Protein AF-A0A536ATC4-F1 (afdb_monomer)

pLDDT: mean 87.15, std 17.54, range [24.66, 98.88]

Nearest PDB structures (foldseek):
  3ndy-assembly1_F  TM=6.586E-01  e=7.686E-05  Clostridium cellulovorans
  6qfs-assembly7_G  TM=6.494E-01  e=2.178E-04  Cellulomonas fimi
  7som-assembly1_K  TM=5.884E-01  e=3.199E-03  Chlamydomonas reinhardtii
  8jmw-assembly1_A  TM=3.562E-01  e=3.027E-04  Bacillus amyloliquefaciens
  6c10-assembly1_A  TM=5.274E-01  e=1.954E-02  Mus musculus

Solvent-accessible surface area (backbone atoms only — not comparable to full-atom values): 28655 Å² total; per-residue (Å²): 89,86,79,57,96,54,58,74,49,28,76,32,62,43,82,22,20,63,29,36,32,38,39,26,19,38,63,50,40,84,81,32,70,94,43,61,71,35,30,33,37,22,76,64,58,69,78,38,47,44,82,34,30,67,75,50,71,91,50,29,26,35,21,56,42,73,38,65,63,41,86,31,31,35,39,36,16,15,54,69,20,44,31,34,16,75,58,65,30,66,44,61,40,76,48,78,90,80,65,65,77,30,31,19,63,39,62,48,73,42,55,47,78,32,32,41,37,34,41,36,64,96,70,52,76,48,76,46,74,61,83,69,80,70,42,35,13,62,36,39,47,61,43,66,76,83,53,36,25,34,66,54,32,71,48,49,33,43,40,40,38,37,21,51,8,56,14,59,36,41,60,24,31,43,35,38,44,65,33,72,69,45,44,89,71,49,46,46,88,77,32,42,80,54,98,62,31,34,38,32,68,67,42,69,26,46,43,21,44,92,88,74,72,46,12,63,45,74,48,40,44,33,31,31,33,38,70,81,59,58,89,86,61,58,55,42,53,40,50,70,31,37,38,38,35,76,87,45,90,48,53,45,36,40,68,35,76,47,61,49,33,51,63,73,40,54,44,42,36,60,59,61,50,59,28,23,14,34,43,60,36,65,28,78,45,75,36,37,41,32,29,50,3,38,43,68,37,33,29,40,52,49,74,45,86,34,85,43,57,71,50,44,18,37,71,82,64,73,50,79,46,60,48,55,68,80,28,46,39,52,32,72,49,54,32,20,39,36,39,33,26,50,67,81,53,54,62,70,43,70,26,52,28,42,38,33,42,27,32,67,89,43,76,90,38,60,26,58,24,40,42,34,40,27,20,31,74,45,50,29,36,37,36,38,52,34,73,47,94,90,51,84,70,58,60,67,59,56,53,51,29,37,53,72,62,70,47,64,62,48,78,46,49,33,73,85,44,79,71,82,40,52,48,33,55,64,36,25,52,33,38,43,37,37,31,46,75,34,71,74,22,67,54,69,90,42,42,71,45,52,49,54,34,37,76,70,66,34,40,52,35,41,36,24,24,41,58,41,34,79,72,39,24,71,36,68,50,35,40,73,69,69,66,40,85,65,83,84,46,68,73,75,43,59,40,38,62,90,70,69,76,60,68,86,63,81,81,74,88,77,71,66,84,67,76,89,68,74,89,78,80,61,69,62,34,39,64,51,65,61,70,81,72,80,78,78,80,76,88,128

Sequence (540 aa):
MRLPQRPVSSIAVDRSNWRNAYVAYNGFDAATPNRPGHIFKTTDGGQSFQNMTSNLPDTPVNWLVLDPAYADTIYAGTDIGPFVSFNGGGHWYALGRNLPIVSVEQLNLDTFHRVLAGGTHGRGAWSLTDTSAPAPALVLSTVDAGVPVGPGSFIDYTLSLQNIGNGPATSVRITDPIPAHTSFVSADNGGRLEDGLVTWSGLNVPTGNPLVGGGHAAVHLRVRIDPSLSSSVKSIVNDGVQVRSAQHDSPSGSPTTTPIAPPFAVSISPSAQTGGALTGTTQSYTETVKNLGFTTDHYNLTSSGGTFATSFFDSTCTTSITATANLAAGATQDVCVKVAAPATAADGTSSTSTVTATSAGSPTVSASASITTIAVAVDTLLVDEDGSPANPDTSSFYDAALTGAGMAHDTWDLAAHPALPLKYMEAFKNIVWFTGISYPGPLLAYERSLAAYLDNGGHLMVSGQDILDQGAGTTDFVKNYLHVNWDGSETQNDIATANFHSVAGSLTDGIGTVARTPVLGTPFMDEITLNNAAPTRSPS

Structure (mmCIF, N/CA/C/O backbone):
data_AF-A0A536ATC4-F1
#
_entry.id   AF-A0A536ATC4-F1
#
loop_
_atom_site.group_PDB
_atom_site.id
_atom_site.type_symbol
_atom_site.label_atom_id
_atom_site.label_alt_id
_atom_site.label_comp_id
_atom_site.label_asym_id
_atom_site.label_entity_id
_atom_site.label_seq_id
_atom_site.pdbx_PDB_ins_code
_atom_site.Cartn_x
_atom_site.Cartn_y
_atom_site.Cartn_z
_atom_site.occupancy
_atom_site.B_iso_or_equiv
_atom_site.auth_seq_id
_atom_site.auth_comp_id
_atom_site.auth_asym_id
_atom_site.auth_atom_id
_atom_site.pdbx_PDB_model_num
ATOM 1 N N . MET A 1 1 ? 30.801 -2.109 -10.978 1.00 65.50 1 MET A N 1
ATOM 2 C CA . MET A 1 1 ? 31.593 -0.855 -10.997 1.00 65.50 1 MET A CA 1
ATOM 3 C C . MET A 1 1 ? 30.927 0.152 -10.065 1.00 65.50 1 MET A C 1
ATOM 5 O O . MET A 1 1 ? 29.708 0.124 -9.980 1.00 65.50 1 MET A O 1
ATOM 9 N N . ARG A 1 2 ? 31.678 1.004 -9.352 1.00 78.69 2 ARG A N 1
ATOM 10 C CA . ARG A 1 2 ? 31.081 2.116 -8.585 1.00 78.69 2 ARG A CA 1
ATOM 11 C C . ARG A 1 2 ? 30.793 3.284 -9.532 1.00 78.69 2 ARG A C 1
ATOM 13 O O . ARG A 1 2 ? 31.663 3.623 -10.329 1.00 78.69 2 ARG A O 1
ATOM 20 N N . LEU A 1 3 ? 29.616 3.887 -9.415 1.00 93.00 3 LEU A N 1
ATOM 21 C CA . LEU A 1 3 ? 29.175 5.034 -10.212 1.00 93.00 3 LEU A CA 1
ATOM 22 C C . LEU A 1 3 ? 30.025 6.305 -9.954 1.00 93.00 3 LEU A C 1
ATOM 24 O O . LEU A 1 3 ? 30.742 6.371 -8.937 1.00 93.00 3 LEU A O 1
ATOM 28 N N . PRO A 1 4 ? 30.001 7.302 -10.862 1.00 94.44 4 PRO A N 1
ATOM 29 C CA . PRO A 1 4 ? 30.632 8.598 -10.624 1.00 94.44 4 PRO A CA 1
ATOM 30 C C . PRO A 1 4 ? 29.946 9.348 -9.474 1.00 94.44 4 PRO A C 1
ATOM 32 O O . PRO A 1 4 ? 28.738 9.257 -9.278 1.00 94.44 4 PRO A O 1
ATOM 35 N N . GLN A 1 5 ? 30.725 10.114 -8.706 1.00 94.44 5 GLN A N 1
ATOM 36 C CA . GLN A 1 5 ? 30.202 11.022 -7.677 1.00 94.44 5 GLN A CA 1
ATOM 37 C C . GLN A 1 5 ? 29.777 12.349 -8.317 1.00 94.44 5 GLN A C 1
ATOM 39 O O . GLN A 1 5 ? 30.367 13.395 -8.061 1.00 94.44 5 GLN A O 1
ATOM 44 N N . ARG A 1 6 ? 28.780 12.279 -9.201 1.00 94.62 6 ARG A N 1
ATOM 45 C CA . ARG A 1 6 ? 28.160 13.427 -9.876 1.00 94.62 6 ARG A CA 1
ATOM 46 C C . ARG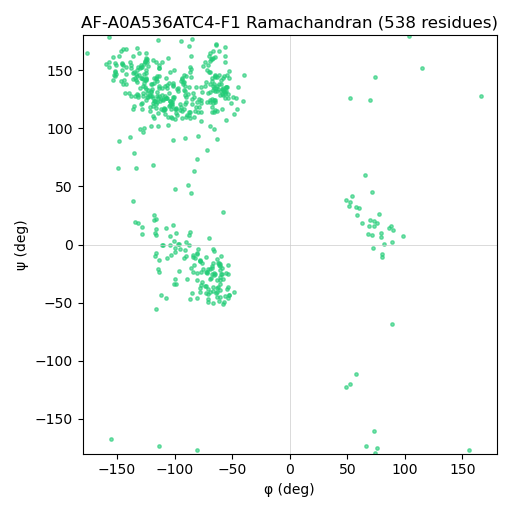 A 1 6 ? 26.647 13.417 -9.649 1.00 94.62 6 ARG A C 1
ATOM 48 O O . ARG A 1 6 ? 26.110 12.360 -9.310 1.00 94.62 6 ARG A O 1
ATOM 55 N N . PRO A 1 7 ? 25.958 14.558 -9.824 1.00 96.19 7 PRO A N 1
ATOM 56 C CA . PRO A 1 7 ? 24.503 14.595 -9.757 1.00 96.19 7 PRO A CA 1
ATOM 57 C C . PRO A 1 7 ? 23.880 13.611 -10.752 1.00 96.19 7 PRO A C 1
ATOM 59 O O . PRO A 1 7 ? 24.192 13.646 -11.944 1.00 96.19 7 PRO A O 1
ATOM 62 N N . VAL A 1 8 ? 23.011 12.737 -10.243 1.00 97.56 8 VAL A N 1
ATOM 63 C CA . VAL A 1 8 ? 22.143 11.890 -11.065 1.00 97.56 8 VAL A CA 1
ATOM 64 C C . VAL A 1 8 ? 21.006 12.763 -11.572 1.00 97.56 8 VAL A C 1
ATOM 66 O O . VAL A 1 8 ? 20.312 13.390 -10.775 1.00 97.56 8 VAL A O 1
ATOM 69 N N . SER A 1 9 ? 20.832 12.814 -12.884 1.00 97.31 9 SER A N 1
ATOM 70 C CA . SER A 1 9 ? 19.812 13.635 -13.545 1.00 97.31 9 SER A CA 1
ATOM 71 C C . SER A 1 9 ? 18.568 12.834 -13.919 1.00 97.31 9 SER A C 1
ATOM 73 O O . SER A 1 9 ? 17.459 13.352 -13.863 1.00 97.31 9 SER A O 1
ATOM 75 N N . SER A 1 10 ? 18.733 11.557 -14.272 1.00 97.94 10 SER A N 1
ATOM 76 C CA . SER A 1 10 ? 17.628 10.699 -14.694 1.00 97.94 10 SER A CA 1
ATOM 77 C C . SER A 1 10 ? 17.915 9.230 -14.410 1.00 97.94 10 SER A C 1
ATOM 79 O O . SER A 1 10 ? 19.056 8.773 -14.506 1.00 97.94 10 SER A O 1
ATOM 81 N N . ILE A 1 11 ? 16.864 8.483 -14.077 1.00 97.56 11 ILE A N 1
ATOM 82 C CA . ILE A 1 11 ? 16.881 7.025 -13.971 1.00 97.56 11 ILE A CA 1
ATOM 83 C C . ILE A 1 11 ? 15.724 6.507 -14.820 1.00 97.56 11 ILE A C 1
ATOM 85 O O . ILE A 1 11 ? 14.565 6.796 -14.528 1.00 97.56 11 ILE A O 1
ATOM 89 N N . ALA A 1 12 ? 16.036 5.743 -15.862 1.00 97.19 12 ALA A N 1
ATOM 90 C CA . ALA A 1 12 ? 15.044 5.113 -16.722 1.00 97.19 12 ALA A CA 1
ATOM 91 C C . ALA A 1 12 ? 15.046 3.602 -16.475 1.00 97.19 12 ALA A C 1
ATOM 93 O O . ALA A 1 12 ? 16.060 2.935 -16.684 1.00 97.19 12 ALA A O 1
ATOM 94 N N . VAL A 1 13 ? 13.918 3.078 -16.001 1.00 95.94 13 VAL A N 1
ATOM 95 C CA . VAL A 1 13 ? 13.748 1.674 -15.604 1.00 95.94 13 VAL A CA 1
ATOM 96 C C . VAL A 1 13 ? 12.867 0.966 -16.630 1.00 95.94 13 VAL A C 1
ATOM 98 O O . VAL A 1 13 ? 11.859 1.522 -17.072 1.00 95.94 13 VAL A O 1
ATOM 101 N N . ASP A 1 14 ? 13.245 -0.249 -17.023 1.00 93.50 14 ASP A N 1
ATOM 102 C CA . ASP A 1 14 ? 12.402 -1.120 -17.843 1.00 93.50 14 ASP A CA 1
ATOM 103 C C . ASP A 1 14 ? 11.094 -1.423 -17.091 1.00 93.50 14 ASP A C 1
ATOM 105 O O . ASP A 1 14 ? 11.096 -1.827 -15.928 1.00 93.50 14 ASP A O 1
ATOM 109 N N . ARG A 1 15 ? 9.960 -1.203 -17.767 1.00 91.06 15 ARG A N 1
ATOM 110 C CA . ARG A 1 15 ? 8.619 -1.313 -17.170 1.00 91.06 15 ARG A CA 1
ATOM 111 C C . ARG A 1 15 ? 8.232 -2.742 -16.789 1.00 91.06 15 ARG A C 1
ATOM 113 O O . ARG A 1 15 ? 7.321 -2.911 -15.987 1.00 91.06 15 ARG A O 1
ATOM 120 N N . SER A 1 16 ? 8.886 -3.740 -17.375 1.00 92.19 16 SER A N 1
ATOM 121 C CA . SER A 1 16 ? 8.648 -5.155 -17.097 1.00 92.19 16 SER A CA 1
ATOM 122 C C . SER A 1 16 ? 9.692 -5.735 -16.150 1.00 92.19 16 SER A C 1
ATOM 124 O O . SER A 1 16 ? 9.352 -6.577 -15.321 1.00 92.19 16 SER A O 1
ATOM 126 N N . ASN A 1 17 ? 10.947 -5.274 -16.225 1.00 94.38 17 ASN A N 1
ATOM 127 C CA . ASN A 1 17 ? 12.044 -5.779 -15.397 1.00 94.38 17 ASN A CA 1
ATOM 128 C C . ASN A 1 17 ? 12.841 -4.667 -14.713 1.00 94.38 17 ASN A C 1
ATOM 130 O O . ASN A 1 17 ? 13.792 -4.133 -15.282 1.00 94.38 17 ASN A O 1
ATOM 134 N N . TRP A 1 18 ? 12.555 -4.414 -13.434 1.00 94.88 18 TRP A N 1
ATOM 135 C CA . TRP A 1 18 ? 13.253 -3.385 -12.660 1.00 94.88 18 TRP A CA 1
ATOM 136 C C . TRP A 1 18 ? 14.766 -3.612 -12.523 1.00 94.88 18 TRP A C 1
ATOM 138 O O . TRP A 1 18 ? 15.494 -2.675 -12.191 1.00 94.88 18 TRP A O 1
ATOM 148 N N . ARG A 1 19 ? 15.277 -4.826 -12.791 1.00 95.38 19 ARG A N 1
ATOM 149 C CA . ARG A 1 19 ? 16.725 -5.082 -12.803 1.00 95.38 19 ARG A CA 1
ATOM 150 C C . ARG A 1 19 ? 17.434 -4.377 -13.953 1.00 95.38 19 ARG A C 1
ATOM 152 O O . ARG A 1 19 ? 18.627 -4.101 -13.827 1.00 95.38 19 ARG A O 1
ATOM 159 N N . ASN A 1 20 ? 16.718 -4.091 -15.041 1.00 94.38 20 ASN A N 1
ATOM 160 C CA . ASN A 1 20 ? 17.224 -3.370 -16.199 1.00 94.38 20 ASN A CA 1
ATOM 161 C C . ASN A 1 20 ? 16.918 -1.881 -16.041 1.00 94.38 20 ASN A C 1
ATOM 163 O O . ASN A 1 20 ? 15.774 -1.442 -16.162 1.00 94.38 20 ASN A O 1
ATOM 167 N N . ALA A 1 21 ? 17.953 -1.090 -15.788 1.00 96.38 21 ALA A N 1
ATOM 168 C CA . ALA A 1 21 ? 17.812 0.353 -15.677 1.00 96.38 21 ALA A CA 1
ATOM 169 C C . ALA A 1 21 ? 19.038 1.074 -16.226 1.00 96.38 21 ALA A C 1
ATOM 171 O O . ALA A 1 21 ? 20.151 0.541 -16.236 1.00 96.38 21 ALA A O 1
ATOM 172 N N . TYR A 1 22 ? 18.823 2.311 -16.653 1.00 97.81 22 TYR A N 1
ATOM 173 C CA . TYR A 1 22 ? 19.859 3.239 -17.070 1.00 97.81 22 TYR A CA 1
ATOM 174 C C . TYR A 1 22 ? 19.852 4.455 -16.149 1.00 97.81 22 TYR A C 1
ATOM 176 O O . TYR A 1 22 ? 18.795 4.966 -15.790 1.00 97.81 22 TYR A O 1
ATOM 184 N N . VAL A 1 23 ? 21.038 4.922 -15.781 1.00 98.06 23 VAL A N 1
ATOM 185 C CA . VAL A 1 23 ? 21.256 6.097 -14.936 1.00 98.06 23 VAL A CA 1
ATOM 186 C C . VAL A 1 23 ? 22.047 7.118 -15.739 1.00 98.06 23 VAL A C 1
ATOM 188 O O . VAL A 1 23 ? 23.113 6.789 -16.266 1.00 98.06 23 VAL A O 1
ATOM 191 N N . ALA A 1 24 ? 21.527 8.338 -15.824 1.00 98.00 24 ALA A N 1
ATOM 192 C CA . ALA A 1 24 ? 22.189 9.481 -16.434 1.00 98.00 24 ALA A CA 1
ATOM 193 C C . ALA A 1 24 ? 22.807 10.407 -15.385 1.00 98.00 24 ALA A C 1
ATOM 195 O O . ALA A 1 24 ? 22.305 10.539 -14.264 1.00 98.00 24 ALA A O 1
ATOM 196 N N . TYR A 1 25 ? 23.885 11.072 -15.785 1.00 97.88 25 TYR A N 1
ATOM 197 C CA . TYR A 1 25 ? 24.633 12.011 -14.967 1.00 97.88 25 TYR A CA 1
ATOM 198 C C . TYR A 1 25 ? 24.749 13.374 -15.639 1.00 97.88 25 TYR A C 1
ATOM 200 O O . TYR A 1 25 ? 24.978 13.481 -16.845 1.00 97.88 25 TYR A O 1
ATOM 208 N N . ASN A 1 26 ? 24.657 14.413 -14.812 1.00 93.81 26 ASN A N 1
ATOM 209 C CA . ASN A 1 26 ? 25.010 15.774 -15.195 1.00 93.81 26 ASN A CA 1
ATOM 210 C C . ASN A 1 26 ? 26.537 16.010 -15.024 1.00 93.81 26 ASN A C 1
ATOM 212 O O . ASN A 1 26 ? 27.285 15.150 -14.537 1.00 93.81 26 ASN A O 1
ATOM 216 N N . GLY A 1 27 ? 27.014 17.195 -15.398 1.00 92.94 27 GLY A N 1
ATOM 217 C CA . GLY A 1 27 ? 28.411 17.616 -15.319 1.00 92.94 27 GLY A CA 1
ATOM 218 C C . GLY A 1 27 ? 29.301 17.001 -16.400 1.00 92.94 27 GLY A C 1
ATOM 219 O O . GLY A 1 27 ? 28.832 16.286 -17.277 1.00 92.94 27 GLY A O 1
ATOM 220 N N . PHE A 1 28 ? 30.602 17.270 -16.304 1.00 96.25 28 PHE A N 1
ATOM 221 C CA . PHE A 1 28 ? 31.619 16.839 -17.270 1.00 96.25 28 PHE A CA 1
ATOM 222 C C . PHE A 1 28 ? 32.553 15.790 -16.666 1.00 96.25 28 PHE A C 1
ATOM 224 O O . PHE A 1 28 ? 32.755 15.753 -15.445 1.00 96.25 28 PHE A O 1
ATOM 231 N N . ASP A 1 29 ? 33.192 14.989 -17.514 1.00 96.44 29 ASP A N 1
ATOM 232 C CA . ASP A 1 29 ? 34.129 13.943 -17.092 1.00 96.44 29 ASP A CA 1
ATOM 233 C C . ASP A 1 29 ? 35.301 14.484 -16.262 1.00 96.44 29 ASP A C 1
ATOM 235 O O . ASP A 1 29 ? 35.782 13.811 -15.347 1.00 96.44 29 ASP A O 1
ATOM 239 N N . ALA A 1 30 ? 35.700 15.738 -16.497 1.00 96.56 30 ALA A N 1
ATOM 240 C CA . ALA A 1 30 ? 36.728 16.431 -15.721 1.00 96.56 30 ALA A CA 1
ATOM 241 C C . ALA A 1 30 ? 36.410 16.540 -14.214 1.00 96.56 30 ALA A C 1
ATOM 243 O O . ALA A 1 30 ? 37.335 16.637 -13.408 1.00 96.56 30 ALA A O 1
ATOM 244 N N . ALA A 1 31 ? 35.132 16.499 -13.812 1.00 96.00 31 ALA A N 1
ATOM 245 C CA . ALA A 1 31 ? 34.734 16.509 -12.401 1.00 96.00 31 ALA A CA 1
ATOM 246 C C . ALA A 1 31 ? 34.924 15.139 -11.721 1.00 96.00 31 ALA A C 1
ATOM 248 O O . ALA A 1 31 ? 35.092 15.064 -10.504 1.00 96.00 31 ALA A O 1
ATOM 249 N N . THR A 1 32 ? 34.937 14.049 -12.495 1.00 94.94 32 THR A N 1
ATOM 250 C CA . THR A 1 32 ? 35.207 12.687 -12.013 1.00 94.94 32 THR A CA 1
ATOM 251 C C . THR A 1 32 ? 36.205 11.970 -12.926 1.00 94.94 32 THR A C 1
ATOM 253 O O . THR A 1 32 ? 35.862 10.950 -13.522 1.00 94.94 32 THR A O 1
ATOM 256 N N . PRO A 1 33 ? 37.472 12.424 -13.002 1.00 93.31 33 PRO A N 1
ATOM 257 C CA . PRO A 1 33 ? 38.435 11.944 -14.001 1.00 93.31 33 PRO A CA 1
ATOM 258 C C . PRO A 1 33 ? 38.788 10.458 -13.840 1.00 93.31 33 PRO A C 1
ATOM 260 O O . PRO A 1 33 ? 39.120 9.778 -14.803 1.00 93.31 33 PRO A O 1
ATOM 263 N N . ASN A 1 34 ? 38.662 9.921 -12.623 1.00 93.81 34 ASN A N 1
ATOM 264 C CA . ASN A 1 34 ? 38.874 8.498 -12.343 1.00 93.81 34 ASN A CA 1
ATOM 265 C C . ASN A 1 34 ? 37.656 7.621 -12.697 1.00 93.81 34 ASN A C 1
ATOM 267 O O . ASN A 1 34 ? 37.723 6.398 -12.563 1.00 93.81 34 ASN A O 1
ATOM 271 N N . ARG A 1 35 ? 36.520 8.235 -13.056 1.00 91.94 35 ARG A N 1
ATOM 272 C CA . ARG A 1 35 ? 35.240 7.591 -13.393 1.00 91.94 35 ARG A CA 1
ATOM 273 C C . ARG A 1 35 ? 34.469 8.436 -14.428 1.00 91.94 35 ARG A C 1
ATOM 275 O O . ARG A 1 35 ? 33.427 8.993 -14.081 1.00 91.94 35 ARG A O 1
ATOM 282 N N . PRO A 1 36 ? 34.985 8.567 -15.662 1.00 94.50 36 PRO A N 1
ATOM 283 C CA . PRO A 1 36 ? 34.303 9.297 -16.728 1.00 94.50 36 PRO A CA 1
ATOM 284 C C . PRO A 1 36 ? 33.041 8.557 -17.204 1.00 94.50 36 PRO A C 1
ATOM 286 O O . PRO A 1 36 ? 32.874 7.357 -16.947 1.00 94.50 36 PRO A O 1
ATOM 289 N N . GLY A 1 37 ? 32.177 9.261 -17.930 1.00 95.69 37 GLY A N 1
ATOM 290 C CA . GLY A 1 37 ? 30.946 8.759 -18.532 1.00 95.69 37 GLY A CA 1
ATOM 291 C C . GLY A 1 37 ? 29.673 9.373 -17.950 1.00 95.69 37 GLY A C 1
ATOM 292 O O . GLY A 1 37 ? 29.613 9.728 -16.772 1.00 95.69 37 GLY A O 1
ATOM 293 N N . HIS A 1 38 ? 28.636 9.427 -18.781 1.00 97.50 38 HIS A N 1
ATOM 294 C CA . HIS A 1 38 ? 27.363 10.095 -18.514 1.00 97.50 38 HIS A CA 1
ATOM 295 C C . HIS A 1 38 ? 26.177 9.142 -18.398 1.00 97.50 38 HIS A C 1
ATOM 297 O O . HIS A 1 38 ? 25.202 9.489 -17.744 1.00 97.50 38 HIS A O 1
ATOM 303 N N . ILE A 1 39 ? 26.242 7.946 -18.992 1.00 97.94 39 ILE A N 1
ATOM 304 C CA . ILE A 1 39 ? 25.149 6.963 -18.958 1.00 97.94 39 ILE A CA 1
ATOM 305 C C . ILE A 1 39 ? 25.687 5.617 -18.481 1.00 97.94 39 ILE A C 1
ATOM 307 O O . ILE A 1 39 ? 26.683 5.116 -19.004 1.00 97.94 39 ILE A O 1
ATOM 311 N N . PHE A 1 40 ? 25.010 5.007 -17.509 1.00 97.75 40 PHE A N 1
ATOM 312 C CA . PHE A 1 40 ? 25.376 3.709 -16.944 1.00 97.75 40 PHE A CA 1
ATOM 313 C C . PHE A 1 40 ? 24.172 2.769 -16.909 1.00 97.75 40 PHE A C 1
ATOM 315 O O . PHE A 1 40 ? 23.098 3.171 -16.479 1.00 97.75 40 PHE A O 1
ATOM 322 N N . LYS A 1 41 ? 24.355 1.513 -17.322 1.00 97.06 41 LYS A N 1
ATOM 323 C CA . LYS A 1 41 ? 23.322 0.467 -17.318 1.00 97.06 41 LYS A CA 1
ATOM 324 C C . LYS A 1 41 ? 23.543 -0.518 -16.182 1.00 97.06 41 LYS A C 1
ATOM 326 O O . LYS A 1 41 ? 24.673 -0.954 -15.976 1.00 97.06 41 LYS A O 1
ATOM 331 N N . THR A 1 42 ? 22.472 -0.932 -15.520 1.00 97.00 42 THR A N 1
ATOM 332 C CA . THR A 1 42 ? 22.423 -2.131 -14.676 1.00 97.00 42 THR A CA 1
ATOM 333 C C . THR A 1 42 ? 21.487 -3.174 -15.291 1.00 97.00 42 THR A C 1
ATOM 335 O O . THR A 1 42 ? 20.569 -2.830 -16.035 1.00 97.00 42 THR A O 1
ATOM 338 N N . THR A 1 43 ? 21.766 -4.446 -15.008 1.00 95.25 43 THR A N 1
ATOM 339 C CA . THR A 1 43 ? 20.912 -5.608 -15.335 1.00 95.25 43 THR A CA 1
ATOM 340 C C . THR A 1 43 ? 20.656 -6.486 -14.102 1.00 95.25 43 THR A C 1
ATOM 342 O O . THR A 1 43 ? 20.110 -7.582 -14.200 1.00 95.25 43 THR A O 1
ATOM 345 N N . ASP A 1 44 ? 21.063 -6.007 -12.921 1.00 94.88 44 ASP A N 1
ATOM 346 C CA . ASP A 1 44 ? 21.017 -6.716 -11.640 1.00 94.88 44 ASP A CA 1
ATOM 347 C C . ASP A 1 44 ? 20.399 -5.864 -10.519 1.00 94.88 44 ASP A C 1
ATOM 349 O O . ASP A 1 44 ? 20.573 -6.159 -9.331 1.00 94.88 44 ASP A O 1
ATOM 353 N N . GLY A 1 45 ? 19.663 -4.809 -10.889 1.00 94.38 45 GLY A N 1
ATOM 354 C CA . GLY A 1 45 ? 18.972 -3.958 -9.923 1.00 94.38 45 GLY A CA 1
ATOM 355 C C . GLY A 1 45 ? 19.873 -2.967 -9.195 1.00 94.38 45 GLY A C 1
ATOM 356 O O . GLY A 1 45 ? 19.583 -2.580 -8.068 1.00 94.38 45 GLY A O 1
ATOM 357 N N . GLY A 1 46 ? 20.983 -2.579 -9.819 1.00 95.31 46 GLY A N 1
ATOM 358 C CA . GLY A 1 46 ? 21.922 -1.591 -9.296 1.00 95.31 46 GLY A CA 1
ATOM 359 C C . GLY A 1 46 ? 23.042 -2.164 -8.427 1.00 95.31 46 GLY A C 1
ATOM 360 O O . GLY A 1 46 ? 23.764 -1.397 -7.790 1.00 95.31 46 GLY A O 1
ATOM 361 N N . GLN A 1 47 ? 23.236 -3.486 -8.408 1.00 94.94 47 GLN A N 1
ATOM 362 C CA . GLN A 1 47 ? 24.394 -4.098 -7.744 1.00 94.94 47 GLN A CA 1
ATOM 363 C C . GLN A 1 47 ? 25.677 -3.845 -8.544 1.00 94.94 47 GLN A C 1
ATOM 365 O O . GLN A 1 47 ? 26.750 -3.598 -7.981 1.00 94.94 47 GLN A O 1
ATOM 370 N N . SER A 1 48 ? 25.571 -3.849 -9.871 1.00 95.94 48 SER A N 1
ATOM 371 C CA . SER A 1 48 ? 26.646 -3.496 -10.781 1.00 95.94 48 SER A CA 1
ATOM 372 C C . SER A 1 48 ? 26.152 -2.642 -11.948 1.00 95.94 48 SER A C 1
ATOM 374 O O . SER A 1 48 ? 24.974 -2.615 -12.300 1.00 95.94 48 SER A O 1
ATOM 376 N N . PHE A 1 49 ? 27.096 -1.895 -12.524 1.00 96.81 49 PHE A N 1
ATOM 377 C CA . PHE A 1 49 ? 26.851 -0.955 -13.608 1.00 96.81 49 PHE A CA 1
ATOM 378 C C . PHE A 1 49 ? 27.925 -1.077 -14.686 1.00 96.81 49 PHE A C 1
ATOM 380 O O . PHE A 1 49 ? 29.111 -1.237 -14.367 1.00 96.81 49 PHE A O 1
ATOM 387 N N . GLN A 1 50 ? 27.501 -0.940 -15.939 1.00 96.00 50 GLN A N 1
ATOM 388 C CA . GLN A 1 50 ? 28.328 -0.837 -17.136 1.00 96.00 50 GLN A CA 1
ATOM 389 C C . GLN A 1 50 ? 28.216 0.579 -17.708 1.00 96.00 50 GLN A C 1
ATOM 391 O O . GLN A 1 50 ? 27.118 1.119 -17.806 1.00 96.00 50 GLN A O 1
ATOM 396 N N . ASN A 1 51 ? 29.340 1.187 -18.090 1.00 96.69 51 ASN A N 1
ATOM 397 C CA . ASN A 1 51 ? 29.335 2.486 -18.766 1.00 96.69 51 ASN A CA 1
ATOM 398 C C . ASN A 1 51 ? 28.819 2.327 -20.211 1.00 96.69 51 ASN A C 1
ATOM 400 O O . ASN A 1 51 ? 29.397 1.563 -20.984 1.00 96.69 51 ASN A O 1
ATOM 404 N N . MET A 1 52 ? 27.760 3.064 -20.555 1.00 97.06 52 MET A N 1
ATOM 405 C CA . MET A 1 52 ? 27.078 3.081 -21.858 1.00 97.06 52 MET A CA 1
ATOM 406 C C . MET A 1 52 ? 27.175 4.453 -22.552 1.00 97.06 52 MET A C 1
ATOM 408 O O . MET A 1 52 ? 26.354 4.800 -23.397 1.00 97.06 52 MET A O 1
ATOM 412 N N . THR A 1 53 ? 28.173 5.260 -22.183 1.00 96.75 53 THR A N 1
ATOM 413 C CA . THR A 1 53 ? 28.411 6.583 -22.788 1.00 96.75 53 THR A CA 1
ATOM 414 C C . THR A 1 53 ? 28.896 6.448 -24.230 1.00 96.75 53 THR A C 1
ATOM 416 O O . THR A 1 53 ? 28.427 7.164 -25.106 1.00 96.75 53 THR A O 1
ATOM 419 N N . SER A 1 54 ? 29.778 5.480 -24.505 1.00 96.81 54 SER A N 1
ATOM 420 C CA . SER A 1 54 ? 30.301 5.196 -25.849 1.00 96.81 54 SER A CA 1
ATOM 421 C C . SER A 1 54 ? 30.797 6.464 -26.577 1.00 96.81 54 SER A C 1
ATOM 423 O O . SER A 1 54 ? 31.673 7.152 -26.061 1.00 96.81 54 SER A O 1
ATOM 425 N N . ASN A 1 55 ? 30.261 6.775 -27.760 1.00 97.12 55 ASN A N 1
ATOM 426 C CA . ASN A 1 55 ? 30.590 7.940 -28.582 1.00 97.12 55 ASN A CA 1
ATOM 427 C C . ASN A 1 55 ? 29.762 9.197 -28.250 1.00 97.12 55 ASN A C 1
ATOM 429 O O . ASN A 1 55 ? 29.819 10.166 -29.012 1.00 97.12 55 ASN A O 1
ATOM 433 N N . LEU A 1 56 ? 28.963 9.184 -27.178 1.00 96.38 56 LEU A N 1
ATOM 434 C CA . LEU A 1 56 ? 28.252 10.377 -26.734 1.00 96.38 56 LEU A CA 1
ATOM 435 C C . LEU A 1 56 ? 29.283 11.452 -26.333 1.00 96.38 56 LEU A C 1
ATOM 437 O O . LEU A 1 56 ? 30.247 11.118 -25.637 1.00 96.38 56 LEU A O 1
ATOM 441 N N . PRO A 1 57 ? 29.128 12.716 -26.771 1.00 95.38 57 PRO A N 1
ATOM 442 C CA . PRO A 1 57 ? 30.041 13.789 -26.381 1.00 95.38 57 PRO A CA 1
ATOM 443 C C . PRO A 1 57 ? 30.136 13.953 -24.859 1.00 95.38 57 PRO A C 1
ATOM 445 O O . PRO A 1 57 ? 29.209 13.592 -24.136 1.00 95.38 57 PRO A O 1
ATOM 448 N N . ASP A 1 58 ? 31.236 14.539 -24.374 1.00 97.12 58 ASP A N 1
ATOM 449 C CA . ASP A 1 58 ? 31.373 14.901 -22.957 1.00 97.12 58 ASP A CA 1
ATOM 450 C C . ASP A 1 58 ? 30.475 16.106 -22.638 1.00 97.12 58 ASP A C 1
ATOM 452 O O . ASP A 1 58 ? 30.900 17.259 -22.681 1.00 97.12 58 ASP A O 1
ATOM 456 N N . THR A 1 59 ? 29.195 15.826 -22.415 1.00 95.38 59 THR A N 1
ATOM 457 C CA . THR A 1 59 ? 28.133 16.796 -22.168 1.00 95.38 59 THR A CA 1
ATOM 458 C C . THR A 1 59 ? 27.174 16.229 -21.123 1.00 95.38 59 THR A C 1
ATOM 460 O O . THR A 1 59 ? 26.925 15.020 -21.134 1.00 95.38 59 THR A O 1
ATOM 463 N N . PRO A 1 60 ? 26.575 17.071 -20.263 1.00 97.31 60 PRO A N 1
ATOM 464 C CA . PRO A 1 60 ? 25.533 16.623 -19.353 1.00 97.31 60 PRO A CA 1
ATOM 465 C C . PRO A 1 60 ? 24.388 15.921 -20.089 1.00 97.31 60 PRO A C 1
ATOM 467 O O . PRO A 1 60 ? 23.910 16.396 -21.126 1.00 97.31 60 PRO A O 1
ATOM 470 N N . VAL A 1 61 ? 23.945 14.793 -19.533 1.00 98.38 61 VAL A N 1
ATOM 471 C CA . VAL A 1 61 ? 22.713 14.107 -19.938 1.00 98.38 61 VAL A CA 1
ATOM 472 C C . VAL A 1 61 ? 21.661 14.441 -18.894 1.00 98.38 61 VAL A C 1
ATOM 474 O O . VAL A 1 61 ? 21.867 14.164 -17.718 1.00 98.38 61 VAL A O 1
ATOM 477 N N . ASN A 1 62 ? 20.541 15.025 -19.305 1.00 97.56 62 ASN A N 1
ATOM 478 C CA . ASN A 1 62 ? 19.502 15.527 -18.401 1.00 97.56 62 ASN A CA 1
ATOM 479 C C . ASN A 1 62 ? 18.333 14.550 -18.265 1.00 97.56 62 ASN A C 1
ATOM 481 O O . ASN A 1 62 ? 17.715 14.471 -17.208 1.00 97.56 62 ASN A O 1
ATOM 485 N N . TRP A 1 63 ? 18.054 13.761 -19.307 1.00 97.94 63 TRP A N 1
ATOM 486 C CA . TRP A 1 63 ? 16.905 12.858 -19.314 1.00 97.94 63 TRP A CA 1
ATOM 487 C C . TRP A 1 63 ? 17.123 11.610 -20.167 1.00 97.94 63 TRP A C 1
ATOM 489 O O . TRP A 1 63 ? 17.773 11.684 -21.209 1.00 97.94 63 TRP A O 1
ATOM 499 N N . LEU A 1 64 ? 16.539 10.479 -19.761 1.00 98.25 64 LEU A N 1
ATOM 500 C CA . LEU A 1 64 ? 16.529 9.225 -20.519 1.00 98.25 64 LEU A CA 1
ATOM 501 C C . LEU A 1 64 ? 15.101 8.703 -20.710 1.00 98.25 64 LEU A C 1
ATOM 503 O O . LEU A 1 64 ? 14.284 8.746 -19.792 1.00 98.25 64 LEU A O 1
ATOM 507 N N . VAL A 1 65 ? 14.819 8.149 -21.889 1.00 97.50 65 VAL A N 1
ATOM 508 C CA . VAL A 1 65 ? 13.575 7.424 -22.193 1.00 97.50 65 VAL A CA 1
ATOM 509 C C . VAL A 1 65 ? 13.924 6.098 -22.861 1.00 97.50 65 VAL A C 1
ATOM 511 O O . VAL A 1 65 ? 14.636 6.086 -23.863 1.00 97.50 65 VAL A O 1
ATOM 514 N N . LEU A 1 66 ? 13.405 4.993 -22.322 1.00 95.62 66 LEU A N 1
ATOM 515 C CA . LEU A 1 66 ? 13.468 3.667 -22.946 1.00 95.62 66 LEU A CA 1
ATOM 516 C C . LEU A 1 66 ? 12.231 3.462 -23.822 1.00 95.62 66 LEU A C 1
ATOM 518 O O . LEU A 1 66 ? 11.122 3.789 -23.392 1.00 95.62 66 LEU A O 1
ATOM 522 N N . ASP A 1 67 ? 12.405 2.915 -25.023 1.00 92.94 67 ASP A N 1
ATOM 523 C CA . ASP A 1 67 ? 11.293 2.587 -25.916 1.00 92.94 67 ASP A CA 1
ATOM 524 C C . ASP A 1 67 ? 10.800 1.146 -25.670 1.00 92.94 67 ASP A C 1
ATOM 526 O O . ASP A 1 67 ? 11.492 0.191 -26.019 1.00 92.94 67 ASP A O 1
ATOM 530 N N . PRO A 1 68 ? 9.602 0.932 -25.101 1.00 88.50 68 PRO A N 1
ATOM 531 C CA . PRO A 1 68 ? 9.110 -0.417 -24.822 1.00 88.50 68 PRO A CA 1
ATOM 532 C C . PRO A 1 68 ? 8.673 -1.193 -26.077 1.00 88.50 68 PRO A C 1
ATOM 534 O O . PRO A 1 68 ? 8.430 -2.394 -25.975 1.00 88.50 68 PRO A O 1
ATOM 537 N N . ALA A 1 69 ? 8.556 -0.547 -27.246 1.00 87.94 69 ALA A N 1
ATOM 538 C CA . ALA A 1 69 ? 8.340 -1.254 -28.514 1.00 87.94 69 ALA A CA 1
ATOM 539 C C . ALA A 1 69 ? 9.651 -1.822 -29.089 1.00 87.94 69 ALA A C 1
ATOM 541 O O . ALA A 1 69 ? 9.632 -2.789 -29.847 1.00 87.94 69 ALA A O 1
ATOM 542 N N . TYR A 1 70 ? 10.792 -1.233 -28.714 1.00 88.12 70 TYR A N 1
ATOM 543 C CA . TYR A 1 70 ? 12.114 -1.562 -29.240 1.00 88.12 70 TYR A CA 1
ATOM 544 C C . TYR A 1 70 ? 13.135 -1.572 -28.097 1.00 88.12 70 TYR A C 1
ATOM 546 O O . TYR A 1 70 ? 13.717 -0.539 -27.781 1.00 88.12 70 TYR A O 1
ATOM 554 N N . ALA A 1 71 ? 13.370 -2.742 -27.494 1.00 82.75 71 ALA A N 1
ATOM 555 C CA . ALA A 1 71 ? 14.106 -2.894 -26.229 1.00 82.75 71 ALA A CA 1
ATOM 556 C C . ALA A 1 71 ? 15.526 -2.280 -26.196 1.00 82.75 71 ALA A C 1
ATOM 558 O O . ALA A 1 71 ? 16.019 -1.929 -25.125 1.00 82.75 71 ALA A O 1
ATOM 559 N N . ASP A 1 72 ? 16.171 -2.125 -27.354 1.00 89.50 72 ASP A N 1
ATOM 560 C CA . ASP A 1 72 ? 17.502 -1.521 -27.484 1.00 89.50 72 ASP A CA 1
ATOM 561 C C . ASP A 1 72 ? 17.478 -0.028 -27.863 1.00 89.50 72 ASP A C 1
ATOM 563 O O . ASP A 1 72 ? 18.537 0.593 -28.007 1.00 89.50 72 ASP A O 1
ATOM 567 N N . THR A 1 73 ? 16.294 0.567 -28.018 1.00 93.81 73 THR A N 1
ATOM 568 C CA . THR A 1 73 ? 16.136 1.980 -28.361 1.00 93.81 73 THR A CA 1
ATOM 569 C C . THR A 1 73 ? 16.058 2.845 -27.107 1.00 93.81 73 THR A C 1
ATOM 571 O O . THR A 1 73 ? 15.186 2.675 -26.252 1.00 93.81 73 THR A O 1
ATOM 574 N N . ILE A 1 74 ? 16.969 3.815 -27.015 1.00 97.25 74 ILE A N 1
ATOM 575 C CA . ILE A 1 74 ? 17.077 4.748 -25.888 1.00 97.25 74 ILE A CA 1
ATOM 576 C C . ILE A 1 74 ? 17.201 6.162 -26.431 1.00 97.25 74 ILE A C 1
ATOM 578 O O . ILE A 1 74 ? 18.075 6.430 -27.255 1.00 97.25 74 ILE A O 1
ATOM 582 N N . TYR A 1 75 ? 16.379 7.076 -25.927 1.00 97.62 75 TYR A N 1
ATOM 583 C CA . TYR A 1 75 ? 16.485 8.505 -26.206 1.00 97.62 75 TYR A CA 1
ATOM 584 C C . TYR A 1 75 ? 17.141 9.213 -25.022 1.00 97.62 75 TYR A C 1
ATOM 586 O O . TYR A 1 75 ? 16.788 8.955 -23.871 1.00 97.62 75 TYR A O 1
ATOM 594 N N . ALA A 1 76 ? 18.072 10.119 -25.305 1.00 97.88 76 ALA A N 1
ATOM 595 C CA . ALA A 1 76 ? 18.773 10.917 -24.309 1.00 97.88 76 ALA A CA 1
ATOM 596 C C . ALA A 1 76 ? 18.594 12.411 -24.599 1.00 97.88 76 ALA A C 1
ATOM 598 O O . ALA A 1 76 ? 18.867 12.863 -25.709 1.00 97.88 76 ALA A O 1
ATOM 599 N N . GLY A 1 77 ? 18.148 13.179 -23.607 1.00 97.38 77 GLY A N 1
ATOM 600 C CA . GLY A 1 77 ? 18.193 14.640 -23.627 1.00 97.38 77 GLY A CA 1
ATOM 601 C C . GLY A 1 77 ? 19.529 15.117 -23.068 1.00 97.38 77 GLY A C 1
ATOM 602 O O . GLY A 1 77 ? 19.936 14.654 -22.003 1.00 97.38 77 GLY A O 1
ATOM 603 N N . THR A 1 78 ? 20.224 16.002 -23.782 1.00 97.75 78 THR A N 1
ATOM 604 C CA . THR A 1 78 ? 21.537 16.532 -23.375 1.00 97.75 78 THR A CA 1
ATOM 605 C C . THR A 1 78 ? 21.583 18.049 -23.522 1.00 97.75 78 THR A C 1
ATOM 607 O O . THR A 1 78 ? 20.713 18.630 -24.176 1.00 97.75 78 THR A O 1
ATOM 610 N N . ASP A 1 79 ? 22.627 18.685 -22.987 1.00 96.75 79 ASP A N 1
ATOM 611 C CA . ASP A 1 79 ? 22.859 20.136 -23.111 1.00 96.75 79 ASP A CA 1
ATOM 612 C C . ASP A 1 79 ? 23.069 20.623 -24.560 1.00 96.75 79 ASP A C 1
ATOM 614 O O . ASP A 1 79 ? 22.957 21.817 -24.847 1.00 96.75 79 ASP A O 1
ATOM 618 N N . ILE A 1 80 ? 23.346 19.708 -25.492 1.00 95.12 80 ILE A N 1
ATOM 619 C CA . ILE A 1 80 ? 23.612 20.004 -26.909 1.00 95.12 80 ILE A CA 1
ATOM 620 C C . ILE A 1 80 ? 22.576 19.367 -27.846 1.00 95.12 80 ILE A C 1
ATOM 622 O O . ILE A 1 80 ? 22.851 19.127 -29.022 1.00 95.12 80 ILE A O 1
ATOM 626 N N . GLY A 1 81 ? 21.372 19.110 -27.337 1.00 94.81 81 GLY A N 1
ATOM 627 C CA . GLY A 1 81 ? 20.270 18.515 -28.087 1.00 94.81 81 GLY A CA 1
ATOM 628 C C . GLY A 1 81 ? 20.043 17.034 -27.763 1.00 94.81 81 GLY A C 1
ATOM 629 O O . GLY A 1 81 ? 20.728 16.450 -26.921 1.00 94.81 81 GLY A O 1
ATOM 630 N N . PRO A 1 82 ? 19.044 16.402 -28.394 1.00 95.81 82 PRO A N 1
ATOM 631 C CA . PRO A 1 82 ? 18.705 15.017 -28.109 1.00 95.81 82 PRO A CA 1
ATOM 632 C C . PRO A 1 82 ? 19.526 14.025 -28.945 1.00 95.81 82 PRO A C 1
ATOM 634 O O . PRO A 1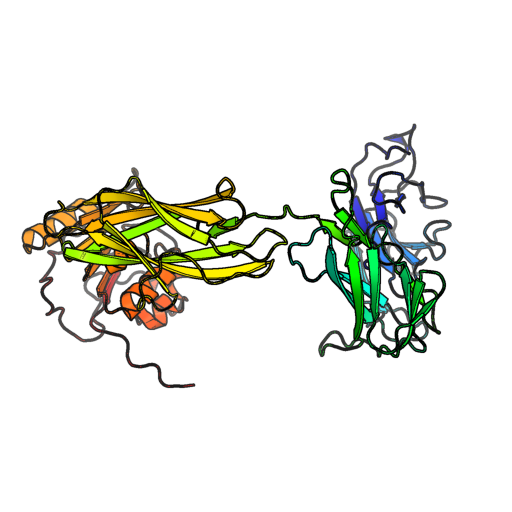 82 ? 19.863 14.277 -30.103 1.00 95.81 82 PRO A O 1
ATOM 637 N N . PHE A 1 83 ? 19.784 12.855 -28.368 1.00 96.94 83 PHE A N 1
ATOM 638 C CA . PHE A 1 83 ? 20.440 11.716 -29.005 1.00 96.94 83 PHE A CA 1
ATOM 639 C C . PHE A 1 83 ? 19.561 10.468 -28.923 1.00 96.94 83 PHE A C 1
ATOM 641 O O . PHE A 1 83 ? 18.675 10.363 -28.075 1.00 96.94 83 PHE A O 1
ATOM 648 N N . VAL A 1 84 ? 19.826 9.504 -29.800 1.00 96.94 84 VAL A N 1
ATOM 649 C CA . VAL A 1 84 ? 19.198 8.182 -29.797 1.00 96.94 84 VAL A CA 1
ATOM 650 C C . VAL A 1 84 ? 20.242 7.087 -29.978 1.00 96.94 84 VAL A C 1
ATOM 652 O O . VAL A 1 84 ? 21.188 7.231 -30.755 1.00 96.94 84 VAL A O 1
ATOM 655 N N . SER A 1 85 ? 20.066 5.982 -29.267 1.00 97.75 85 SER A N 1
ATOM 656 C CA . SER A 1 85 ? 20.766 4.722 -29.498 1.00 97.75 85 SER A CA 1
ATOM 657 C C . SER A 1 85 ? 19.760 3.661 -29.929 1.00 97.75 85 SER A C 1
ATOM 659 O O . SER A 1 85 ? 18.638 3.684 -29.442 1.00 97.75 85 SER A O 1
ATOM 661 N N . PHE A 1 86 ? 20.166 2.747 -30.815 1.00 95.31 86 PHE A N 1
ATOM 662 C CA . PHE A 1 86 ? 19.365 1.596 -31.276 1.00 95.31 86 PHE A CA 1
ATOM 663 C C . PHE A 1 86 ? 19.992 0.246 -30.885 1.00 95.31 86 PHE A C 1
ATOM 665 O O . PHE A 1 86 ? 19.598 -0.800 -31.390 1.00 95.31 86 PHE A O 1
ATOM 672 N N . ASN A 1 87 ? 21.041 0.272 -30.062 1.00 94.88 87 ASN A N 1
ATOM 673 C CA . ASN A 1 87 ? 21.787 -0.904 -29.606 1.00 94.88 87 ASN A CA 1
ATOM 674 C C . ASN A 1 87 ? 22.089 -0.812 -28.100 1.00 94.88 87 ASN A C 1
ATOM 676 O O . ASN A 1 87 ? 23.186 -1.139 -27.640 1.00 94.88 87 ASN A O 1
ATOM 680 N N . GLY A 1 88 ? 21.133 -0.274 -27.342 1.00 93.75 88 GLY A N 1
ATOM 681 C CA . GLY A 1 88 ? 21.152 -0.241 -25.887 1.00 93.75 88 GLY A CA 1
ATOM 682 C C . GLY A 1 88 ? 22.199 0.694 -25.279 1.00 93.75 88 GLY A C 1
ATOM 683 O O . GLY A 1 88 ? 22.559 0.492 -24.120 1.00 93.75 88 GLY A O 1
ATOM 684 N N . GLY A 1 89 ? 22.700 1.685 -26.025 1.00 95.75 89 GLY A N 1
ATOM 685 C CA . GLY A 1 89 ? 23.764 2.609 -25.607 1.00 95.75 89 GLY A CA 1
ATOM 686 C C . GLY A 1 89 ? 25.163 2.238 -26.117 1.00 95.75 89 GLY A C 1
ATOM 687 O O . GLY A 1 89 ? 26.148 2.862 -25.727 1.00 95.75 89 GLY A O 1
ATOM 688 N N . GLY A 1 90 ? 25.282 1.231 -26.990 1.00 95.69 90 GLY A N 1
ATOM 689 C CA . GLY A 1 90 ? 26.553 0.875 -27.629 1.00 95.69 90 GLY A CA 1
ATOM 690 C C . GLY A 1 90 ? 27.048 1.928 -28.629 1.00 95.69 90 GLY A C 1
ATOM 691 O O . GLY A 1 90 ? 28.253 2.073 -28.822 1.00 95.69 90 GLY A O 1
ATOM 692 N N . HIS A 1 91 ? 26.137 2.676 -29.255 1.00 97.56 91 HIS A N 1
ATOM 693 C CA . HIS A 1 91 ? 26.421 3.802 -30.146 1.00 97.56 91 HIS A CA 1
ATOM 694 C C . HIS A 1 91 ? 25.247 4.796 -30.160 1.00 97.56 91 HIS A C 1
ATOM 696 O O . HIS A 1 91 ? 24.084 4.386 -30.176 1.00 97.56 91 HIS A O 1
ATOM 702 N N . TRP A 1 92 ? 25.557 6.090 -30.207 1.00 97.88 92 TRP A N 1
ATOM 703 C CA . TRP A 1 92 ? 24.622 7.213 -30.157 1.00 97.88 92 TRP A CA 1
ATOM 704 C C . TRP A 1 92 ? 24.643 8.027 -31.453 1.00 97.88 92 TRP A C 1
ATOM 706 O O . TRP A 1 92 ? 25.695 8.250 -32.055 1.00 97.88 92 TRP A O 1
ATOM 716 N N . TYR A 1 93 ? 23.469 8.493 -31.865 1.00 96.19 93 TYR A N 1
ATOM 717 C CA . TYR A 1 93 ? 23.248 9.354 -33.023 1.00 96.19 93 TYR A CA 1
ATOM 718 C C . TYR A 1 93 ? 22.512 10.613 -32.575 1.00 96.19 93 TYR A C 1
ATOM 720 O O . TYR A 1 93 ? 21.622 10.527 -31.731 1.00 96.19 93 TYR A O 1
ATOM 728 N N . ALA A 1 94 ? 22.842 11.772 -33.147 1.00 94.19 94 ALA A N 1
ATOM 729 C CA . ALA A 1 94 ? 22.018 12.964 -32.961 1.00 94.19 94 ALA A CA 1
ATOM 730 C C . ALA A 1 94 ? 20.595 12.685 -33.477 1.00 94.19 94 ALA A C 1
ATOM 732 O O . ALA A 1 94 ? 20.421 12.129 -34.567 1.00 94.19 94 ALA A O 1
ATOM 733 N N . LEU A 1 95 ? 19.580 13.030 -32.685 1.00 92.31 95 LEU A N 1
ATOM 734 C CA . LEU A 1 95 ? 18.188 12.754 -33.017 1.00 92.31 95 LEU A CA 1
ATOM 735 C C . LEU A 1 95 ? 17.624 13.870 -33.910 1.00 92.31 95 LEU A C 1
ATOM 737 O O . LEU A 1 95 ? 17.629 15.043 -33.549 1.00 92.31 95 LEU A O 1
ATOM 741 N N . GLY A 1 96 ? 17.083 13.497 -35.072 1.00 81.69 96 GLY A N 1
ATOM 742 C CA . GLY A 1 96 ? 16.469 14.437 -36.014 1.00 81.69 96 GLY A CA 1
ATOM 743 C C . GLY A 1 96 ? 17.473 15.305 -36.792 1.00 81.69 96 GLY A C 1
ATOM 744 O O . GLY A 1 96 ? 18.684 15.156 -36.677 1.00 81.69 96 GLY A O 1
ATOM 745 N N . ARG A 1 97 ? 16.957 16.195 -37.655 1.00 79.25 97 ARG A N 1
ATOM 746 C CA . ARG A 1 97 ? 17.778 17.079 -38.520 1.00 79.25 97 ARG A CA 1
ATOM 747 C C . ARG A 1 97 ? 17.652 18.575 -38.214 1.00 79.25 97 ARG A C 1
ATOM 749 O O . ARG A 1 97 ? 18.547 19.325 -38.569 1.00 79.25 97 ARG A O 1
ATOM 756 N N . ASN A 1 98 ? 16.565 18.993 -37.562 1.00 81.38 98 ASN A N 1
ATOM 757 C CA . ASN A 1 98 ? 16.232 20.404 -37.311 1.00 81.38 98 ASN A CA 1
ATOM 758 C C . ASN A 1 98 ? 15.916 20.686 -35.832 1.00 81.38 98 ASN A C 1
ATOM 760 O O . ASN A 1 98 ? 15.318 21.715 -35.520 1.00 81.38 98 ASN A O 1
ATOM 764 N N . LEU A 1 99 ? 16.267 19.767 -34.927 1.00 83.25 99 LEU A N 1
ATOM 765 C CA . LEU A 1 99 ? 16.119 20.016 -33.498 1.00 83.25 99 LEU A CA 1
ATOM 766 C C . LEU A 1 99 ? 17.192 21.015 -33.049 1.00 83.25 99 LEU A C 1
ATOM 768 O O . LEU A 1 99 ? 18.324 20.963 -33.538 1.00 83.25 99 LEU A O 1
ATOM 772 N N . PRO A 1 100 ? 16.848 21.964 -32.166 1.00 83.69 100 PRO A N 1
ATOM 773 C CA . PRO A 1 100 ? 17.799 22.972 -31.746 1.00 83.69 100 PRO A CA 1
ATOM 774 C C . PRO A 1 100 ? 18.929 22.358 -30.914 1.00 83.69 100 PRO A C 1
ATOM 776 O O . PRO A 1 100 ? 18.694 21.510 -30.057 1.00 83.69 100 PRO A O 1
ATOM 779 N N . ILE A 1 101 ? 20.150 22.849 -31.131 1.00 90.50 101 ILE A N 1
ATOM 780 C CA . ILE A 1 101 ? 21.338 22.505 -30.336 1.00 90.50 101 ILE A CA 1
ATOM 781 C C . ILE A 1 101 ? 21.306 23.344 -29.050 1.00 90.50 101 ILE A C 1
ATOM 783 O O . ILE A 1 101 ? 21.984 24.364 -28.932 1.00 90.50 101 ILE A O 1
ATOM 787 N N . VAL A 1 102 ? 20.414 22.973 -28.137 1.00 94.38 102 VAL A N 1
ATOM 788 C CA . VAL A 1 102 ? 20.252 23.558 -26.797 1.00 94.38 102 VAL A CA 1
ATOM 789 C C . VAL A 1 102 ? 19.928 22.445 -25.806 1.00 94.38 102 VAL A C 1
ATOM 791 O O . VAL A 1 102 ? 19.575 21.340 -26.225 1.00 94.38 102 VAL A O 1
ATOM 794 N N . SER A 1 103 ? 19.982 22.757 -24.510 1.00 96.50 103 SER A N 1
ATOM 795 C CA . SER A 1 103 ? 19.613 21.796 -23.477 1.00 96.50 103 SER A CA 1
ATOM 796 C C . SER A 1 103 ? 18.202 21.251 -23.668 1.00 96.50 103 SER A C 1
ATOM 798 O O . SER A 1 103 ? 17.247 22.003 -23.891 1.00 96.50 103 SER A O 1
ATOM 800 N N . VAL A 1 104 ? 18.096 19.927 -23.591 1.00 96.56 104 VAL A N 1
ATOM 801 C CA . VAL A 1 104 ? 16.842 19.180 -23.544 1.00 96.56 104 VAL A CA 1
ATOM 802 C C . VAL A 1 104 ? 16.659 18.683 -22.118 1.00 96.56 104 VAL A C 1
ATOM 804 O O . VAL A 1 104 ? 17.290 17.708 -21.720 1.00 96.56 104 VAL A O 1
ATOM 807 N N . GLU A 1 105 ? 15.791 19.353 -21.365 1.00 94.44 105 GLU A N 1
ATOM 808 C CA . GLU A 1 105 ? 15.594 19.087 -19.932 1.00 94.44 105 GLU A CA 1
ATOM 809 C C . GLU A 1 105 ? 14.768 17.822 -19.685 1.00 94.44 105 GLU A C 1
ATOM 811 O O . GLU A 1 105 ? 14.971 17.113 -18.704 1.00 94.44 105 GLU A O 1
ATOM 816 N N . GLN A 1 106 ? 13.832 17.519 -20.587 1.00 95.19 106 GLN A N 1
ATOM 817 C CA . GLN A 1 106 ? 12.955 16.363 -20.454 1.00 95.19 106 GLN A CA 1
ATOM 818 C C . GLN A 1 106 ? 12.503 15.849 -21.819 1.00 95.19 106 GLN A C 1
ATOM 820 O O . GLN A 1 106 ? 12.246 16.632 -22.736 1.00 95.19 106 GLN A O 1
ATOM 825 N N . LEU A 1 107 ? 12.358 14.526 -21.923 1.00 95.94 107 LEU A N 1
ATOM 826 C CA . LEU A 1 107 ? 11.733 13.826 -23.045 1.00 95.94 107 LEU A CA 1
ATOM 827 C C . LEU A 1 107 ? 10.606 12.919 -22.528 1.00 95.94 107 LEU A C 1
ATOM 829 O O . LEU A 1 107 ? 10.706 12.352 -21.441 1.00 95.94 107 LEU A O 1
ATOM 833 N N . ASN A 1 108 ? 9.550 12.729 -23.311 1.00 96.00 108 ASN A N 1
ATOM 834 C CA . ASN A 1 108 ? 8.505 11.750 -23.013 1.00 96.00 108 ASN A CA 1
ATOM 835 C C . ASN A 1 108 ? 8.014 11.087 -24.302 1.00 96.00 108 ASN A C 1
ATOM 837 O O . ASN A 1 108 ? 7.851 11.766 -25.315 1.00 96.00 108 ASN A O 1
ATOM 841 N N . LEU A 1 109 ? 7.809 9.770 -24.264 1.00 93.88 109 LEU A N 1
ATOM 842 C CA . LEU A 1 109 ? 7.344 8.977 -25.396 1.00 93.88 109 LEU A CA 1
ATOM 843 C C . LEU A 1 109 ? 5.910 8.512 -25.148 1.00 93.88 109 LEU A C 1
ATOM 845 O O . LEU A 1 109 ? 5.662 7.680 -24.272 1.00 93.88 109 LEU A O 1
ATOM 849 N N . ASP A 1 110 ? 4.995 8.985 -25.987 1.00 93.19 110 ASP A N 1
ATOM 850 C CA . ASP A 1 110 ? 3.702 8.343 -26.180 1.00 93.19 110 ASP A CA 1
ATOM 851 C C . ASP A 1 110 ? 3.897 7.114 -27.074 1.00 93.19 110 ASP A C 1
ATOM 853 O O . ASP A 1 110 ? 4.136 7.223 -28.279 1.00 93.19 110 ASP A O 1
ATOM 857 N N . THR A 1 111 ? 3.831 5.931 -26.470 1.00 89.88 111 THR A N 1
ATOM 858 C CA . THR A 1 111 ? 4.104 4.655 -27.140 1.00 89.88 111 THR A CA 1
ATOM 859 C C . THR A 1 111 ? 3.009 4.250 -28.118 1.00 89.88 111 THR A C 1
ATOM 861 O O . THR A 1 111 ? 3.296 3.523 -29.070 1.00 89.88 111 THR A O 1
ATOM 864 N N . PHE A 1 112 ? 1.781 4.738 -27.920 1.00 89.38 112 PHE A N 1
ATOM 865 C CA . PHE A 1 112 ? 0.643 4.430 -28.779 1.00 89.38 112 PHE A CA 1
ATOM 866 C C . PHE A 1 112 ? 0.576 5.381 -29.977 1.00 89.38 112 PHE A C 1
ATOM 868 O O . PHE A 1 112 ? 0.452 4.948 -31.118 1.00 89.38 112 PHE A O 1
ATOM 875 N N . HIS A 1 113 ? 0.722 6.687 -29.766 1.00 90.69 113 HIS A N 1
ATOM 876 C CA . HIS A 1 113 ? 0.766 7.628 -30.891 1.00 90.69 113 HIS A CA 1
ATOM 877 C C . HIS A 1 113 ? 2.145 7.687 -31.563 1.00 90.69 113 HIS A C 1
ATOM 879 O O . HIS A 1 113 ? 2.280 8.318 -32.610 1.00 90.69 113 HIS A O 1
ATOM 885 N N . ARG A 1 114 ? 3.160 7.030 -30.978 1.00 92.44 114 ARG A N 1
ATOM 886 C CA . ARG A 1 114 ? 4.567 7.072 -31.408 1.00 92.44 114 ARG A CA 1
ATOM 887 C C . ARG A 1 114 ? 5.084 8.510 -31.506 1.00 92.44 114 ARG A C 1
ATOM 889 O O . ARG A 1 114 ? 5.787 8.875 -32.444 1.00 92.44 114 ARG A O 1
ATOM 896 N N . VAL A 1 115 ? 4.730 9.342 -30.525 1.00 94.69 115 VAL A N 1
ATOM 897 C CA . VAL A 1 115 ? 5.162 10.744 -30.449 1.00 94.69 115 VAL A CA 1
ATOM 898 C C . VAL A 1 115 ? 6.151 10.906 -29.303 1.00 94.69 115 VAL A C 1
ATOM 900 O O . VAL A 1 115 ? 5.800 10.722 -28.140 1.00 94.69 115 VAL A O 1
ATOM 903 N N . LEU A 1 116 ? 7.384 11.285 -29.631 1.00 95.25 116 LEU A N 1
ATOM 904 C CA . LEU A 1 116 ? 8.374 11.731 -28.659 1.00 95.25 116 LEU A CA 1
ATOM 905 C C . LEU A 1 116 ? 8.275 13.252 -28.526 1.00 95.25 116 LEU A C 1
ATOM 907 O O . LEU A 1 116 ? 8.536 13.972 -29.489 1.00 95.25 116 LEU A O 1
ATOM 911 N N . ALA A 1 117 ? 7.919 13.745 -27.347 1.00 95.62 117 ALA A N 1
ATOM 912 C CA . ALA A 1 117 ? 7.900 15.168 -27.027 1.00 95.62 117 ALA A CA 1
ATOM 913 C C . ALA A 1 117 ? 9.104 15.542 -26.155 1.00 95.62 117 ALA A C 1
ATOM 915 O O . ALA A 1 117 ? 9.568 14.735 -25.351 1.00 95.62 117 ALA A O 1
ATOM 916 N N . GLY A 1 118 ? 9.599 16.769 -26.300 1.00 94.69 118 GLY A N 1
ATOM 917 C CA . GLY A 1 118 ? 10.733 17.275 -25.536 1.00 94.69 118 GLY A CA 1
ATOM 918 C C . GLY A 1 118 ? 10.624 18.755 -25.201 1.00 94.69 118 GLY A C 1
ATOM 919 O O . GLY A 1 118 ? 10.242 19.567 -26.047 1.00 94.69 118 GLY A O 1
ATOM 920 N N . GLY A 1 119 ? 10.984 19.106 -23.968 1.00 95.56 119 GLY A N 1
ATOM 921 C CA . GLY A 1 119 ? 11.143 20.490 -23.525 1.00 95.56 119 GLY A CA 1
ATOM 922 C C . GLY A 1 119 ? 12.579 20.955 -23.741 1.00 95.56 119 GLY A C 1
ATOM 923 O O . GLY A 1 119 ? 13.518 20.277 -23.327 1.00 95.56 119 GLY A O 1
ATOM 924 N N . THR A 1 120 ? 12.754 22.106 -24.391 1.00 94.75 120 THR A N 1
ATOM 925 C CA . THR A 1 120 ? 14.080 22.671 -24.678 1.00 94.75 120 THR A CA 1
ATOM 926 C C . THR A 1 120 ? 14.310 23.973 -23.922 1.00 94.75 120 THR A C 1
ATOM 928 O O . THR A 1 120 ? 13.393 24.786 -23.763 1.00 94.75 120 THR A O 1
ATOM 931 N N . HIS A 1 121 ? 15.549 24.221 -23.501 1.00 94.62 121 HIS A N 1
ATOM 932 C CA . HIS A 1 121 ? 15.918 25.468 -22.847 1.00 94.62 121 HIS A CA 1
ATOM 933 C C . HIS A 1 121 ? 15.829 26.647 -23.831 1.00 94.62 121 HIS A C 1
ATOM 935 O O . HIS A 1 121 ? 16.573 26.736 -24.813 1.00 94.62 121 HIS A O 1
ATOM 941 N N . GLY A 1 122 ? 14.899 27.570 -23.569 1.00 93.62 122 GLY A N 1
ATOM 942 C CA . GLY A 1 122 ? 14.735 28.818 -24.324 1.00 93.62 122 GLY A CA 1
ATOM 943 C C . GLY A 1 122 ? 14.167 28.676 -25.744 1.00 93.62 122 GLY A C 1
ATOM 944 O O . GLY A 1 122 ? 14.161 29.662 -26.479 1.00 93.62 122 GLY A O 1
ATOM 945 N N . ARG A 1 123 ? 13.702 27.485 -26.159 1.00 92.81 123 ARG A N 1
ATOM 946 C CA . ARG A 1 123 ? 13.170 27.235 -27.520 1.00 92.81 123 ARG A CA 1
ATOM 947 C C . ARG A 1 123 ? 11.855 26.446 -27.559 1.00 92.81 123 ARG A C 1
ATOM 949 O O . ARG A 1 123 ? 11.486 25.917 -28.607 1.00 92.81 123 ARG A O 1
ATOM 956 N N . GLY A 1 124 ? 11.132 26.422 -26.440 1.00 92.88 124 GLY A N 1
ATOM 957 C CA . GLY A 1 124 ? 9.790 25.852 -26.339 1.00 92.88 124 GLY A CA 1
ATOM 958 C C . GLY A 1 124 ? 9.758 24.323 -26.372 1.00 92.88 124 GLY A C 1
ATOM 959 O O . GLY A 1 124 ? 10.758 23.649 -26.104 1.00 92.88 124 GLY A O 1
ATOM 960 N N . ALA A 1 125 ? 8.579 23.785 -26.682 1.00 93.38 125 ALA A N 1
ATOM 961 C CA . ALA A 1 125 ? 8.338 22.353 -26.795 1.00 93.38 125 ALA A CA 1
ATOM 962 C C . ALA A 1 125 ? 8.480 21.882 -28.247 1.00 93.38 125 ALA A C 1
ATOM 964 O O . ALA A 1 125 ? 8.032 22.549 -29.180 1.00 93.38 125 ALA A O 1
ATOM 965 N N . TRP A 1 126 ? 9.077 20.708 -28.417 1.00 93.06 126 TRP A N 1
ATOM 966 C CA . TRP A 1 126 ? 9.269 20.043 -29.700 1.00 93.06 126 TRP A CA 1
ATOM 967 C C . TRP A 1 126 ? 8.640 18.658 -29.662 1.00 93.06 126 TRP A C 1
ATOM 969 O O . TRP A 1 126 ? 8.537 18.045 -28.600 1.00 93.06 126 TRP A O 1
ATOM 979 N N . SER A 1 127 ? 8.237 18.151 -30.823 1.00 93.50 127 SER A N 1
ATOM 980 C CA . SER A 1 127 ? 7.806 16.764 -30.958 1.00 93.50 127 SER A CA 1
ATOM 981 C C . SER A 1 127 ? 8.352 16.133 -32.232 1.00 93.50 127 SER A C 1
ATOM 983 O O . SER A 1 127 ? 8.627 16.813 -33.223 1.00 93.50 127 SER A O 1
ATOM 985 N N . LEU A 1 128 ? 8.530 14.820 -32.174 1.00 92.19 128 LEU A N 1
ATOM 986 C CA . LEU A 1 128 ? 8.891 13.962 -33.285 1.00 92.19 128 LEU A CA 1
ATOM 987 C C . LEU A 1 128 ? 7.892 12.808 -33.321 1.00 92.19 128 LEU A C 1
ATOM 989 O O . LEU A 1 128 ? 7.769 12.065 -32.349 1.00 92.19 128 LEU A O 1
ATOM 993 N N . THR A 1 129 ? 7.200 12.652 -34.443 1.00 92.56 129 THR A N 1
ATOM 994 C CA . THR A 1 129 ? 6.360 11.480 -34.694 1.00 92.56 129 THR A CA 1
ATOM 995 C C . THR A 1 129 ? 7.190 10.418 -35.397 1.00 92.56 129 THR A C 1
ATOM 997 O O . THR A 1 129 ? 7.722 10.654 -36.485 1.00 92.56 129 THR A O 1
ATOM 1000 N N . ASP A 1 130 ? 7.298 9.249 -34.781 1.00 89.56 130 ASP A N 1
ATOM 1001 C CA . ASP A 1 130 ? 7.842 8.064 -35.421 1.00 89.56 130 ASP A CA 1
ATOM 1002 C C . ASP A 1 130 ? 6.775 7.441 -36.338 1.00 89.56 130 ASP A C 1
ATOM 1004 O O . ASP A 1 130 ? 5.645 7.173 -35.937 1.00 89.56 130 ASP A O 1
ATOM 1008 N N . THR A 1 131 ? 7.148 7.265 -37.605 1.00 88.75 131 THR A N 1
ATOM 1009 C CA . THR A 1 131 ? 6.288 6.766 -38.693 1.00 88.75 131 THR A CA 1
ATOM 1010 C C . THR A 1 131 ? 6.644 5.337 -39.103 1.00 88.75 131 THR A C 1
ATOM 1012 O O . THR A 1 131 ? 6.224 4.866 -40.162 1.00 88.75 131 THR A O 1
ATOM 1015 N N . SER A 1 132 ? 7.440 4.650 -38.279 1.00 87.81 132 SER A N 1
ATOM 1016 C CA . SER A 1 132 ? 7.727 3.227 -38.416 1.00 87.81 132 SER A CA 1
ATOM 1017 C C . SER A 1 132 ? 6.449 2.377 -38.421 1.00 87.81 132 SER A C 1
ATOM 1019 O O . SER A 1 132 ? 5.355 2.820 -38.056 1.00 87.81 132 SER A O 1
ATOM 1021 N N . ALA A 1 133 ? 6.578 1.139 -38.904 1.00 89.12 133 ALA A N 1
ATOM 1022 C CA . ALA A 1 133 ? 5.454 0.213 -38.958 1.00 89.12 133 ALA A CA 1
ATOM 1023 C C . ALA A 1 133 ? 4.882 -0.033 -37.547 1.00 89.12 133 ALA A C 1
ATOM 1025 O O . ALA A 1 133 ? 5.668 -0.155 -36.606 1.00 89.12 133 ALA A O 1
ATOM 1026 N N . PRO A 1 134 ? 3.547 -0.154 -37.390 1.00 89.06 134 PRO A N 1
ATOM 1027 C CA . PRO A 1 134 ? 2.943 -0.391 -36.087 1.00 89.06 134 PRO A CA 1
ATOM 1028 C C . PRO A 1 134 ? 3.539 -1.611 -35.381 1.00 89.06 134 PRO A C 1
ATOM 1030 O O . PRO A 1 134 ? 3.602 -2.698 -35.959 1.00 89.06 134 PRO A O 1
ATOM 1033 N N . ALA A 1 135 ? 3.935 -1.432 -34.124 1.00 89.06 135 ALA A N 1
ATOM 1034 C CA . ALA A 1 135 ? 4.614 -2.443 -33.325 1.00 89.06 135 ALA A CA 1
ATOM 1035 C C . ALA A 1 135 ? 3.974 -2.567 -31.932 1.00 89.06 135 ALA A C 1
ATOM 1037 O O . ALA A 1 135 ? 3.499 -1.571 -31.370 1.00 89.06 135 ALA A O 1
ATOM 1038 N N . PRO A 1 136 ? 3.926 -3.782 -31.358 1.00 90.56 136 PRO A N 1
ATOM 1039 C CA . PRO A 1 136 ? 3.512 -3.950 -29.976 1.00 90.56 136 PRO A CA 1
ATOM 1040 C C . PRO A 1 136 ? 4.576 -3.403 -29.021 1.00 90.56 136 PRO A C 1
ATOM 1042 O O . PRO A 1 136 ? 5.771 -3.494 -29.286 1.00 90.56 136 PRO A O 1
ATOM 1045 N N . ALA A 1 137 ? 4.132 -2.899 -27.873 1.00 89.94 137 ALA A N 1
ATOM 1046 C CA . ALA A 1 137 ? 4.996 -2.532 -26.758 1.00 89.94 137 ALA A CA 1
ATOM 1047 C C . ALA A 1 137 ? 4.467 -3.237 -25.515 1.00 89.94 137 ALA A C 1
ATOM 1049 O O . ALA A 1 137 ? 3.447 -2.840 -24.954 1.00 89.94 137 ALA A O 1
ATOM 1050 N N . LEU A 1 138 ? 5.107 -4.340 -25.141 1.00 90.19 138 LEU A N 1
ATOM 1051 C CA . LEU A 1 138 ? 4.594 -5.235 -24.112 1.00 90.19 138 LEU A CA 1
ATOM 1052 C C . LEU A 1 138 ? 5.148 -4.859 -22.735 1.00 90.19 138 LEU A C 1
ATOM 1054 O O . LEU A 1 138 ? 6.349 -4.655 -22.575 1.00 90.19 138 LEU A O 1
ATOM 1058 N N . VAL A 1 139 ? 4.266 -4.797 -21.742 1.00 90.94 139 VAL A N 1
ATOM 1059 C CA . VAL A 1 139 ? 4.586 -4.577 -20.331 1.00 90.94 139 VAL A CA 1
ATOM 1060 C C . VAL A 1 139 ? 4.063 -5.762 -19.536 1.00 90.94 139 VAL A C 1
ATOM 1062 O O . VAL A 1 139 ? 2.862 -6.031 -19.541 1.00 90.94 139 VAL A O 1
ATOM 1065 N N . LEU A 1 140 ? 4.971 -6.482 -18.885 1.00 93.06 140 LEU A N 1
ATOM 1066 C CA . LEU A 1 140 ? 4.660 -7.638 -18.054 1.00 93.06 140 LEU A CA 1
ATOM 1067 C C . LEU A 1 140 ? 4.691 -7.247 -16.574 1.00 93.06 140 LEU A C 1
ATOM 1069 O O . LEU A 1 140 ? 5.634 -6.604 -16.117 1.00 93.06 140 LEU A O 1
ATOM 1073 N N . SER A 1 141 ? 3.712 -7.719 -15.811 1.00 94.44 141 SER A N 1
ATOM 1074 C CA . SER A 1 141 ? 3.753 -7.734 -14.353 1.00 94.44 141 SER A CA 1
ATOM 1075 C C . SER A 1 141 ? 3.411 -9.120 -13.817 1.00 94.44 141 SER A C 1
ATOM 1077 O O . SER A 1 141 ? 2.558 -9.821 -14.361 1.00 94.44 141 SER A O 1
ATOM 1079 N N . THR A 1 142 ? 4.077 -9.504 -12.732 1.00 96.31 142 THR A N 1
ATOM 1080 C CA . THR A 1 142 ? 3.803 -10.747 -12.009 1.00 96.31 142 THR A CA 1
ATOM 1081 C C . THR A 1 142 ? 3.522 -10.404 -10.558 1.00 96.31 142 THR A C 1
ATOM 1083 O O . THR A 1 142 ? 4.341 -9.771 -9.886 1.00 96.31 142 THR A O 1
ATOM 1086 N N . VAL A 1 143 ? 2.363 -10.826 -10.068 1.00 96.88 143 VAL A N 1
ATOM 1087 C CA . VAL A 1 143 ? 1.954 -10.655 -8.671 1.00 96.88 143 VAL A CA 1
ATOM 1088 C C . VAL A 1 143 ? 1.563 -12.006 -8.095 1.00 96.88 143 VAL A C 1
ATOM 1090 O O . VAL A 1 143 ? 1.048 -12.854 -8.821 1.00 96.88 143 VAL A O 1
ATOM 1093 N N . ASP A 1 144 ? 1.821 -12.219 -6.809 1.00 96.69 144 ASP A N 1
ATOM 1094 C CA . ASP A 1 144 ? 1.156 -13.289 -6.068 1.00 96.69 144 ASP A CA 1
ATOM 1095 C C . ASP A 1 144 ? -0.172 -12.785 -5.481 1.00 96.69 144 ASP A C 1
ATOM 1097 O O . ASP A 1 144 ? -0.480 -11.591 -5.517 1.00 96.69 144 ASP A O 1
ATOM 1101 N N . ALA A 1 145 ? -0.976 -13.700 -4.943 1.00 94.88 145 ALA A N 1
ATOM 1102 C CA . ALA A 1 145 ? -2.274 -13.384 -4.351 1.00 94.88 145 ALA A CA 1
ATOM 1103 C C . ALA A 1 145 ? -2.213 -12.521 -3.066 1.00 94.88 145 ALA A C 1
ATOM 1105 O O . ALA A 1 145 ? -3.262 -12.176 -2.523 1.00 94.88 145 ALA A O 1
ATOM 1106 N N . GLY A 1 146 ? -1.025 -12.193 -2.538 1.00 94.69 146 GLY A N 1
ATOM 1107 C CA . GLY A 1 146 ? -0.859 -11.362 -1.341 1.00 94.69 146 GLY A CA 1
ATOM 1108 C C . GLY A 1 146 ? -1.325 -12.016 -0.035 1.00 94.69 146 GLY A C 1
ATOM 1109 O O . GLY A 1 146 ? -1.527 -11.327 0.967 1.00 94.69 146 GLY A O 1
ATOM 1110 N N . VAL A 1 147 ? -1.522 -13.337 -0.032 1.00 96.19 147 VAL A N 1
ATOM 1111 C CA . VAL A 1 147 ? -1.920 -14.110 1.154 1.00 96.19 147 VAL A CA 1
ATOM 1112 C C . VAL A 1 147 ? -0.688 -14.646 1.896 1.00 96.19 147 VAL A C 1
ATOM 1114 O O . VAL A 1 147 ? 0.303 -14.990 1.251 1.00 96.19 147 VAL A O 1
ATOM 1117 N N . PRO A 1 148 ? -0.711 -14.753 3.239 1.00 98.19 148 PRO A N 1
ATOM 1118 C CA . PRO A 1 148 ? 0.358 -15.410 3.983 1.00 98.19 148 PRO A CA 1
ATOM 1119 C C . PRO A 1 148 ? 0.546 -16.861 3.528 1.00 98.19 148 PRO A C 1
ATOM 1121 O O . PRO A 1 148 ? -0.404 -17.643 3.506 1.00 98.19 148 PRO A O 1
ATOM 1124 N N . VAL A 1 149 ? 1.782 -17.239 3.208 1.00 98.44 149 VAL A N 1
ATOM 1125 C CA . VAL A 1 149 ? 2.129 -18.598 2.773 1.00 98.44 149 VAL A CA 1
ATOM 1126 C C . VAL A 1 149 ? 3.285 -19.162 3.586 1.00 98.44 149 VAL A C 1
ATOM 1128 O O . VAL A 1 149 ? 4.137 -18.432 4.088 1.00 98.44 149 VAL A O 1
ATOM 1131 N N . GLY A 1 150 ? 3.330 -20.484 3.701 1.00 98.38 150 GLY A N 1
ATOM 1132 C CA . GLY A 1 150 ? 4.425 -21.212 4.333 1.00 98.38 150 GLY A CA 1
ATOM 1133 C C . GLY A 1 150 ? 4.539 -22.647 3.822 1.00 98.38 150 GLY A C 1
ATOM 1134 O O . GLY A 1 150 ? 3.918 -2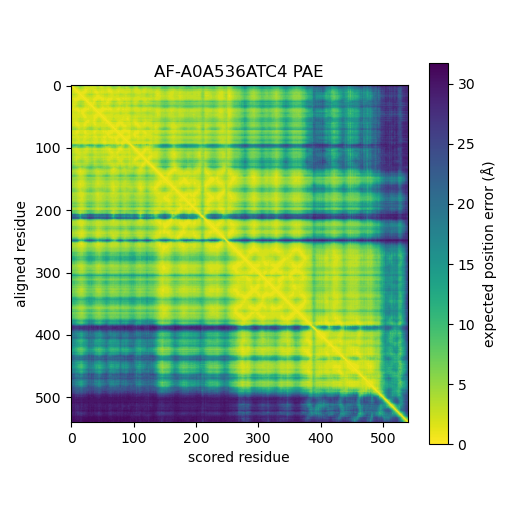2.985 2.811 1.00 98.38 150 GLY A O 1
ATOM 1135 N N . PRO A 1 151 ? 5.324 -23.508 4.491 1.00 98.44 151 PRO A N 1
ATOM 1136 C CA . PRO A 1 151 ? 5.523 -24.895 4.075 1.00 98.44 151 PRO A CA 1
ATOM 1137 C C . PRO A 1 151 ? 4.202 -25.604 3.734 1.00 98.44 151 PRO A C 1
ATOM 1139 O O . PRO A 1 151 ? 3.253 -25.599 4.518 1.00 98.44 151 PRO A O 1
ATOM 1142 N N . GLY A 1 152 ? 4.120 -26.187 2.535 1.00 97.88 152 GLY A N 1
ATOM 1143 C CA . GLY A 1 152 ? 2.941 -26.910 2.050 1.00 97.88 152 GLY A CA 1
ATOM 1144 C C . GLY A 1 152 ? 1.796 -26.052 1.496 1.00 97.88 152 GLY A C 1
ATOM 1145 O O . GLY A 1 152 ? 0.874 -26.634 0.913 1.00 97.88 152 GLY A O 1
ATOM 1146 N N . SER A 1 153 ? 1.858 -24.722 1.641 1.00 98.25 153 SER A N 1
ATOM 1147 C CA . SER A 1 153 ? 0.879 -23.771 1.091 1.00 98.25 153 SER A CA 1
ATOM 1148 C C . SER A 1 153 ? 0.970 -23.677 -0.434 1.00 98.25 153 SER A C 1
ATOM 1150 O O . SER A 1 153 ? 1.975 -24.061 -1.040 1.00 98.25 153 SER A O 1
ATOM 1152 N N . PHE A 1 154 ? -0.078 -23.139 -1.053 1.00 98.06 154 PHE A N 1
ATOM 1153 C CA . PHE A 1 154 ? -0.075 -22.789 -2.470 1.00 98.06 154 PHE A CA 1
ATOM 1154 C C . PHE A 1 154 ? 0.316 -21.324 -2.654 1.00 98.06 154 PHE A C 1
ATOM 1156 O O . PHE A 1 154 ? -0.082 -20.485 -1.850 1.00 98.06 154 PHE A O 1
ATOM 1163 N N . ILE A 1 155 ? 1.067 -21.034 -3.715 1.00 98.44 155 ILE A N 1
ATOM 1164 C CA . ILE A 1 155 ? 1.239 -19.677 -4.230 1.00 98.44 155 ILE A CA 1
ATOM 1165 C C . ILE A 1 155 ? 0.536 -19.620 -5.580 1.00 98.44 155 ILE A C 1
ATOM 1167 O O . ILE A 1 155 ? 0.805 -20.438 -6.464 1.00 98.44 155 ILE A O 1
ATOM 1171 N N . ASP A 1 156 ? -0.372 -18.664 -5.706 1.00 97.81 156 ASP A N 1
ATOM 1172 C CA . ASP A 1 156 ? -1.112 -18.369 -6.921 1.00 97.81 156 ASP A CA 1
ATOM 1173 C C . ASP A 1 156 ? -0.536 -17.074 -7.511 1.00 97.81 156 ASP A C 1
ATOM 1175 O O . ASP A 1 156 ? -0.670 -16.002 -6.917 1.00 97.81 156 ASP A O 1
ATOM 1179 N N . TYR A 1 157 ? 0.160 -17.195 -8.643 1.00 98.44 157 TYR A N 1
ATOM 1180 C CA . TYR A 1 157 ? 0.724 -16.081 -9.398 1.00 98.44 157 TYR A CA 1
ATOM 1181 C C . TYR A 1 157 ? -0.208 -15.683 -10.543 1.00 98.44 157 TYR A C 1
ATOM 1183 O O . TYR A 1 157 ? -0.654 -16.539 -11.311 1.00 98.44 157 TYR A O 1
ATOM 1191 N N . THR A 1 158 ? -0.424 -14.381 -10.707 1.00 98.06 158 THR A N 1
ATOM 1192 C CA . THR A 1 158 ? -1.060 -13.789 -11.886 1.00 98.06 158 THR A CA 1
ATOM 1193 C C . THR A 1 158 ? 0.002 -13.056 -12.699 1.00 98.06 158 THR A C 1
ATOM 1195 O O . THR A 1 158 ? 0.585 -12.073 -12.236 1.00 98.06 158 THR A O 1
ATOM 1198 N N . LEU A 1 159 ? 0.234 -13.524 -13.925 1.00 97.25 159 LEU A N 1
ATOM 1199 C CA . LEU A 1 159 ? 1.110 -12.889 -14.903 1.00 97.25 159 LEU A CA 1
ATOM 1200 C C . LEU A 1 159 ? 0.230 -12.077 -15.853 1.00 97.25 159 LEU A C 1
ATOM 1202 O O . LEU A 1 159 ? -0.539 -12.644 -16.630 1.00 97.25 159 LEU A O 1
ATOM 1206 N N . SER A 1 160 ? 0.331 -10.753 -15.781 1.00 94.62 160 SER A N 1
ATOM 1207 C CA . SER A 1 160 ? -0.450 -9.821 -16.594 1.00 94.62 160 SER A CA 1
ATOM 1208 C C . SER A 1 160 ? 0.427 -9.167 -17.648 1.00 94.62 160 SER A C 1
ATOM 1210 O O . SER A 1 160 ? 1.447 -8.557 -17.343 1.00 94.62 160 SER A O 1
ATOM 1212 N N . LEU A 1 161 ? 0.004 -9.269 -18.899 1.00 92.62 161 LEU A N 1
ATOM 1213 C CA . LEU A 1 161 ? 0.659 -8.676 -20.048 1.00 92.62 161 LEU A CA 1
ATOM 1214 C C . LEU A 1 161 ? -0.231 -7.579 -20.623 1.00 92.62 161 LEU A C 1
ATOM 1216 O O . LEU A 1 161 ? -1.376 -7.838 -20.992 1.00 92.62 161 LEU A O 1
ATOM 1220 N N . GLN A 1 162 ? 0.303 -6.369 -20.729 1.00 91.62 162 GLN A N 1
ATOM 1221 C CA . GLN A 1 162 ? -0.344 -5.230 -21.367 1.00 91.62 162 GLN A CA 1
ATOM 1222 C C . GLN A 1 162 ? 0.419 -4.838 -22.632 1.00 91.62 162 GLN A C 1
ATOM 1224 O O . GLN A 1 162 ? 1.638 -4.720 -22.613 1.00 91.62 162 GLN A O 1
ATOM 1229 N N . ASN A 1 163 ? -0.288 -4.585 -23.724 1.00 91.56 163 ASN A N 1
ATOM 1230 C CA . ASN A 1 163 ? 0.253 -3.992 -24.935 1.00 91.56 163 ASN A CA 1
ATOM 1231 C C . ASN A 1 163 ? -0.078 -2.499 -24.961 1.00 91.56 163 ASN A C 1
ATOM 1233 O O . ASN A 1 163 ? -1.221 -2.123 -25.187 1.00 91.56 163 ASN A O 1
ATOM 1237 N N . ILE A 1 164 ? 0.926 -1.654 -24.757 1.00 90.06 164 ILE A N 1
ATOM 1238 C CA . ILE A 1 164 ? 0.824 -0.186 -24.803 1.00 90.06 164 ILE A CA 1
ATOM 1239 C C . ILE A 1 164 ? 1.290 0.395 -26.149 1.00 90.06 164 ILE A C 1
ATOM 1241 O O . ILE A 1 164 ? 1.501 1.603 -26.270 1.00 90.06 164 ILE A O 1
ATOM 1245 N N . GLY A 1 165 ? 1.519 -0.469 -27.140 1.00 90.31 165 GLY A N 1
ATOM 1246 C CA . GLY A 1 165 ? 1.963 -0.101 -28.480 1.00 90.31 165 GLY A CA 1
ATOM 1247 C C . GLY A 1 165 ? 0.806 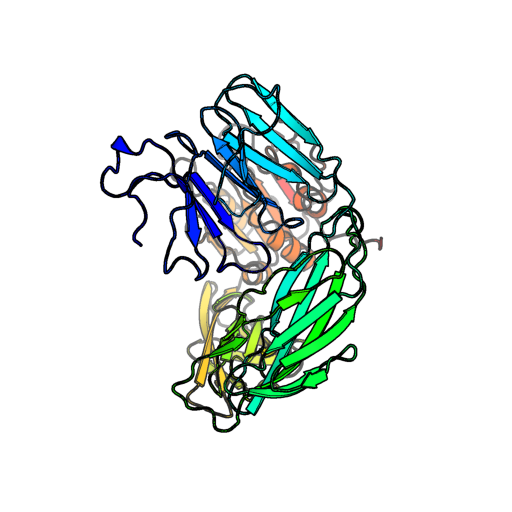0.063 -29.461 1.00 90.31 165 GLY A C 1
ATOM 1248 O O . GLY A 1 165 ? -0.355 -0.225 -29.164 1.00 90.31 165 GLY A O 1
ATOM 1249 N N . ASN A 1 166 ? 1.150 0.503 -30.667 1.00 89.50 166 ASN A N 1
ATOM 1250 C CA . ASN A 1 166 ? 0.204 0.795 -31.743 1.00 89.50 166 ASN A CA 1
ATOM 1251 C C . ASN A 1 166 ? 0.002 -0.365 -32.731 1.00 89.50 166 ASN A C 1
ATOM 1253 O O . ASN A 1 166 ? -0.839 -0.268 -33.623 1.00 89.50 166 ASN A O 1
ATOM 1257 N N . GLY A 1 167 ? 0.748 -1.462 -32.570 1.00 90.06 167 GLY A N 1
ATOM 1258 C CA . GLY A 1 167 ? 0.577 -2.716 -33.304 1.00 90.06 167 GLY A CA 1
ATOM 1259 C C . GLY A 1 167 ? 0.113 -3.872 -32.403 1.00 90.06 167 GLY A C 1
ATOM 1260 O O . GLY A 1 167 ? 0.387 -3.869 -31.200 1.00 90.06 167 GLY A O 1
ATOM 1261 N N . PRO A 1 168 ? -0.612 -4.868 -32.943 1.00 89.56 168 PRO A N 1
ATOM 1262 C CA . PRO A 1 168 ? -1.005 -6.049 -32.180 1.00 89.56 168 PRO A CA 1
ATOM 1263 C C . PRO A 1 168 ? 0.203 -6.961 -31.915 1.00 89.56 168 PRO A C 1
ATOM 1265 O O . PRO A 1 168 ? 1.112 -7.051 -32.742 1.00 89.56 168 PRO A O 1
ATOM 1268 N N . ALA A 1 169 ? 0.180 -7.692 -30.798 1.00 91.00 169 ALA A N 1
ATOM 1269 C CA . ALA A 1 169 ? 1.119 -8.779 -30.535 1.00 91.00 169 ALA A CA 1
ATOM 1270 C C . ALA A 1 169 ? 0.434 -10.125 -30.792 1.00 91.00 169 ALA A C 1
ATOM 1272 O O . ALA A 1 169 ? -0.550 -10.476 -30.137 1.00 91.00 169 ALA A O 1
ATOM 1273 N N . THR A 1 170 ? 0.967 -10.896 -31.737 1.00 91.06 170 THR A N 1
ATOM 1274 C CA . THR A 1 170 ? 0.406 -12.197 -32.132 1.00 91.06 170 THR A CA 1
ATOM 1275 C C . THR A 1 170 ? 1.366 -13.332 -31.822 1.00 91.06 170 THR A C 1
ATOM 1277 O O . THR A 1 170 ? 2.580 -13.125 -31.763 1.00 91.06 170 THR A O 1
ATOM 1280 N N . SER A 1 171 ? 0.827 -14.548 -31.689 1.00 90.56 171 SER A N 1
ATOM 1281 C CA . SER A 1 171 ? 1.603 -15.747 -31.341 1.00 90.56 171 SER A CA 1
ATOM 1282 C C . SER A 1 171 ? 2.437 -15.536 -30.078 1.00 90.56 171 SER A C 1
ATOM 1284 O O . SER A 1 171 ? 3.573 -16.001 -29.987 1.00 90.56 171 SER A O 1
ATOM 1286 N N . VAL A 1 172 ? 1.875 -14.797 -29.119 1.00 92.81 172 VAL A N 1
ATOM 1287 C CA . VAL A 1 172 ? 2.561 -14.468 -27.879 1.00 92.81 172 VAL A CA 1
ATOM 1288 C C . VAL A 1 172 ? 2.794 -15.753 -27.095 1.00 92.81 172 VAL A C 1
ATOM 1290 O O . VAL A 1 172 ? 1.893 -16.587 -26.937 1.00 92.81 172 VAL A O 1
ATOM 1293 N N . ARG A 1 173 ? 4.032 -15.905 -26.631 1.00 94.19 173 ARG A N 1
ATOM 1294 C CA . ARG A 1 173 ? 4.482 -16.981 -25.762 1.00 94.19 173 ARG A CA 1
ATOM 1295 C C . ARG A 1 173 ? 4.967 -16.385 -24.447 1.00 94.19 173 ARG A C 1
ATOM 1297 O O . ARG A 1 173 ? 5.872 -15.556 -24.462 1.00 94.19 173 ARG A O 1
ATOM 1304 N N . ILE A 1 174 ? 4.393 -16.832 -23.337 1.00 95.75 174 ILE A N 1
ATOM 1305 C CA . ILE A 1 174 ? 4.878 -16.530 -21.985 1.00 95.75 174 ILE A CA 1
ATOM 1306 C C . ILE A 1 174 ? 5.537 -17.797 -21.451 1.00 95.75 174 ILE A C 1
ATOM 1308 O O . ILE A 1 174 ? 4.984 -18.890 -21.609 1.00 95.75 174 ILE A O 1
ATOM 1312 N N . THR A 1 175 ? 6.713 -17.666 -20.846 1.00 96.38 175 THR A N 1
ATOM 1313 C CA . THR A 1 175 ? 7.378 -18.769 -20.150 1.00 96.38 175 THR A CA 1
ATOM 1314 C C . THR A 1 175 ? 7.757 -18.371 -18.737 1.00 96.38 175 THR A C 1
ATOM 1316 O O . THR A 1 175 ? 8.306 -17.287 -18.556 1.00 96.38 175 THR A O 1
ATOM 1319 N N . ASP A 1 176 ? 7.521 -19.257 -17.775 1.00 97.75 176 ASP A N 1
ATOM 1320 C CA . ASP A 1 176 ? 7.814 -19.028 -16.361 1.00 97.75 176 ASP A CA 1
ATOM 1321 C C . ASP A 1 176 ? 8.477 -20.270 -15.728 1.00 97.75 176 ASP A C 1
ATOM 1323 O O . ASP A 1 176 ? 7.875 -21.354 -15.753 1.00 97.75 176 ASP A O 1
ATOM 1327 N N . PRO A 1 177 ? 9.732 -20.184 -15.245 1.00 97.75 177 PRO A N 1
ATOM 1328 C CA . PRO A 1 177 ? 10.375 -21.276 -14.520 1.00 97.75 177 PRO A CA 1
ATOM 1329 C C . PRO A 1 177 ? 9.642 -21.589 -13.214 1.00 97.75 177 PRO A C 1
ATOM 1331 O O . PRO A 1 177 ? 9.191 -20.693 -12.512 1.00 97.75 177 PRO A O 1
ATOM 1334 N N . ILE A 1 178 ? 9.572 -22.863 -12.825 1.00 98.31 178 ILE A N 1
ATOM 1335 C CA . ILE A 1 178 ? 9.043 -23.206 -11.500 1.00 98.31 178 ILE A CA 1
ATOM 1336 C C . ILE A 1 178 ? 9.984 -22.648 -10.418 1.00 98.31 178 ILE A C 1
ATOM 1338 O O . ILE A 1 178 ? 11.164 -23.019 -10.405 1.00 98.31 178 ILE A O 1
ATOM 1342 N N . PRO A 1 179 ? 9.492 -21.801 -9.490 1.00 98.31 179 PRO A N 1
ATOM 1343 C CA . PRO A 1 179 ? 10.316 -21.239 -8.428 1.00 98.31 179 PRO A CA 1
ATOM 1344 C C . PRO A 1 179 ? 10.985 -22.322 -7.580 1.00 98.31 179 PRO A C 1
ATOM 1346 O O . PRO A 1 179 ? 10.393 -23.368 -7.286 1.00 98.31 179 PRO A O 1
ATOM 1349 N N . ALA A 1 180 ? 12.208 -22.053 -7.123 1.00 98.06 180 ALA A N 1
ATOM 1350 C CA . ALA A 1 180 ? 12.922 -22.957 -6.226 1.00 98.06 180 ALA A CA 1
ATOM 1351 C C . ALA A 1 180 ? 12.091 -23.276 -4.968 1.00 98.06 180 ALA A C 1
ATOM 1353 O O . ALA A 1 180 ? 11.368 -22.426 -4.452 1.00 98.06 180 ALA A O 1
ATOM 1354 N N . HIS A 1 181 ? 12.223 -24.506 -4.462 1.00 98.38 181 HIS A N 1
ATOM 1355 C CA . HIS A 1 181 ? 11.460 -25.031 -3.317 1.00 98.38 181 HIS A CA 1
ATOM 1356 C C . HIS A 1 181 ? 9.942 -25.117 -3.522 1.00 98.38 181 HIS A C 1
ATOM 1358 O O . HIS A 1 181 ? 9.185 -25.229 -2.553 1.00 98.38 181 HIS A O 1
ATOM 1364 N N . THR A 1 182 ? 9.488 -25.093 -4.773 1.00 98.69 182 THR A N 1
ATOM 1365 C CA . THR A 1 182 ? 8.085 -25.308 -5.113 1.00 98.69 182 THR A CA 1
ATOM 1366 C C . THR A 1 182 ? 7.922 -26.434 -6.127 1.00 98.69 182 THR A C 1
ATOM 1368 O O . THR A 1 182 ? 8.876 -26.885 -6.760 1.00 98.69 182 THR A O 1
ATOM 1371 N N . SER A 1 183 ? 6.691 -26.917 -6.257 1.00 98.44 183 SER A N 1
ATOM 1372 C CA . SER A 1 183 ? 6.274 -27.879 -7.273 1.00 98.44 183 SER A CA 1
ATOM 1373 C C . SER A 1 183 ? 5.097 -27.318 -8.058 1.00 98.44 183 SER A C 1
ATOM 1375 O O . SER A 1 183 ? 4.237 -26.636 -7.499 1.00 98.44 183 SER A O 1
ATOM 1377 N N . PHE A 1 184 ? 5.057 -27.594 -9.358 1.00 98.62 184 PHE A N 1
ATOM 1378 C CA . PHE A 1 184 ? 3.940 -27.201 -10.210 1.00 98.62 184 PHE A CA 1
ATOM 1379 C C . PHE A 1 184 ? 2.632 -27.851 -9.748 1.00 98.62 184 PHE A C 1
ATOM 1381 O O . PHE A 1 184 ? 2.605 -29.041 -9.429 1.00 98.62 184 PHE A O 1
ATOM 1388 N N . VAL A 1 185 ? 1.544 -27.079 -9.762 1.00 98.62 185 VAL A N 1
ATOM 1389 C CA . VAL A 1 185 ? 0.193 -27.570 -9.459 1.00 98.62 185 VAL A CA 1
ATOM 1390 C C . VAL A 1 185 ? -0.701 -27.434 -10.679 1.00 98.62 185 VAL A C 1
ATOM 1392 O O . VAL A 1 185 ? -1.286 -28.419 -11.126 1.00 98.62 185 VAL A O 1
ATOM 1395 N N . SER A 1 186 ? -0.811 -26.225 -11.225 1.00 98.50 186 SER A N 1
ATOM 1396 C CA . SER A 1 186 ? -1.646 -25.960 -12.394 1.00 98.50 186 SER A CA 1
ATOM 1397 C C . SER A 1 186 ? -1.230 -24.681 -13.106 1.00 98.50 186 SER A C 1
ATOM 1399 O O . SER A 1 186 ? -0.703 -23.760 -12.487 1.00 98.50 186 SER A O 1
ATOM 1401 N N . ALA A 1 187 ? -1.547 -24.608 -14.393 1.00 98.38 187 ALA A N 1
ATOM 1402 C CA . ALA A 1 187 ? -1.533 -23.384 -15.175 1.00 98.38 187 ALA A CA 1
ATOM 1403 C C . ALA A 1 187 ? -2.837 -23.299 -15.969 1.00 98.38 187 ALA A C 1
ATOM 1405 O O . ALA A 1 187 ? -3.333 -24.317 -16.462 1.00 98.38 187 ALA A O 1
ATOM 1406 N N . ASP A 1 188 ? -3.412 -22.106 -16.063 1.00 97.75 188 ASP A N 1
ATOM 1407 C CA . ASP A 1 188 ? -4.615 -21.877 -16.863 1.00 97.75 188 ASP A CA 1
ATOM 1408 C C . ASP A 1 188 ? -4.281 -21.718 -18.357 1.00 97.75 188 ASP A C 1
ATOM 1410 O O . ASP A 1 188 ? -3.136 -21.883 -18.778 1.00 97.75 188 ASP A O 1
ATOM 1414 N N . ASN A 1 189 ? -5.295 -21.432 -19.176 1.00 94.81 189 ASN A N 1
ATOM 1415 C CA . ASN A 1 189 ? -5.143 -21.008 -20.574 1.00 94.81 189 ASN A CA 1
ATOM 1416 C C . ASN A 1 189 ? -4.237 -21.915 -21.428 1.00 94.81 189 ASN A C 1
ATOM 1418 O O . ASN A 1 189 ? -3.543 -21.463 -22.337 1.00 94.81 189 ASN A O 1
ATOM 1422 N N . GLY A 1 190 ? -4.254 -23.220 -21.137 1.00 93.69 190 GLY A N 1
ATOM 1423 C CA . GLY A 1 190 ? -3.462 -24.216 -21.854 1.00 93.69 190 GLY A CA 1
ATOM 1424 C C . GLY A 1 190 ? -1.964 -24.184 -21.545 1.00 93.69 190 GLY A C 1
ATOM 1425 O O . GLY A 1 190 ? -1.203 -24.780 -22.308 1.00 93.69 190 GLY A O 1
ATOM 1426 N N . GLY A 1 191 ? -1.543 -23.525 -20.461 1.00 97.25 191 GLY A N 1
ATOM 1427 C CA . GLY A 1 191 ? -0.170 -23.539 -19.971 1.00 97.25 191 GLY A CA 1
ATOM 1428 C C . GLY A 1 191 ? 0.314 -24.959 -19.681 1.00 97.25 191 GLY A C 1
ATOM 1429 O O . GLY A 1 191 ? -0.390 -25.755 -19.055 1.00 97.25 191 GLY A O 1
ATOM 1430 N N . ARG A 1 192 ? 1.512 -25.301 -20.160 1.00 97.19 192 ARG A N 1
ATOM 1431 C CA . ARG A 1 192 ? 2.097 -26.644 -20.014 1.00 97.19 192 ARG A CA 1
ATOM 1432 C C . ARG A 1 192 ? 3.459 -26.573 -19.356 1.00 97.19 192 ARG A C 1
ATOM 1434 O O . ARG A 1 192 ? 4.283 -25.761 -19.762 1.00 97.19 192 ARG A O 1
ATOM 1441 N N . LEU A 1 193 ? 3.682 -27.445 -18.378 1.00 98.12 193 LEU A N 1
ATOM 1442 C CA . LEU A 1 193 ? 4.994 -27.670 -17.786 1.00 98.12 193 LEU A CA 1
ATOM 1443 C C . LEU A 1 193 ? 5.795 -28.652 -18.646 1.00 98.12 193 LEU A C 1
ATOM 1445 O O . LEU A 1 193 ? 5.338 -29.769 -18.888 1.00 98.12 193 LEU A O 1
ATOM 1449 N N . GLU A 1 194 ? 7.004 -28.261 -19.026 1.00 97.31 194 GLU A N 1
ATOM 1450 C CA . GLU A 1 194 ? 8.004 -29.122 -19.660 1.00 97.31 194 GLU A CA 1
ATOM 1451 C C . GLU A 1 194 ? 9.388 -28.716 -19.136 1.00 97.31 194 GLU A C 1
ATOM 1453 O O . GLU A 1 194 ? 9.690 -27.527 -19.059 1.00 97.31 194 GLU A O 1
ATOM 1458 N N . ASP A 1 195 ? 10.196 -29.681 -18.686 1.00 94.19 195 ASP A N 1
ATOM 1459 C CA . ASP A 1 195 ? 11.558 -29.456 -18.165 1.00 94.19 195 ASP A CA 1
ATOM 1460 C C . ASP A 1 195 ? 11.691 -28.329 -17.115 1.00 94.19 195 ASP A C 1
ATOM 1462 O O . ASP A 1 195 ? 12.663 -27.576 -17.091 1.00 94.19 195 ASP A O 1
ATOM 1466 N N . GLY A 1 196 ? 10.705 -28.205 -16.217 1.00 94.81 196 GLY A N 1
ATOM 1467 C CA . GLY A 1 196 ? 10.707 -27.187 -15.156 1.00 94.81 196 GLY A CA 1
ATOM 1468 C C . GLY A 1 196 ? 10.290 -25.782 -15.609 1.00 94.81 196 GLY A C 1
ATOM 1469 O O . GLY A 1 196 ? 10.357 -24.850 -14.811 1.00 94.81 196 GLY A O 1
ATOM 1470 N N . LEU A 1 197 ? 9.835 -25.629 -16.855 1.00 97.44 197 LEU A N 1
ATOM 1471 C CA . LEU A 1 197 ? 9.394 -24.372 -17.450 1.00 97.44 197 LEU A CA 1
ATOM 1472 C C . LEU A 1 197 ? 7.918 -24.467 -17.853 1.00 97.44 197 LEU A C 1
ATOM 1474 O O . LEU A 1 197 ? 7.532 -25.315 -18.660 1.00 97.44 197 LEU A O 1
ATOM 1478 N N . VAL A 1 198 ? 7.077 -23.583 -17.322 1.00 98.44 198 VAL A N 1
ATOM 1479 C CA . VAL A 1 198 ? 5.679 -23.468 -17.752 1.00 98.44 198 VAL A CA 1
ATOM 1480 C C . VAL A 1 198 ? 5.618 -22.577 -18.982 1.00 98.44 198 VAL A C 1
ATOM 1482 O O . VAL A 1 198 ? 6.204 -21.502 -18.996 1.00 98.44 198 VAL A O 1
ATOM 1485 N N . THR A 1 199 ? 4.931 -23.022 -20.032 1.00 97.94 199 THR A N 1
ATOM 1486 C CA . THR A 1 199 ? 4.773 -22.286 -21.290 1.00 97.94 199 THR A CA 1
ATOM 1487 C C . THR A 1 199 ? 3.298 -22.103 -21.638 1.00 97.94 199 THR A C 1
ATOM 1489 O O . THR A 1 199 ? 2.579 -23.090 -21.796 1.00 97.94 199 THR A O 1
ATOM 1492 N N . TRP A 1 200 ? 2.885 -20.858 -21.881 1.00 97.56 200 TRP A N 1
ATOM 1493 C CA . TRP A 1 200 ? 1.641 -20.504 -22.572 1.00 97.56 200 TRP A CA 1
ATOM 1494 C C . TRP A 1 200 ? 1.983 -20.031 -23.979 1.00 97.56 200 TRP A C 1
ATOM 1496 O O . TRP A 1 200 ? 2.857 -19.185 -24.138 1.00 97.56 200 TRP A O 1
ATOM 1506 N N . SER A 1 201 ? 1.305 -20.560 -24.994 1.00 95.12 201 SER A N 1
ATOM 1507 C CA . SER A 1 201 ? 1.605 -20.282 -26.404 1.00 95.12 201 SER A CA 1
ATOM 1508 C C . SER A 1 201 ? 0.351 -19.882 -27.168 1.00 95.12 201 SER A C 1
ATOM 1510 O O . SER A 1 201 ? -0.745 -20.338 -26.855 1.00 95.12 201 SER A O 1
ATOM 1512 N N . GLY A 1 202 ? 0.529 -19.086 -28.224 1.00 90.19 202 GLY A N 1
ATOM 1513 C CA . GLY A 1 202 ? -0.565 -18.712 -29.123 1.00 90.19 202 GLY A CA 1
ATOM 1514 C C . GLY A 1 202 ? -1.506 -17.657 -28.544 1.00 90.19 202 GLY A C 1
ATOM 1515 O O . GLY A 1 202 ? -2.621 -17.505 -29.037 1.00 90.19 202 GLY A O 1
ATOM 1516 N N . LEU A 1 203 ? -1.069 -16.924 -27.516 1.00 90.31 203 LEU A N 1
ATOM 1517 C CA . LEU A 1 203 ? -1.837 -15.815 -26.969 1.00 90.31 203 LEU A CA 1
ATOM 1518 C C . LEU A 1 203 ? -1.893 -14.677 -28.001 1.00 90.31 203 LEU A C 1
ATOM 1520 O O . LEU A 1 203 ? -0.934 -14.430 -28.741 1.00 90.31 203 LEU A O 1
ATOM 1524 N N . ASN A 1 204 ? -3.026 -13.987 -28.064 1.00 86.69 204 ASN A N 1
ATOM 1525 C CA . ASN A 1 204 ? -3.195 -12.798 -28.890 1.00 86.69 204 ASN A CA 1
ATOM 1526 C C . ASN A 1 204 ? -3.469 -11.611 -27.972 1.00 86.69 204 ASN A C 1
ATOM 1528 O O . ASN A 1 204 ? -4.412 -11.654 -27.182 1.00 86.69 204 ASN A O 1
ATOM 1532 N N . VAL A 1 205 ? -2.649 -10.570 -28.083 1.00 89.75 205 VAL A N 1
ATOM 1533 C CA . VAL A 1 205 ? -2.778 -9.355 -27.280 1.00 89.75 205 VAL A CA 1
ATOM 1534 C C . VAL A 1 205 ? -2.989 -8.190 -28.246 1.00 89.75 205 VAL A C 1
ATOM 1536 O O . VAL A 1 205 ? -2.033 -7.746 -28.892 1.00 89.75 205 VAL A O 1
ATOM 1539 N N . PRO A 1 206 ? -4.237 -7.711 -28.410 1.00 86.88 206 PRO A N 1
ATOM 1540 C CA . PRO A 1 206 ? -4.537 -6.648 -29.363 1.00 86.88 206 PRO A CA 1
ATOM 1541 C C . PRO A 1 206 ? -3.824 -5.342 -28.987 1.00 86.88 206 PRO A C 1
ATOM 1543 O O . PRO A 1 206 ? -3.193 -5.231 -27.939 1.00 86.88 206 PRO A O 1
ATOM 1546 N N . THR A 1 207 ? -3.899 -4.339 -29.854 1.00 84.00 207 THR A N 1
ATOM 1547 C CA . THR A 1 207 ? -3.405 -2.987 -29.554 1.00 84.00 207 THR A CA 1
ATOM 1548 C C . THR A 1 207 ? -4.111 -2.413 -28.329 1.00 84.00 207 THR A C 1
ATOM 1550 O O . THR A 1 207 ? -5.344 -2.471 -28.255 1.00 84.00 207 THR A O 1
ATOM 1553 N N . GLY A 1 208 ? -3.364 -1.826 -27.397 1.00 71.00 208 GLY A N 1
ATOM 1554 C CA . GLY A 1 208 ? -3.967 -1.124 -26.272 1.00 71.00 208 GLY A CA 1
ATOM 1555 C C . GLY A 1 208 ? -4.427 0.258 -26.676 1.00 71.00 208 GLY A C 1
ATOM 1556 O O . GLY A 1 208 ? -3.609 1.103 -27.007 1.00 71.00 208 GLY A O 1
ATOM 1557 N N . ASN A 1 209 ? -5.737 0.497 -26.652 1.00 70.06 209 ASN A N 1
ATOM 1558 C CA . ASN A 1 209 ? -6.265 1.851 -26.758 1.00 70.06 209 ASN A CA 1
ATOM 1559 C C . ASN A 1 209 ? -6.129 2.539 -25.383 1.00 70.06 209 ASN A C 1
ATOM 1561 O O . ASN A 1 209 ? -6.771 2.074 -24.434 1.00 70.06 209 ASN A O 1
ATOM 1565 N N . PRO A 1 210 ? -5.368 3.645 -25.262 1.00 61.31 210 PRO A N 1
ATOM 1566 C CA . PRO A 1 210 ? -5.159 4.340 -23.989 1.00 61.31 210 PRO A CA 1
ATOM 1567 C C . PRO A 1 210 ? -6.442 4.875 -23.333 1.00 61.31 210 PRO A C 1
ATOM 1569 O O . PRO A 1 210 ? -6.452 5.100 -22.128 1.00 61.31 210 PRO A O 1
ATOM 1572 N N . LEU A 1 211 ? -7.519 5.082 -24.104 1.00 58.00 211 LEU A N 1
ATOM 1573 C CA . LEU A 1 211 ? -8.771 5.694 -23.636 1.00 58.00 211 LEU A CA 1
ATOM 1574 C C . LEU A 1 211 ? -9.855 4.689 -23.232 1.00 58.00 211 LEU A C 1
ATOM 1576 O O . LEU A 1 211 ? -10.770 5.050 -22.499 1.00 58.00 211 LEU A O 1
ATOM 1580 N N . VAL A 1 212 ? -9.797 3.454 -23.736 1.00 57.75 212 VAL A N 1
ATOM 1581 C CA . VAL A 1 212 ? -10.898 2.477 -23.592 1.00 57.75 212 VAL A CA 1
ATOM 1582 C C . VAL A 1 212 ? -10.474 1.249 -22.784 1.00 57.75 212 VAL A C 1
ATOM 1584 O O . VAL A 1 212 ? -11.319 0.447 -22.400 1.00 57.75 212 VAL A O 1
ATOM 1587 N N . GLY A 1 213 ? -9.175 1.104 -22.497 1.00 58.00 213 GLY A N 1
ATOM 1588 C CA . GLY A 1 213 ? -8.623 -0.139 -21.972 1.00 58.00 213 GLY A CA 1
ATOM 1589 C C . GLY A 1 213 ? -8.650 -1.219 -23.057 1.00 58.00 213 GLY A C 1
ATOM 1590 O O . GLY A 1 213 ? -9.665 -1.504 -23.687 1.00 58.00 213 GLY A O 1
ATOM 1591 N N . GLY A 1 214 ? -7.502 -1.809 -23.349 1.00 60.75 214 GLY A N 1
ATOM 1592 C CA . GLY A 1 214 ? -7.380 -2.809 -24.402 1.00 60.75 214 GLY A CA 1
ATOM 1593 C C . GLY A 1 214 ? -5.971 -3.366 -24.443 1.00 60.75 214 GLY A C 1
ATOM 1594 O O . GLY A 1 214 ? -5.061 -2.789 -23.856 1.00 60.75 214 GLY A O 1
ATOM 1595 N N . GLY A 1 215 ? -5.795 -4.496 -25.126 1.00 80.50 215 GLY A N 1
ATOM 1596 C CA . GLY A 1 215 ? -4.485 -5.126 -25.264 1.00 80.50 215 GLY A CA 1
ATOM 1597 C C . GLY A 1 215 ? -3.974 -5.771 -23.984 1.00 80.50 215 GLY A C 1
ATOM 1598 O O . GLY A 1 215 ? -2.816 -5.592 -23.641 1.00 80.50 215 GLY A O 1
ATOM 1599 N N . HIS A 1 216 ? -4.816 -6.524 -23.279 1.00 88.62 216 HIS A N 1
ATOM 1600 C CA . HIS A 1 216 ? -4.404 -7.254 -22.084 1.00 88.62 216 HIS A CA 1
ATOM 1601 C C . HIS A 1 216 ? -4.562 -8.761 -22.272 1.00 88.62 216 HIS A C 1
ATOM 1603 O O . HIS A 1 216 ? -5.532 -9.222 -22.874 1.00 88.62 216 HIS A O 1
ATOM 1609 N N . ALA A 1 217 ? -3.628 -9.521 -21.714 1.00 91.25 217 ALA A N 1
ATOM 1610 C CA . ALA A 1 217 ? -3.779 -10.944 -21.458 1.00 91.25 217 ALA A CA 1
ATOM 1611 C C . ALA A 1 217 ? -3.278 -11.243 -20.048 1.00 91.25 217 ALA A C 1
ATOM 1613 O O . ALA A 1 217 ? -2.294 -10.658 -19.605 1.00 91.25 217 ALA A O 1
ATOM 1614 N N . ALA A 1 218 ? -3.944 -12.159 -19.358 1.00 93.94 218 ALA A N 1
ATOM 1615 C CA . ALA A 1 218 ? -3.484 -12.667 -18.079 1.00 93.94 218 ALA A CA 1
ATOM 1616 C C . ALA A 1 218 ? -3.462 -14.192 -18.121 1.00 93.94 218 ALA A C 1
ATOM 1618 O O . ALA A 1 218 ? -4.328 -14.815 -18.744 1.00 93.94 218 ALA A O 1
ATOM 1619 N N . VAL A 1 219 ? -2.456 -14.764 -17.474 1.00 97.44 219 VAL A N 1
ATOM 1620 C CA . VAL A 1 219 ? -2.337 -16.200 -17.231 1.00 97.44 219 VAL A CA 1
ATOM 1621 C C . VAL A 1 219 ? -1.994 -16.428 -15.765 1.00 97.44 219 VAL A C 1
ATOM 1623 O O . VAL A 1 219 ? -1.401 -15.566 -15.112 1.00 97.44 219 VAL A O 1
ATOM 1626 N N . HIS A 1 220 ? -2.380 -17.584 -15.248 1.00 98.06 220 HIS A N 1
ATOM 1627 C CA . HIS A 1 220 ? -2.248 -17.930 -13.842 1.00 98.06 220 HIS A CA 1
ATOM 1628 C C . HIS A 1 220 ? -1.382 -19.172 -13.683 1.00 98.06 220 HIS A C 1
ATOM 1630 O O . HIS A 1 220 ? -1.605 -20.195 -14.339 1.00 98.06 220 HIS A O 1
ATOM 1636 N N . LEU A 1 221 ? -0.415 -19.084 -12.773 1.00 98.62 221 LEU A N 1
ATOM 1637 C CA . LEU A 1 221 ? 0.448 -20.183 -12.364 1.00 98.62 221 LEU A CA 1
ATOM 1638 C C . LEU A 1 221 ? 0.216 -20.479 -10.891 1.00 98.62 221 LEU A C 1
ATOM 1640 O O . LEU A 1 221 ? 0.416 -19.621 -10.037 1.00 98.62 221 LEU A O 1
ATOM 1644 N N . ARG A 1 222 ? -0.132 -21.726 -10.591 1.00 98.62 222 ARG A N 1
ATOM 1645 C CA . ARG A 1 222 ? -0.209 -22.222 -9.225 1.00 98.62 222 ARG A CA 1
ATOM 1646 C C . ARG A 1 222 ? 0.933 -23.178 -8.941 1.00 98.62 222 ARG A C 1
ATOM 1648 O O . ARG A 1 222 ? 1.116 -24.173 -9.652 1.00 98.62 222 ARG A O 1
ATOM 1655 N N . VAL A 1 223 ? 1.649 -22.915 -7.855 1.00 98.75 223 VAL A N 1
ATOM 1656 C CA . VAL A 1 223 ? 2.702 -23.786 -7.327 1.00 98.75 223 VAL A CA 1
ATOM 1657 C C . VAL A 1 223 ? 2.435 -24.131 -5.867 1.00 98.75 223 VAL A C 1
ATOM 1659 O O . VAL A 1 223 ? 1.701 -23.434 -5.169 1.00 98.75 223 VAL A O 1
ATOM 1662 N N . ARG A 1 224 ? 3.023 -25.226 -5.391 1.00 98.62 224 ARG A N 1
ATOM 1663 C CA . ARG A 1 224 ? 2.965 -25.650 -3.992 1.00 98.62 224 ARG A CA 1
ATOM 1664 C C . ARG A 1 224 ? 4.351 -25.591 -3.376 1.00 98.62 224 ARG A C 1
ATOM 1666 O O . ARG A 1 224 ? 5.271 -26.212 -3.904 1.00 98.62 224 ARG A O 1
ATOM 1673 N N . ILE A 1 225 ? 4.474 -24.889 -2.256 1.00 98.75 225 ILE A N 1
ATOM 1674 C CA . ILE A 1 225 ? 5.701 -24.828 -1.458 1.00 98.75 225 ILE A CA 1
ATOM 1675 C C . ILE A 1 225 ? 5.980 -26.214 -0.871 1.00 98.75 225 ILE A C 1
ATOM 1677 O O . ILE A 1 225 ? 5.063 -26.874 -0.377 1.00 98.75 225 ILE A O 1
ATOM 1681 N N . ASP A 1 226 ? 7.241 -26.643 -0.893 1.00 98.50 226 ASP A N 1
ATOM 1682 C CA . ASP A 1 226 ? 7.679 -27.888 -0.260 1.00 98.50 226 ASP A CA 1
ATOM 1683 C C . ASP A 1 226 ? 7.205 -27.954 1.214 1.00 98.50 226 ASP A C 1
ATOM 1685 O O . ASP A 1 226 ? 7.535 -27.069 2.010 1.00 98.50 226 ASP A O 1
ATOM 1689 N N . PRO A 1 227 ? 6.425 -28.976 1.621 1.00 97.88 227 PRO A N 1
ATOM 1690 C CA . PRO A 1 227 ? 6.018 -29.158 3.016 1.00 97.88 227 PRO A CA 1
ATOM 1691 C C . PRO A 1 227 ? 7.186 -29.315 4.001 1.00 97.88 227 PRO A C 1
ATOM 1693 O O . PRO A 1 227 ? 7.005 -29.106 5.198 1.00 97.88 227 PRO A O 1
ATOM 1696 N N . SER A 1 228 ? 8.372 -29.682 3.511 1.00 97.44 228 SER A N 1
ATOM 1697 C CA . SER A 1 228 ? 9.609 -29.854 4.277 1.00 97.44 228 SER A CA 1
ATOM 1698 C C . SER A 1 228 ? 10.587 -28.675 4.152 1.00 97.44 228 SER A C 1
ATOM 1700 O O . SER A 1 228 ? 11.763 -28.808 4.492 1.00 97.44 228 SER A O 1
ATOM 1702 N N . LEU A 1 229 ? 10.111 -27.513 3.682 1.00 97.94 229 LEU A N 1
ATOM 1703 C CA . LEU A 1 229 ? 10.919 -26.306 3.501 1.00 97.94 229 LEU A CA 1
ATOM 1704 C C . LEU A 1 229 ? 11.745 -25.967 4.757 1.00 97.94 229 LEU A C 1
ATOM 1706 O O . LEU A 1 229 ? 11.212 -25.817 5.857 1.00 97.94 229 LEU A O 1
ATOM 1710 N N . SER A 1 230 ? 13.056 -25.791 4.572 1.00 97.12 230 SER A N 1
ATOM 1711 C CA . SER A 1 230 ? 13.968 -25.375 5.641 1.00 97.12 230 SER A CA 1
ATOM 1712 C C . SER A 1 230 ? 13.569 -24.018 6.226 1.00 97.12 230 SER A C 1
ATOM 1714 O O . SER A 1 230 ? 13.327 -23.062 5.491 1.00 97.12 230 SER A O 1
ATOM 1716 N N . SER A 1 231 ? 13.635 -23.884 7.552 1.00 94.19 231 SER A N 1
ATOM 1717 C CA . SER A 1 231 ? 13.382 -22.621 8.262 1.00 94.19 231 SER A CA 1
ATOM 1718 C C . SER A 1 231 ? 14.381 -21.501 7.927 1.00 94.19 231 SER A C 1
ATOM 1720 O O . SER A 1 231 ? 14.138 -20.336 8.265 1.00 94.19 231 SER A O 1
ATOM 1722 N N . SER A 1 232 ? 15.498 -21.826 7.263 1.00 96.88 232 SER A N 1
ATOM 1723 C CA . SER A 1 232 ? 16.455 -20.852 6.727 1.00 96.88 232 SER A CA 1
ATOM 1724 C C . SER A 1 232 ? 15.935 -20.114 5.489 1.00 96.88 232 SER A C 1
ATOM 1726 O O . SER A 1 232 ? 16.408 -19.015 5.211 1.00 96.88 232 SER A O 1
ATOM 1728 N N . VAL A 1 233 ? 14.977 -20.688 4.753 1.00 98.00 233 VAL A N 1
ATOM 1729 C CA . VAL A 1 233 ? 14.355 -20.042 3.591 1.00 98.00 233 VAL A CA 1
ATOM 1730 C C . VAL A 1 233 ? 13.295 -19.061 4.086 1.00 98.00 233 VAL A C 1
ATOM 1732 O O . VAL A 1 233 ? 12.390 -19.437 4.828 1.00 98.00 233 VAL A O 1
ATOM 1735 N N . LYS A 1 234 ? 13.428 -17.785 3.712 1.00 98.00 234 LYS A N 1
ATOM 1736 C CA . LYS A 1 234 ? 12.545 -16.697 4.176 1.00 98.00 234 LYS A CA 1
ATOM 1737 C C . LYS A 1 234 ? 11.570 -16.193 3.118 1.00 98.00 234 LYS A C 1
ATOM 1739 O O . LYS A 1 234 ? 10.646 -15.460 3.454 1.00 98.00 234 LYS A O 1
ATOM 1744 N N . SER A 1 235 ? 11.753 -16.592 1.868 1.00 98.19 235 SER A N 1
ATOM 1745 C CA . SER A 1 235 ? 10.874 -16.237 0.761 1.00 98.19 235 SER A CA 1
ATOM 1746 C C . SER A 1 235 ? 10.998 -17.247 -0.374 1.00 98.19 235 SER A C 1
ATOM 1748 O O . SER A 1 235 ? 12.019 -17.923 -0.510 1.00 98.19 235 SER A O 1
ATOM 1750 N N . ILE A 1 236 ? 9.954 -17.319 -1.194 1.00 98.56 236 ILE A N 1
ATOM 1751 C CA . ILE A 1 236 ? 9.996 -17.915 -2.527 1.00 98.56 236 ILE A CA 1
ATOM 1752 C C . ILE A 1 236 ? 10.160 -16.777 -3.526 1.00 98.56 236 ILE A C 1
ATOM 1754 O O . ILE A 1 236 ? 9.485 -15.754 -3.421 1.00 98.56 236 ILE A O 1
ATOM 1758 N N . VAL A 1 237 ? 11.071 -16.936 -4.480 1.00 98.19 237 VAL A N 1
ATOM 1759 C CA . VAL A 1 237 ? 11.305 -15.942 -5.529 1.00 98.19 237 VAL A CA 1
ATOM 1760 C C . VAL A 1 237 ? 10.906 -16.564 -6.857 1.00 98.19 237 VAL A C 1
ATOM 1762 O O . VAL A 1 237 ? 11.554 -17.512 -7.301 1.00 98.19 237 VAL A O 1
ATOM 1765 N N . ASN A 1 238 ? 9.845 -16.039 -7.467 1.00 98.19 238 ASN A N 1
ATOM 1766 C CA . ASN A 1 238 ? 9.525 -16.321 -8.857 1.00 98.19 238 ASN A CA 1
ATOM 1767 C C . ASN A 1 238 ? 10.322 -15.367 -9.750 1.00 98.19 238 ASN A C 1
ATOM 1769 O O . ASN A 1 238 ? 10.223 -14.154 -9.586 1.00 98.19 238 ASN A O 1
ATOM 1773 N N . ASP A 1 239 ? 11.157 -15.895 -10.637 1.00 96.75 239 ASP A N 1
ATOM 1774 C CA . ASP A 1 239 ? 12.094 -15.116 -11.445 1.00 96.75 239 ASP A CA 1
ATOM 1775 C C . ASP A 1 239 ? 12.365 -15.822 -12.774 1.00 96.75 239 ASP A C 1
ATOM 1777 O O . ASP A 1 239 ? 12.289 -17.045 -12.880 1.00 96.75 239 ASP A O 1
ATOM 1781 N N . GLY A 1 240 ? 12.739 -15.046 -13.788 1.00 94.81 240 GLY A N 1
ATOM 1782 C CA . GLY A 1 240 ? 13.036 -15.567 -15.118 1.00 94.81 240 GLY A CA 1
ATOM 1783 C C . GLY A 1 240 ? 11.825 -15.678 -16.041 1.00 94.81 240 GLY A C 1
ATOM 1784 O O . GLY A 1 240 ? 11.935 -16.327 -17.081 1.00 94.81 240 GLY A O 1
ATOM 1785 N N . VAL A 1 241 ? 10.706 -15.021 -15.715 1.00 96.00 241 VAL A N 1
ATOM 1786 C CA . VAL A 1 241 ? 9.568 -14.898 -16.634 1.00 96.00 241 VAL A CA 1
ATOM 1787 C C . VAL A 1 241 ? 10.032 -14.231 -17.933 1.00 96.00 241 VAL A C 1
ATOM 1789 O O . VAL A 1 241 ? 10.714 -13.203 -17.906 1.00 96.00 241 VAL A O 1
ATOM 1792 N N . GLN A 1 242 ? 9.659 -14.794 -19.079 1.00 93.94 242 GLN A N 1
ATOM 1793 C CA . GLN A 1 242 ? 9.965 -14.233 -20.396 1.00 93.94 242 GLN A CA 1
ATOM 1794 C C . GLN A 1 242 ? 8.719 -14.171 -21.264 1.00 93.94 242 GLN A C 1
ATOM 1796 O O . GLN A 1 242 ? 7.866 -15.060 -21.227 1.00 93.94 242 GLN A O 1
ATOM 1801 N N . VAL A 1 243 ? 8.658 -13.140 -22.101 1.00 92.94 243 VAL A N 1
ATOM 1802 C CA . VAL A 1 243 ? 7.645 -12.998 -23.142 1.00 92.94 243 VAL A CA 1
ATOM 1803 C C . VAL A 1 243 ? 8.331 -13.027 -24.504 1.00 92.94 243 VAL A C 1
ATOM 1805 O O . VAL A 1 243 ? 9.433 -12.503 -24.673 1.00 92.94 243 VAL A O 1
ATOM 1808 N N . ARG A 1 244 ? 7.682 -13.641 -25.492 1.00 90.94 244 ARG A N 1
ATOM 1809 C CA . ARG A 1 244 ? 8.043 -13.551 -26.912 1.00 90.94 244 ARG A CA 1
ATOM 1810 C C . ARG A 1 244 ? 6.799 -13.296 -27.754 1.00 90.94 244 ARG A C 1
ATOM 1812 O O . ARG A 1 244 ? 5.734 -13.814 -27.433 1.00 90.94 244 ARG A O 1
ATOM 1819 N N . SER A 1 245 ? 6.933 -12.550 -28.845 1.00 90.56 245 SER A N 1
ATOM 1820 C CA . SER A 1 245 ? 5.879 -12.312 -29.839 1.00 90.56 245 SER A CA 1
ATOM 1821 C C . SER A 1 245 ? 6.424 -12.553 -31.247 1.00 90.56 245 SER A C 1
ATOM 1823 O O . SER A 1 245 ? 7.637 -12.605 -31.437 1.00 90.56 245 SER A O 1
ATOM 1825 N N . ALA A 1 246 ? 5.550 -12.690 -32.247 1.00 87.00 246 ALA A N 1
ATOM 1826 C CA . ALA A 1 246 ? 5.991 -12.831 -33.638 1.00 87.00 246 ALA A CA 1
ATOM 1827 C C . ALA A 1 246 ? 6.686 -11.568 -34.186 1.00 87.00 246 ALA A C 1
ATOM 1829 O O . ALA A 1 246 ? 7.455 -11.656 -35.138 1.00 87.00 246 ALA A O 1
ATOM 1830 N N . GLN A 1 247 ? 6.380 -10.402 -33.613 1.00 86.62 247 GLN A N 1
ATOM 1831 C CA . GLN A 1 247 ? 6.842 -9.099 -34.079 1.00 86.62 247 GLN A CA 1
ATOM 1832 C C . GLN A 1 247 ? 8.232 -8.747 -33.536 1.00 86.62 247 GLN A C 1
ATOM 1834 O O . GLN A 1 247 ? 9.054 -8.230 -34.286 1.00 86.62 247 GLN A O 1
ATOM 1839 N N . HIS A 1 248 ? 8.499 -9.035 -32.257 1.00 69.94 248 HIS A N 1
ATOM 1840 C CA . HIS A 1 248 ? 9.751 -8.680 -31.580 1.00 69.94 248 HIS A CA 1
ATOM 1841 C C . HIS A 1 248 ? 10.092 -9.652 -30.437 1.00 69.94 248 HIS A C 1
ATOM 1843 O O . HIS A 1 248 ? 9.193 -10.165 -29.753 1.00 69.94 248 HIS A O 1
ATOM 1849 N N . ASP A 1 249 ? 11.394 -9.840 -30.184 1.00 65.19 249 ASP A N 1
ATOM 1850 C CA . ASP A 1 249 ? 11.896 -10.401 -28.923 1.00 65.19 249 ASP A CA 1
ATOM 1851 C C . ASP A 1 249 ? 11.432 -9.501 -27.769 1.00 65.19 249 ASP A C 1
ATOM 1853 O O . ASP A 1 249 ? 11.505 -8.276 -27.860 1.00 65.19 249 ASP A O 1
ATOM 1857 N N . SER A 1 250 ? 10.835 -10.099 -26.737 1.00 65.88 250 SER A N 1
ATOM 1858 C CA . SER A 1 250 ? 9.976 -9.373 -25.791 1.00 65.88 250 SER A CA 1
ATOM 1859 C C . SER A 1 250 ? 10.562 -9.324 -24.369 1.00 65.88 250 SER A C 1
ATOM 1861 O O . SER A 1 250 ? 11.651 -9.860 -24.138 1.00 65.88 250 SER A O 1
ATOM 1863 N N . PRO A 1 251 ? 9.917 -8.610 -23.422 1.00 75.50 251 PRO A N 1
ATOM 1864 C CA . PRO A 1 251 ? 10.552 -8.278 -22.157 1.00 75.50 251 PRO A CA 1
ATOM 1865 C C . PRO A 1 251 ? 10.764 -9.507 -21.271 1.00 75.50 251 PRO A C 1
ATOM 1867 O O . PRO A 1 251 ? 10.064 -10.520 -21.366 1.00 75.50 251 PRO A O 1
ATOM 1870 N N . SER A 1 252 ? 11.717 -9.369 -20.352 1.00 87.38 252 SER A N 1
ATOM 1871 C CA . SER A 1 252 ? 11.787 -10.225 -19.168 1.00 87.38 252 SER A CA 1
ATOM 1872 C C . SER A 1 252 ? 10.908 -9.638 -18.064 1.00 87.38 252 SER A C 1
ATOM 1874 O O . SER A 1 252 ? 10.661 -8.433 -18.036 1.00 87.38 252 SER A O 1
ATOM 1876 N N . GLY A 1 253 ? 10.412 -10.491 -17.176 1.00 91.56 253 GLY A N 1
ATOM 1877 C CA . GLY A 1 253 ? 9.683 -10.073 -15.987 1.00 91.56 253 GLY A CA 1
ATOM 1878 C C . GLY A 1 253 ? 10.620 -9.752 -14.832 1.00 91.56 253 GLY A C 1
ATOM 1879 O O . GLY A 1 253 ? 11.706 -10.315 -14.699 1.00 91.56 253 GLY A O 1
ATOM 1880 N N . SER A 1 254 ? 10.167 -8.843 -13.982 1.00 95.19 254 SER A N 1
ATOM 1881 C CA . SER A 1 254 ? 10.745 -8.594 -12.671 1.00 95.19 254 SER A CA 1
ATOM 1882 C C . SER A 1 254 ? 10.577 -9.826 -11.779 1.00 95.19 254 SER A C 1
ATOM 1884 O O . SER A 1 254 ? 9.525 -10.466 -11.844 1.00 95.19 254 SER A O 1
ATOM 1886 N N . PRO A 1 255 ? 11.543 -10.137 -10.899 1.00 96.19 255 PRO A N 1
ATOM 1887 C CA . PRO A 1 255 ? 11.337 -11.162 -9.887 1.00 96.19 255 PRO A CA 1
ATOM 1888 C C . PRO A 1 255 ? 10.216 -10.755 -8.917 1.00 96.19 255 PRO A C 1
ATOM 1890 O O . PRO A 1 255 ? 10.198 -9.626 -8.414 1.00 96.19 255 PRO A O 1
ATOM 1893 N N . THR A 1 256 ? 9.338 -11.698 -8.589 1.00 97.25 256 THR A N 1
ATOM 1894 C CA . THR A 1 256 ? 8.294 -11.566 -7.566 1.00 97.25 256 THR A CA 1
ATOM 1895 C C . THR A 1 256 ? 8.725 -12.339 -6.327 1.00 97.25 256 THR A C 1
ATOM 1897 O O . THR A 1 256 ? 8.960 -13.545 -6.382 1.00 97.25 256 THR A O 1
ATOM 1900 N N . THR A 1 257 ? 8.864 -11.643 -5.199 1.00 97.38 257 THR A N 1
ATOM 1901 C CA . THR A 1 257 ? 9.283 -12.249 -3.927 1.00 97.38 257 THR A CA 1
ATOM 1902 C C . THR A 1 257 ? 8.081 -12.418 -3.012 1.00 97.38 257 THR A C 1
ATOM 1904 O O . THR A 1 257 ? 7.515 -11.427 -2.564 1.00 97.38 257 THR A O 1
ATOM 1907 N N . THR A 1 258 ? 7.755 -13.664 -2.685 1.00 98.25 258 THR A N 1
ATOM 1908 C CA . THR A 1 258 ? 6.679 -14.040 -1.765 1.00 98.25 258 THR A CA 1
ATOM 1909 C C . THR A 1 258 ? 7.287 -14.412 -0.404 1.00 98.25 258 THR A C 1
ATOM 1911 O O . THR A 1 258 ? 7.963 -15.443 -0.305 1.00 98.25 258 THR A O 1
ATOM 1914 N N . PRO A 1 259 ? 7.122 -13.597 0.655 1.00 98.06 259 PRO A N 1
ATOM 1915 C CA . PRO A 1 259 ? 7.666 -13.900 1.979 1.00 98.06 259 PRO A CA 1
ATOM 1916 C C . PRO A 1 259 ? 7.031 -15.147 2.606 1.00 98.06 259 PRO A C 1
ATOM 1918 O O . PRO A 1 259 ? 5.830 -15.377 2.476 1.00 98.06 259 PRO A O 1
ATOM 1921 N N . ILE A 1 260 ? 7.826 -15.922 3.345 1.00 98.38 260 ILE A N 1
ATOM 1922 C CA . ILE A 1 260 ? 7.322 -17.025 4.168 1.00 98.38 260 ILE A CA 1
ATOM 1923 C C . ILE A 1 260 ? 6.815 -16.457 5.495 1.00 98.38 260 ILE A C 1
ATOM 1925 O O . ILE A 1 260 ? 7.590 -15.935 6.301 1.00 98.38 260 ILE A O 1
ATOM 1929 N N . ALA A 1 261 ? 5.512 -16.579 5.725 1.00 98.12 261 ALA A N 1
ATOM 1930 C CA . ALA A 1 261 ? 4.868 -16.211 6.975 1.00 98.12 261 ALA A CA 1
ATOM 1931 C C . ALA A 1 261 ? 5.183 -17.233 8.089 1.00 98.12 261 ALA A C 1
ATOM 1933 O O . ALA A 1 261 ? 5.509 -18.391 7.810 1.00 98.12 261 ALA A O 1
ATOM 1934 N N . PRO A 1 262 ? 5.079 -16.850 9.373 1.00 97.62 262 PRO A N 1
ATOM 1935 C CA . PRO A 1 262 ? 5.028 -17.819 10.466 1.00 97.62 262 PRO A CA 1
ATOM 1936 C C . PRO A 1 262 ? 3.729 -18.651 10.410 1.00 97.62 262 PRO A C 1
ATOM 1938 O O . PRO A 1 262 ? 2.747 -18.223 9.799 1.00 97.62 262 PRO A O 1
ATOM 1941 N N . PRO A 1 263 ? 3.676 -19.829 11.066 1.00 97.38 263 PRO A N 1
ATOM 1942 C CA . PRO A 1 263 ? 2.469 -20.660 11.082 1.00 97.38 263 PRO A CA 1
ATOM 1943 C C . PRO A 1 263 ? 1.278 -19.941 11.713 1.00 97.38 263 PRO A C 1
ATOM 1945 O O . PRO A 1 263 ? 0.175 -20.028 11.179 1.00 97.38 263 PRO A O 1
ATOM 1948 N N . PHE A 1 264 ? 1.524 -19.185 12.785 1.00 98.56 264 PHE A N 1
ATOM 1949 C CA . PHE A 1 264 ? 0.534 -18.385 13.494 1.00 98.56 264 PHE A CA 1
ATOM 1950 C C . PHE A 1 264 ? 1.043 -16.951 13.619 1.00 98.56 264 PHE A C 1
ATOM 1952 O O . PHE A 1 264 ? 2.160 -16.720 14.085 1.00 98.56 264 PHE A O 1
ATOM 1959 N N . ALA A 1 265 ? 0.222 -15.997 13.202 1.00 98.50 265 ALA A N 1
ATOM 1960 C CA . ALA A 1 265 ? 0.393 -14.572 13.449 1.00 98.50 265 ALA A CA 1
ATOM 1961 C C . ALA A 1 265 ? -0.975 -13.901 13.341 1.00 98.50 265 ALA A C 1
ATOM 1963 O O . ALA A 1 265 ? -1.860 -14.386 12.638 1.00 98.50 265 ALA A O 1
ATOM 1964 N N . VAL A 1 266 ? -1.153 -12.793 14.047 1.00 98.75 266 VAL A N 1
ATOM 1965 C CA . VAL A 1 266 ? -2.429 -12.082 14.114 1.00 98.75 266 VAL A CA 1
ATOM 1966 C C . VAL A 1 266 ? -2.179 -10.590 14.208 1.00 98.75 266 VAL A C 1
ATOM 1968 O O . VAL A 1 266 ? -1.165 -10.162 14.758 1.00 98.75 266 VAL A O 1
ATOM 1971 N N . SER A 1 267 ? -3.107 -9.804 13.680 1.00 98.62 267 SER A N 1
ATOM 1972 C CA . SER A 1 267 ? -3.227 -8.384 13.994 1.00 98.62 267 SER A CA 1
ATOM 1973 C C . SER A 1 267 ? -4.656 -8.055 14.394 1.00 98.62 267 SER A C 1
ATOM 1975 O O . SER A 1 267 ? -5.597 -8.698 13.931 1.00 98.62 267 SER A O 1
ATOM 1977 N N . ILE A 1 268 ? -4.794 -7.015 15.203 1.00 98.56 268 ILE A N 1
ATOM 1978 C CA . ILE A 1 268 ? -6.054 -6.344 15.503 1.00 98.56 268 ILE A CA 1
ATOM 1979 C C . ILE A 1 268 ? -5.907 -4.881 15.075 1.00 98.56 268 ILE A C 1
ATOM 1981 O O . ILE A 1 268 ? -4.821 -4.309 15.206 1.00 98.56 268 ILE A O 1
ATOM 1985 N N . SER A 1 269 ? -6.942 -4.323 14.458 1.00 98.19 269 SER A N 1
ATOM 1986 C CA . SER A 1 269 ? -6.925 -2.974 13.901 1.00 98.19 269 SER A CA 1
ATOM 1987 C C . SER A 1 269 ? -8.305 -2.333 14.026 1.00 98.19 269 SER A C 1
ATOM 1989 O O . SER A 1 269 ? -9.281 -2.992 13.677 1.00 98.19 269 SER A O 1
ATOM 1991 N N . PRO A 1 270 ? -8.400 -1.036 14.348 1.00 98.00 270 PRO A N 1
ATOM 1992 C CA . PRO A 1 270 ? -7.296 -0.103 14.607 1.00 98.00 270 PRO A CA 1
ATOM 1993 C C . PRO A 1 270 ? -6.515 -0.420 15.897 1.00 98.00 270 PRO A C 1
ATOM 1995 O O . PRO A 1 270 ? -6.986 -1.116 16.779 1.00 98.00 270 PRO A O 1
ATOM 1998 N N . SER A 1 271 ? -5.279 0.073 16.018 1.00 97.38 271 SER A N 1
ATOM 1999 C CA . SER A 1 271 ? -4.450 -0.193 17.210 1.00 97.38 271 SER A CA 1
ATOM 2000 C C . SER A 1 271 ? -4.937 0.540 18.465 1.00 97.38 271 SER A C 1
ATOM 2002 O O . SER A 1 271 ? -4.606 0.139 19.584 1.00 97.38 271 SER A O 1
ATOM 2004 N N . ALA A 1 272 ? -5.708 1.613 18.291 1.00 96.88 272 ALA A N 1
ATOM 2005 C CA . ALA A 1 272 ? -6.376 2.313 19.372 1.00 96.88 272 ALA A CA 1
ATOM 2006 C C . ALA A 1 272 ? -7.665 2.992 18.893 1.00 96.88 272 ALA A C 1
ATOM 2008 O O . ALA A 1 272 ? -7.735 3.472 17.759 1.00 96.88 272 ALA A O 1
ATOM 2009 N N . GLN A 1 273 ? -8.652 3.084 19.783 1.00 96.00 273 GLN A N 1
ATOM 2010 C CA . GLN A 1 273 ? -9.870 3.873 19.599 1.00 96.00 273 GLN A CA 1
ATOM 2011 C C . GLN A 1 273 ? -10.203 4.636 20.874 1.00 96.00 273 GLN A C 1
ATOM 2013 O O . GLN A 1 273 ? -9.995 4.139 21.981 1.00 96.00 273 GLN A O 1
ATOM 2018 N N . THR A 1 274 ? -10.791 5.816 20.703 1.00 95.88 274 THR A N 1
ATOM 2019 C CA . THR A 1 274 ? -11.362 6.601 21.797 1.00 95.88 274 THR A CA 1
ATOM 2020 C C . THR A 1 274 ? -12.808 6.940 21.457 1.00 95.88 274 THR A C 1
ATOM 2022 O O . THR A 1 274 ? -13.125 7.244 20.309 1.00 95.88 274 THR A O 1
ATOM 2025 N N . GLY A 1 275 ? -13.698 6.866 22.441 1.00 95.81 275 GLY A N 1
ATOM 2026 C CA . GLY A 1 275 ? -15.103 7.242 22.295 1.00 95.81 275 GLY A CA 1
ATOM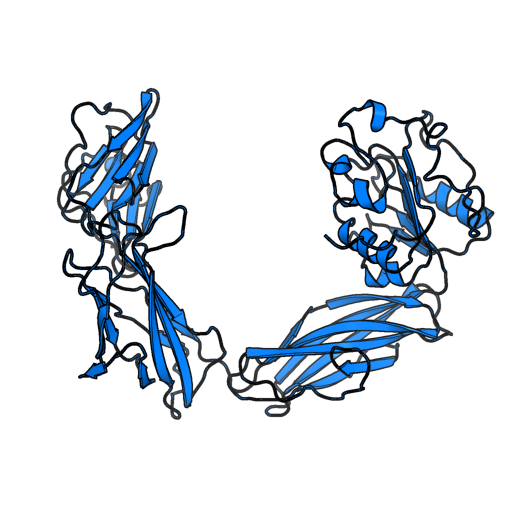 2027 C C . GLY A 1 275 ? -15.742 7.587 23.634 1.00 95.81 275 GLY A C 1
ATOM 2028 O O . GLY A 1 275 ? -15.092 7.490 24.673 1.00 95.81 275 GLY A O 1
ATOM 2029 N N . GLY A 1 276 ? -17.009 7.976 23.601 1.00 95.44 276 GLY A N 1
ATOM 2030 C CA . GLY A 1 276 ? -17.811 8.318 24.767 1.00 95.44 276 GLY A CA 1
ATOM 2031 C C . GLY A 1 276 ? -18.939 7.316 24.951 1.00 95.44 276 GLY A C 1
ATOM 2032 O O . GLY A 1 276 ? -19.360 6.669 23.998 1.00 95.44 276 GLY A O 1
ATOM 2033 N N . ALA A 1 277 ? -19.415 7.168 26.178 1.00 96.19 277 ALA A N 1
ATOM 2034 C CA . ALA A 1 277 ? -20.620 6.414 26.479 1.00 96.19 277 ALA A CA 1
ATOM 2035 C C . ALA A 1 277 ? -21.433 7.185 27.512 1.00 96.19 277 ALA A C 1
ATOM 2037 O O . ALA A 1 277 ? -20.911 7.501 28.584 1.00 96.19 277 ALA A O 1
ATOM 2038 N N . LEU A 1 278 ? -22.718 7.415 27.230 1.00 94.69 278 LEU A N 1
ATOM 2039 C CA . LEU A 1 278 ? -23.631 7.925 28.247 1.00 94.69 278 LEU A CA 1
ATOM 2040 C C . LEU A 1 278 ? -23.612 6.991 29.464 1.00 94.69 278 LEU A C 1
ATOM 2042 O O . LEU A 1 278 ? -23.646 5.762 29.317 1.00 94.69 278 LEU A O 1
ATOM 2046 N N . THR A 1 279 ? -23.554 7.550 30.667 1.00 95.50 279 THR A N 1
ATOM 2047 C CA . THR A 1 279 ? -23.559 6.764 31.906 1.00 95.50 279 THR A CA 1
ATOM 2048 C C . THR A 1 279 ? -24.781 5.840 31.957 1.00 95.50 279 THR A C 1
ATOM 2050 O O . THR A 1 279 ? -25.909 6.220 31.651 1.00 95.50 279 THR A O 1
ATOM 2053 N N . GLY A 1 280 ? -24.556 4.567 32.289 1.00 95.50 280 GLY A N 1
ATOM 2054 C CA . GLY A 1 280 ? -25.591 3.529 32.271 1.00 95.50 280 GLY A CA 1
ATOM 2055 C C . GLY A 1 280 ? -25.868 2.921 30.891 1.00 95.50 280 GLY A C 1
ATOM 2056 O O . GLY A 1 280 ? -26.708 2.027 30.789 1.00 95.50 280 GLY A O 1
ATOM 2057 N N . THR A 1 281 ? -25.163 3.358 29.845 1.00 95.56 281 THR A N 1
ATOM 2058 C CA . THR A 1 281 ? -25.281 2.829 28.480 1.00 95.56 281 THR A CA 1
ATOM 2059 C C . THR A 1 281 ? -24.001 2.113 28.036 1.00 95.56 281 THR A C 1
ATOM 2061 O O . THR A 1 281 ? -23.092 1.845 28.825 1.00 95.56 281 THR A O 1
ATOM 2064 N N . THR A 1 282 ? -23.947 1.709 26.770 1.00 95.94 282 THR A N 1
ATOM 2065 C CA . THR A 1 282 ? -22.827 0.967 26.195 1.00 95.94 282 THR A CA 1
ATOM 2066 C C . THR A 1 282 ? -22.416 1.589 24.876 1.00 95.94 282 THR A C 1
ATOM 2068 O O . THR A 1 282 ? -23.250 1.732 23.984 1.00 95.94 282 THR A O 1
ATOM 2071 N N . GLN A 1 283 ? -21.123 1.866 24.732 1.00 96.12 283 GLN A N 1
ATOM 2072 C CA . GLN A 1 283 ? -20.535 2.277 23.466 1.00 96.12 283 GLN A CA 1
ATOM 2073 C C . GLN A 1 283 ? -20.022 1.060 22.701 1.00 96.12 283 GLN A C 1
ATOM 2075 O O . GLN A 1 283 ? -19.447 0.140 23.286 1.00 96.12 283 GLN A O 1
ATOM 2080 N N . SER A 1 284 ? -20.234 1.061 21.386 1.00 96.81 284 SER A N 1
ATOM 2081 C CA . SER A 1 284 ? -19.735 0.017 20.488 1.00 96.81 284 SER A CA 1
ATOM 2082 C C . SER A 1 284 ? -18.558 0.531 19.656 1.00 96.81 284 SER A C 1
ATOM 2084 O O . SER A 1 284 ? -18.602 1.642 19.120 1.00 96.81 284 SER A O 1
ATOM 2086 N N . TYR A 1 285 ? -17.535 -0.308 19.527 1.00 97.50 285 TYR A N 1
ATOM 2087 C CA . TYR A 1 285 ? -16.328 -0.111 18.726 1.00 97.50 285 TYR A CA 1
ATOM 2088 C C . TYR A 1 285 ? -16.178 -1.288 17.763 1.00 97.50 285 TYR A C 1
ATOM 2090 O O . TYR A 1 285 ? -16.609 -2.396 18.077 1.00 97.50 285 TYR A O 1
ATOM 2098 N N . THR A 1 286 ? -15.576 -1.067 16.597 1.00 97.69 286 THR A N 1
ATOM 2099 C CA . THR A 1 286 ? -15.296 -2.148 15.636 1.00 97.69 286 THR A CA 1
ATOM 2100 C C . THR A 1 286 ? -13.801 -2.405 15.581 1.00 97.69 286 THR A C 1
ATOM 2102 O O . THR A 1 286 ? -13.038 -1.476 15.336 1.00 97.69 286 THR A O 1
ATOM 2105 N N . GLU A 1 287 ? -13.399 -3.653 15.796 1.00 98.31 287 GLU A N 1
ATOM 2106 C CA . GLU A 1 287 ? -12.021 -4.129 15.676 1.00 98.31 287 GLU A CA 1
ATOM 2107 C C . GLU A 1 287 ? -11.945 -5.220 14.606 1.00 98.31 287 GLU A C 1
ATOM 2109 O O . GLU A 1 287 ? -12.678 -6.204 14.662 1.00 98.31 287 GLU A O 1
ATOM 2114 N N . THR A 1 288 ? -11.041 -5.089 13.643 1.00 98.75 288 THR A N 1
ATOM 2115 C CA . THR A 1 288 ? -10.779 -6.095 12.612 1.00 98.75 288 THR A CA 1
ATOM 2116 C C . THR A 1 288 ? -9.637 -7.002 13.056 1.00 98.75 288 THR A C 1
ATOM 2118 O O . THR A 1 288 ? -8.482 -6.577 13.145 1.00 98.75 288 THR A O 1
ATOM 2121 N N . VAL A 1 289 ? -9.934 -8.282 13.278 1.00 98.81 289 VAL A N 1
ATOM 2122 C CA . VAL A 1 289 ? -8.927 -9.321 13.527 1.00 98.81 289 VAL A CA 1
ATOM 2123 C C . VAL A 1 289 ? -8.517 -9.942 12.195 1.00 98.81 289 VAL A C 1
ATOM 2125 O O . VAL A 1 289 ? -9.372 -10.398 11.437 1.00 98.81 289 VAL A O 1
ATOM 2128 N N . LYS A 1 290 ? -7.214 -9.987 11.902 1.00 98.69 290 LYS A N 1
ATOM 2129 C CA . LYS A 1 290 ? -6.661 -10.578 10.672 1.00 98.69 290 LYS A CA 1
ATOM 2130 C C . LYS A 1 290 ? -5.700 -11.714 10.988 1.00 98.69 290 LYS A C 1
ATOM 2132 O O . LYS A 1 290 ? -4.770 -11.529 11.773 1.00 98.69 290 LYS A O 1
ATOM 2137 N N . ASN A 1 291 ? -5.867 -12.847 10.307 1.00 98.69 291 ASN A N 1
ATOM 2138 C CA . ASN A 1 291 ? -4.876 -13.916 10.321 1.00 98.69 291 ASN A CA 1
ATOM 2139 C C . ASN A 1 291 ? -3.690 -13.550 9.416 1.00 98.69 291 ASN A C 1
ATOM 2141 O O . ASN A 1 291 ? -3.828 -13.446 8.196 1.00 98.69 291 ASN A O 1
ATOM 2145 N N . LEU A 1 292 ? -2.521 -13.350 10.020 1.00 98.50 292 LEU A N 1
ATOM 2146 C CA . LEU A 1 292 ? -1.261 -13.072 9.325 1.00 98.50 292 LEU A CA 1
ATOM 2147 C C . LEU A 1 292 ? -0.375 -14.320 9.185 1.00 98.50 292 LEU A C 1
ATOM 2149 O O . LEU A 1 292 ? 0.677 -14.252 8.552 1.00 98.50 292 LEU A O 1
ATOM 2153 N N . GLY A 1 293 ? -0.767 -15.439 9.797 1.00 98.38 293 GLY A N 1
ATOM 2154 C CA . GLY A 1 293 ? -0.102 -16.728 9.652 1.00 98.38 293 GLY A CA 1
ATOM 2155 C C . GLY A 1 293 ? -0.608 -17.500 8.435 1.00 98.38 293 GLY A C 1
ATOM 2156 O O . GLY A 1 293 ? -1.677 -17.221 7.894 1.00 98.38 293 GLY A O 1
ATOM 2157 N N . PHE A 1 294 ? 0.163 -18.498 8.001 1.00 97.94 294 PHE A N 1
ATOM 2158 C CA . PHE A 1 294 ? -0.246 -19.365 6.887 1.00 97.94 294 PHE A CA 1
ATOM 2159 C C . PHE A 1 294 ? -1.157 -20.530 7.312 1.00 97.94 294 PHE A C 1
ATOM 2161 O O . PHE A 1 294 ? -1.699 -21.232 6.459 1.00 97.94 294 PHE A O 1
ATOM 2168 N N . THR A 1 295 ? -1.333 -20.767 8.617 1.00 97.88 295 THR A N 1
ATOM 2169 C CA . THR A 1 295 ? -2.238 -21.806 9.135 1.00 97.88 295 THR A CA 1
ATOM 2170 C C . THR A 1 295 ? -3.614 -21.204 9.400 1.00 97.88 295 THR A C 1
ATOM 2172 O O . THR A 1 295 ? -3.715 -20.101 9.929 1.00 97.88 295 THR A O 1
ATOM 2175 N N . THR A 1 296 ? -4.684 -21.926 9.051 1.00 98.31 296 THR A N 1
ATOM 2176 C CA . THR A 1 296 ? -6.044 -21.542 9.469 1.00 98.31 296 THR A CA 1
ATOM 2177 C C . THR A 1 296 ? -6.145 -21.603 10.988 1.00 98.31 296 THR A C 1
ATOM 2179 O O . THR A 1 296 ? -5.748 -22.603 11.584 1.00 98.31 296 THR A O 1
ATOM 2182 N N . ASP A 1 297 ? -6.688 -20.559 11.602 1.00 98.62 297 ASP A N 1
ATOM 2183 C CA . ASP A 1 297 ? -6.750 -20.422 13.057 1.00 98.62 297 ASP A CA 1
ATOM 2184 C C . ASP A 1 297 ? -8.019 -19.676 13.480 1.00 98.62 297 ASP A C 1
ATOM 2186 O O . ASP A 1 297 ? -8.683 -19.054 12.654 1.00 98.62 297 ASP A O 1
ATOM 2190 N N . HIS A 1 298 ? -8.355 -19.716 14.762 1.00 98.44 298 HIS A N 1
ATOM 2191 C CA . HIS A 1 298 ? -9.317 -18.797 15.365 1.00 98.44 298 HIS A CA 1
ATOM 2192 C C . HIS A 1 298 ? -8.672 -18.116 16.567 1.00 98.44 298 HIS A C 1
ATOM 2194 O O . HIS A 1 298 ? -7.717 -18.626 17.156 1.00 98.44 298 HIS A O 1
ATOM 2200 N N . TYR A 1 299 ? -9.191 -16.950 16.930 1.00 98.81 299 TYR A N 1
ATOM 2201 C CA . TYR A 1 299 ? -8.567 -16.105 17.934 1.00 98.81 299 TYR A CA 1
ATOM 2202 C C . TYR A 1 299 ? -9.499 -15.900 19.113 1.00 98.81 299 TYR A C 1
ATOM 2204 O O . TYR A 1 299 ? -10.588 -15.351 18.955 1.00 98.81 299 TYR A O 1
ATOM 2212 N N . ASN A 1 300 ? -9.055 -16.325 20.294 1.00 98.75 300 ASN A N 1
ATOM 2213 C CA . ASN A 1 300 ? -9.749 -16.085 21.552 1.00 98.75 300 ASN A CA 1
ATOM 2214 C C . ASN A 1 300 ? -9.670 -14.598 21.903 1.00 98.75 300 ASN A C 1
ATOM 2216 O O . ASN A 1 300 ? -8.586 -14.008 21.874 1.00 98.75 300 ASN A O 1
ATOM 2220 N N . LEU A 1 301 ? -10.814 -14.015 22.245 1.00 98.81 301 LEU A N 1
ATOM 2221 C CA . LEU A 1 301 ? -10.971 -12.596 22.529 1.00 98.81 301 LEU A CA 1
ATOM 2222 C C . LEU A 1 301 ? -11.029 -12.378 24.038 1.00 98.81 301 LEU A C 1
ATOM 2224 O O . LEU A 1 301 ? -11.824 -12.996 24.747 1.00 98.81 301 LEU A O 1
ATOM 2228 N N . THR A 1 302 ? -10.175 -11.491 24.533 1.00 98.62 302 THR A N 1
ATOM 2229 C CA . THR A 1 302 ? -10.108 -11.136 25.953 1.00 98.62 302 THR A CA 1
ATOM 2230 C C . THR A 1 302 ? -9.928 -9.635 26.116 1.00 98.62 302 THR A C 1
ATOM 2232 O O . THR A 1 302 ? -9.412 -8.963 25.225 1.00 98.62 302 THR A O 1
ATOM 2235 N N . SER A 1 303 ? -10.351 -9.099 27.256 1.00 98.19 303 SER A N 1
ATOM 2236 C CA . SER A 1 303 ? -10.125 -7.706 27.642 1.00 98.19 303 SER A CA 1
ATOM 2237 C C . SER A 1 303 ? -9.489 -7.649 29.026 1.00 98.19 303 SER A C 1
ATOM 2239 O O . SER A 1 303 ? -9.855 -8.436 29.901 1.00 98.19 303 SER A O 1
ATOM 2241 N N . SER A 1 304 ? -8.570 -6.714 29.252 1.00 97.94 304 SER A N 1
ATOM 2242 C CA . SER A 1 304 ? -7.975 -6.469 30.574 1.00 97.94 304 SER A CA 1
ATOM 2243 C C . SER A 1 304 ? -7.686 -4.983 30.813 1.00 97.94 304 SER A C 1
ATOM 2245 O O . SER A 1 304 ? -7.752 -4.174 29.888 1.00 97.94 304 SER A O 1
ATOM 2247 N N . GLY A 1 305 ? -7.379 -4.621 32.062 1.00 95.19 305 GLY A N 1
ATOM 2248 C CA . GLY A 1 305 ? -7.032 -3.254 32.464 1.00 95.19 305 GLY A CA 1
ATOM 2249 C C . GLY A 1 305 ? -8.240 -2.408 32.868 1.00 95.19 305 GLY A C 1
ATOM 2250 O O . GLY A 1 305 ? -8.368 -2.079 34.045 1.00 95.19 305 GLY A O 1
ATOM 2251 N N . GLY A 1 306 ? -9.104 -2.074 31.908 1.00 93.00 306 GLY A N 1
ATOM 2252 C CA . GLY A 1 306 ? -10.195 -1.108 32.066 1.00 93.00 306 GLY A CA 1
ATOM 2253 C C . GLY A 1 306 ? -11.133 -1.368 33.251 1.00 93.00 306 GLY A C 1
ATOM 2254 O O . GLY A 1 306 ? -11.384 -2.501 33.659 1.00 93.00 306 GLY A O 1
ATOM 2255 N N . THR A 1 307 ? -11.668 -0.281 33.799 1.00 96.88 307 THR A N 1
ATOM 2256 C CA . THR A 1 307 ? -12.671 -0.261 34.877 1.00 96.88 307 THR A CA 1
ATOM 2257 C C . THR A 1 307 ? -14.108 -0.441 34.376 1.00 96.88 307 THR A C 1
ATOM 2259 O O . THR A 1 307 ? -14.992 -0.762 35.169 1.00 96.88 307 THR A O 1
ATOM 2262 N N . PHE A 1 308 ? -14.361 -0.235 33.080 1.00 97.94 308 PHE A N 1
ATOM 2263 C CA . PHE A 1 308 ? -15.669 -0.403 32.446 1.00 97.94 308 PHE A CA 1
ATOM 2264 C C . PHE A 1 308 ? -15.807 -1.812 31.869 1.00 97.94 308 PHE A C 1
ATOM 2266 O O . PHE A 1 308 ? -14.871 -2.370 31.288 1.00 97.94 308 PHE A O 1
ATOM 2273 N N . ALA A 1 309 ? -16.992 -2.406 32.027 1.00 97.69 309 ALA A N 1
ATOM 2274 C CA . ALA A 1 309 ? -17.232 -3.772 31.580 1.00 97.69 309 ALA A CA 1
ATOM 2275 C C . ALA A 1 309 ? -17.129 -3.850 30.051 1.00 97.69 309 ALA A C 1
ATOM 2277 O O . ALA A 1 309 ? -17.824 -3.128 29.339 1.00 97.69 309 ALA A O 1
ATOM 2278 N N . THR A 1 310 ? -16.258 -4.731 29.559 1.00 98.38 310 THR A N 1
ATOM 2279 C CA . THR A 1 310 ? -15.979 -4.915 28.130 1.00 98.38 310 THR A CA 1
ATOM 2280 C C . THR A 1 310 ? -16.456 -6.296 27.682 1.00 98.38 310 THR A C 1
ATOM 2282 O O . THR A 1 310 ? -16.262 -7.285 28.387 1.00 98.38 310 THR A O 1
ATOM 2285 N N . SER A 1 311 ? -17.105 -6.371 26.522 1.00 98.38 311 SER A N 1
ATOM 2286 C CA . SER A 1 311 ? -17.671 -7.606 25.965 1.00 98.38 311 SER A CA 1
ATOM 2287 C C . SER A 1 311 ? -17.574 -7.628 24.439 1.00 98.38 311 SER A C 1
ATOM 2289 O O . SER A 1 311 ? -17.490 -6.577 23.807 1.00 98.38 311 SER A O 1
ATOM 2291 N N . PHE A 1 312 ? -17.572 -8.823 23.846 1.00 98.69 312 PHE A N 1
ATOM 2292 C CA . PHE A 1 312 ? -17.345 -9.021 22.412 1.00 98.69 312 PHE A CA 1
ATOM 2293 C C . PHE A 1 312 ? -18.584 -9.598 21.724 1.00 98.69 312 PHE A C 1
ATOM 2295 O O . PHE A 1 312 ? -19.274 -10.467 22.270 1.00 98.69 312 PHE A O 1
ATOM 2302 N N . PHE A 1 313 ? -18.846 -9.110 20.516 1.00 98.75 313 PHE A N 1
ATOM 2303 C CA . PHE A 1 313 ? -19.971 -9.482 19.667 1.00 98.75 313 PHE A CA 1
ATOM 2304 C C . PHE A 1 313 ? -19.516 -9.683 18.216 1.00 98.75 313 PHE A C 1
ATOM 2306 O O . PHE A 1 313 ? -18.441 -9.232 17.813 1.00 98.75 313 PHE A O 1
ATOM 2313 N N . ASP A 1 314 ? -20.349 -10.367 17.436 1.00 97.94 314 ASP A N 1
ATOM 2314 C CA . ASP A 1 314 ? -20.223 -10.449 15.980 1.00 97.94 31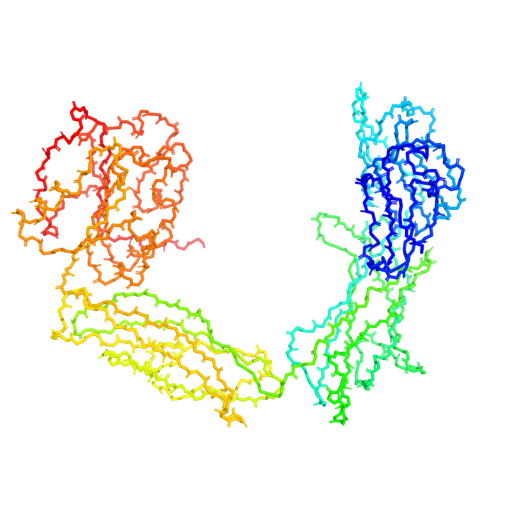4 ASP A CA 1
ATOM 2315 C C . ASP A 1 314 ? -20.204 -9.064 15.302 1.00 97.94 314 ASP A C 1
ATOM 2317 O O . ASP A 1 314 ? -20.462 -8.032 15.925 1.00 97.94 314 ASP A O 1
ATOM 2321 N N . SER A 1 315 ? -19.894 -9.030 14.004 1.00 96.88 315 SER A N 1
ATOM 2322 C CA . SER A 1 315 ? -19.793 -7.783 13.230 1.00 96.88 315 SER A CA 1
ATOM 2323 C C . SER A 1 315 ? -21.102 -6.987 13.167 1.00 96.88 315 SER A C 1
ATOM 2325 O O . SER A 1 315 ? -21.082 -5.797 12.873 1.00 96.88 315 SER A O 1
ATOM 2327 N N . THR A 1 316 ? -22.241 -7.614 13.475 1.00 97.06 316 THR A N 1
ATOM 2328 C CA . THR A 1 316 ? -23.553 -6.960 13.571 1.00 97.06 316 THR A CA 1
ATOM 2329 C C . THR A 1 316 ? -23.869 -6.442 14.978 1.00 97.06 316 THR A C 1
ATOM 2331 O O . THR A 1 316 ? -24.946 -5.891 15.191 1.00 97.06 316 THR A O 1
ATOM 2334 N N . CYS A 1 317 ? -22.953 -6.581 15.947 1.00 97.00 317 CYS A N 1
ATOM 2335 C CA . CYS A 1 317 ? -23.119 -6.172 17.347 1.00 97.00 317 CYS A CA 1
ATOM 2336 C C . CYS A 1 317 ? -24.307 -6.838 18.072 1.00 97.00 317 CYS A C 1
ATOM 2338 O O . CYS A 1 317 ? -24.834 -6.279 19.045 1.00 97.00 317 CYS A O 1
ATOM 2340 N N . THR A 1 318 ? -24.743 -8.020 17.630 1.00 96.88 318 THR A N 1
ATOM 2341 C CA . THR A 1 318 ? -25.977 -8.672 18.107 1.00 96.88 318 THR A CA 1
ATOM 2342 C C . THR A 1 318 ? -25.724 -9.934 18.913 1.00 96.88 318 THR A C 1
ATOM 2344 O O . THR A 1 318 ? -26.332 -10.112 19.968 1.00 96.88 318 THR A O 1
ATOM 2347 N N . THR A 1 319 ? -24.814 -10.796 18.459 1.00 97.88 319 THR A N 1
ATOM 2348 C CA . THR A 1 319 ? -24.558 -12.097 19.089 1.00 97.88 319 THR A CA 1
ATOM 2349 C C . THR A 1 319 ? -23.234 -12.050 19.827 1.00 97.88 319 THR A C 1
ATOM 2351 O O . THR A 1 319 ? -22.217 -11.695 19.240 1.00 97.88 319 THR A O 1
ATOM 2354 N N . SER A 1 320 ? -23.234 -12.397 21.116 1.00 98.25 320 SER A N 1
ATOM 2355 C CA . SER A 1 320 ? -22.001 -12.411 21.907 1.00 98.25 320 SER A CA 1
ATOM 2356 C C . SER A 1 320 ? -21.070 -13.533 21.450 1.00 98.25 320 SER A C 1
ATOM 2358 O O . SER A 1 320 ? -21.513 -14.655 21.196 1.00 98.25 320 SER A O 1
ATOM 2360 N N . ILE A 1 321 ? -19.777 -13.225 21.368 1.00 98.56 321 ILE A N 1
ATOM 2361 C CA . ILE A 1 321 ? -18.719 -14.157 20.980 1.00 98.56 321 ILE A CA 1
ATOM 2362 C C . ILE A 1 321 ? -17.578 -14.117 21.999 1.00 98.56 321 ILE A C 1
ATOM 2364 O O . ILE A 1 321 ? -17.358 -13.112 22.668 1.00 98.56 321 ILE A O 1
ATOM 2368 N N . THR A 1 322 ? -16.826 -15.209 22.105 1.00 98.38 322 THR A N 1
ATOM 2369 C CA . THR A 1 322 ? -15.585 -15.287 22.902 1.00 98.38 322 THR A CA 1
ATOM 2370 C C . THR A 1 322 ? -14.354 -15.556 22.039 1.00 98.38 322 THR A C 1
ATOM 2372 O O . THR A 1 322 ? -13.229 -15.513 22.531 1.00 98.38 322 THR A O 1
ATOM 2375 N N . ALA A 1 323 ? -14.559 -15.823 20.750 1.00 98.50 323 ALA A N 1
ATOM 2376 C CA . ALA A 1 323 ? -13.520 -16.032 19.759 1.00 98.50 323 ALA A CA 1
ATOM 2377 C C . ALA A 1 323 ? -14.034 -15.663 18.361 1.00 98.50 323 ALA A C 1
ATOM 2379 O O . ALA A 1 323 ? -15.246 -15.615 18.130 1.00 98.50 323 ALA A O 1
ATOM 2380 N N . THR A 1 324 ? -13.115 -15.437 17.426 1.00 98.69 324 THR A N 1
ATOM 2381 C CA . THR A 1 324 ? -13.441 -15.346 15.996 1.00 98.69 324 THR A CA 1
ATOM 2382 C C . THR A 1 324 ? -13.917 -16.700 15.451 1.00 98.69 324 THR A C 1
ATOM 2384 O O . THR A 1 324 ? -13.709 -17.752 16.058 1.00 98.69 324 THR A O 1
ATOM 2387 N N . ALA A 1 325 ? -14.502 -16.700 14.254 1.00 98.12 325 ALA A N 1
ATOM 2388 C CA . ALA A 1 325 ? -14.593 -17.893 13.423 1.00 98.12 325 ALA A CA 1
ATOM 2389 C C . ALA A 1 325 ? -13.187 -18.366 12.996 1.00 98.12 325 ALA A C 1
ATOM 2391 O O . ALA A 1 325 ? -12.189 -17.666 13.195 1.00 98.12 325 ALA A O 1
ATOM 2392 N N . ASN A 1 326 ? -13.109 -19.548 12.376 1.00 98.38 326 ASN A N 1
ATOM 2393 C CA . ASN A 1 326 ? -11.875 -20.001 11.736 1.00 98.38 326 ASN A CA 1
ATOM 2394 C C . ASN A 1 326 ? -11.539 -19.080 10.555 1.00 98.38 326 ASN A C 1
ATOM 2396 O O . ASN A 1 326 ? -12.272 -19.031 9.566 1.00 98.38 326 ASN A O 1
ATOM 2400 N N . LEU A 1 327 ? -10.416 -18.381 10.658 1.00 98.62 327 LEU A N 1
ATOM 2401 C CA . LEU A 1 327 ? -9.869 -17.494 9.646 1.00 98.62 327 LEU A CA 1
ATOM 2402 C C . LEU A 1 327 ? -8.772 -18.234 8.882 1.00 98.62 327 LEU A C 1
ATOM 2404 O O . LEU A 1 327 ? -7.737 -18.604 9.443 1.00 98.62 327 LEU A O 1
ATOM 2408 N N . ALA A 1 328 ? -8.989 -18.441 7.583 1.00 98.25 328 ALA A N 1
ATOM 2409 C CA . ALA A 1 328 ? -7.933 -18.887 6.678 1.00 98.25 328 ALA A CA 1
ATOM 2410 C C . ALA A 1 328 ? -6.791 -17.853 6.615 1.00 98.25 328 ALA A C 1
ATOM 2412 O O . ALA A 1 328 ? -6.947 -16.714 7.058 1.00 98.25 328 ALA A O 1
ATOM 2413 N N . ALA A 1 329 ? -5.645 -18.236 6.052 1.00 98.00 329 ALA A N 1
ATOM 2414 C CA . ALA A 1 329 ? -4.511 -17.329 5.886 1.00 98.00 329 ALA A CA 1
ATOM 2415 C C . ALA A 1 329 ? -4.933 -16.037 5.159 1.00 98.00 329 ALA A C 1
ATOM 2417 O O . ALA A 1 329 ? -5.528 -16.085 4.083 1.00 98.00 329 ALA A O 1
ATOM 2418 N N . GLY A 1 330 ? -4.648 -14.879 5.759 1.00 97.75 330 GLY A N 1
ATOM 2419 C CA . GLY A 1 330 ? -4.992 -13.564 5.212 1.00 97.75 330 GLY A CA 1
ATOM 2420 C C . GLY A 1 330 ? -6.443 -13.121 5.429 1.00 97.75 330 GLY A C 1
ATOM 2421 O O . GLY A 1 330 ? -6.733 -11.945 5.200 1.00 97.75 330 GLY A O 1
ATOM 2422 N N . ALA A 1 331 ? -7.333 -14.007 5.888 1.00 98.44 331 ALA A N 1
ATOM 2423 C CA . ALA A 1 331 ? -8.731 -13.680 6.147 1.00 98.44 331 ALA A CA 1
ATOM 2424 C C . ALA A 1 331 ? -8.891 -12.777 7.378 1.00 98.44 331 ALA A C 1
ATOM 2426 O O . ALA A 1 331 ? -8.066 -12.782 8.300 1.00 98.44 331 ALA A O 1
ATOM 2427 N N . THR A 1 332 ? -9.984 -12.018 7.388 1.00 98.56 332 THR A N 1
ATOM 2428 C CA . THR A 1 332 ? -10.339 -11.079 8.452 1.00 98.56 332 THR A CA 1
ATOM 2429 C C . THR A 1 332 ? -11.717 -11.380 9.028 1.00 98.56 332 THR A C 1
ATOM 2431 O O . THR A 1 332 ? -12.571 -11.963 8.358 1.00 98.56 332 THR A O 1
ATOM 2434 N N . GLN A 1 333 ? -11.946 -10.940 10.261 1.00 98.56 333 GLN A N 1
ATOM 2435 C CA . GLN A 1 333 ? -13.274 -10.809 10.845 1.00 98.56 333 GLN A CA 1
ATOM 2436 C C . GLN A 1 333 ? -13.354 -9.521 11.658 1.00 98.56 333 GLN A C 1
ATOM 2438 O O . GLN A 1 333 ? -12.520 -9.286 12.532 1.00 98.56 333 GLN A O 1
ATOM 2443 N N . ASP A 1 334 ? -14.398 -8.740 11.402 1.00 98.62 334 ASP A N 1
ATOM 2444 C CA . ASP A 1 334 ? -14.762 -7.617 12.256 1.00 98.62 334 ASP A CA 1
ATOM 2445 C C . ASP A 1 334 ? -15.473 -8.122 13.515 1.00 98.62 334 ASP A C 1
ATOM 2447 O O . ASP A 1 334 ? -16.342 -9.001 13.470 1.00 98.62 334 ASP A O 1
ATOM 2451 N N . VAL A 1 335 ? -15.078 -7.556 14.647 1.00 98.44 335 VAL A N 1
ATOM 2452 C CA . VAL A 1 335 ? -15.568 -7.841 15.990 1.00 98.44 335 VAL A CA 1
ATOM 2453 C C . VAL A 1 335 ? -16.121 -6.549 16.566 1.00 98.44 335 VAL A C 1
ATOM 2455 O O . VAL A 1 335 ? -15.438 -5.525 16.595 1.00 98.44 335 VAL A O 1
ATOM 2458 N N . CYS A 1 336 ? -17.348 -6.603 17.070 1.00 98.56 336 CYS A N 1
ATOM 2459 C CA . CYS A 1 336 ? -17.934 -5.490 17.794 1.00 98.56 336 CYS A CA 1
ATOM 2460 C C . CYS A 1 336 ? -17.559 -5.576 19.277 1.00 98.56 336 CYS A C 1
ATOM 2462 O O . CYS A 1 336 ? -17.965 -6.503 19.982 1.00 98.56 336 CYS A O 1
ATOM 2464 N N . VAL A 1 337 ? -16.781 -4.612 19.763 1.00 98.56 337 VAL A N 1
ATOM 2465 C CA . VAL A 1 337 ? -16.424 -4.484 21.177 1.00 98.56 337 VAL A CA 1
ATOM 2466 C C . VAL A 1 337 ? -17.386 -3.513 21.846 1.00 98.56 337 VAL A C 1
ATOM 2468 O O . VAL A 1 337 ? -17.474 -2.349 21.467 1.00 98.56 337 VAL A O 1
ATOM 2471 N N . LYS A 1 338 ? -18.095 -3.986 22.867 1.00 98.25 338 LYS A N 1
ATOM 2472 C CA . LYS A 1 338 ? -19.027 -3.194 23.667 1.00 98.25 338 LYS A CA 1
ATOM 2473 C C . LYS A 1 338 ? -18.419 -2.858 25.020 1.00 98.25 338 LYS A C 1
ATOM 2475 O O . LYS A 1 338 ? -18.070 -3.774 25.768 1.00 98.25 338 LYS A O 1
ATOM 2480 N N . VAL A 1 339 ? -18.341 -1.568 25.339 1.00 98.25 339 VAL A N 1
ATOM 2481 C CA . VAL A 1 339 ? -17.847 -1.050 26.623 1.00 98.25 339 VAL A CA 1
ATOM 2482 C C . VAL A 1 339 ? -18.981 -0.331 27.350 1.00 98.25 339 VAL A C 1
ATOM 2484 O O . VAL A 1 339 ? -19.531 0.646 26.843 1.00 98.25 339 VAL A O 1
ATOM 2487 N N . ALA A 1 340 ? -19.361 -0.836 28.523 1.00 97.69 340 ALA A N 1
ATOM 2488 C CA . ALA A 1 340 ? -20.467 -0.307 29.316 1.00 97.69 340 ALA A CA 1
ATOM 2489 C C . ALA A 1 340 ? -19.969 0.681 30.378 1.00 97.69 340 ALA A C 1
ATOM 2491 O O . ALA A 1 340 ? -19.271 0.282 31.317 1.00 97.69 340 ALA A O 1
ATOM 2492 N N . ALA A 1 341 ? -20.366 1.949 30.256 1.00 97.25 341 ALA A N 1
ATOM 2493 C CA . ALA A 1 341 ? -20.114 2.956 31.280 1.00 97.25 341 ALA A CA 1
ATOM 2494 C C . ALA A 1 341 ? -21.106 2.763 32.441 1.00 97.25 341 ALA A C 1
ATOM 2496 O O . ALA A 1 341 ? -22.320 2.806 32.222 1.00 97.25 341 ALA A O 1
ATOM 2497 N N . PRO A 1 342 ? -20.643 2.547 33.687 1.00 97.19 342 PRO A N 1
ATOM 2498 C CA . PRO A 1 342 ? -21.536 2.421 34.834 1.00 97.19 342 PRO A CA 1
ATOM 2499 C C . PRO A 1 342 ? -22.417 3.662 35.005 1.00 97.19 342 PRO A C 1
ATOM 2501 O O . PRO A 1 342 ? -21.944 4.783 34.854 1.00 97.19 342 PRO A O 1
ATOM 2504 N N . ALA A 1 343 ? -23.676 3.479 35.412 1.00 96.19 343 ALA A N 1
ATOM 2505 C CA . ALA A 1 343 ? -24.573 4.598 35.735 1.00 96.19 343 ALA A CA 1
ATOM 2506 C C . ALA A 1 343 ? -24.053 5.478 36.891 1.00 96.19 343 ALA A C 1
ATOM 2508 O O . ALA A 1 343 ? -24.505 6.599 37.076 1.00 96.19 343 ALA A O 1
ATOM 2509 N N . THR A 1 344 ? -23.117 4.956 37.688 1.00 95.56 344 THR A N 1
ATOM 2510 C CA . THR A 1 344 ? -22.471 5.654 38.806 1.00 95.56 344 THR A CA 1
ATOM 2511 C C . THR A 1 344 ? -21.126 6.280 38.438 1.00 95.56 344 THR A C 1
ATOM 2513 O O . THR A 1 344 ? -20.452 6.795 39.328 1.00 95.56 344 THR A O 1
ATOM 2516 N N . ALA A 1 345 ? -20.665 6.152 37.189 1.00 96.00 345 ALA A N 1
ATOM 2517 C CA . ALA A 1 345 ? -19.416 6.776 36.773 1.00 96.00 345 ALA A CA 1
ATOM 2518 C C . ALA A 1 345 ? -19.575 8.300 36.806 1.00 96.00 345 ALA A C 1
ATOM 2520 O O . ALA A 1 345 ? -20.605 8.825 36.389 1.00 96.00 345 ALA A O 1
ATOM 2521 N N . ALA A 1 346 ? -18.567 8.997 37.330 1.00 95.62 346 ALA A N 1
ATOM 2522 C CA . ALA A 1 346 ? -18.527 10.446 37.225 1.00 95.62 346 ALA A CA 1
ATOM 2523 C C . ALA A 1 346 ? -18.281 10.836 35.766 1.00 95.62 346 ALA A C 1
ATOM 2525 O O . ALA A 1 346 ? -17.579 10.119 35.043 1.00 95.62 346 ALA A O 1
ATOM 2526 N N . ASP A 1 347 ? -18.832 11.975 35.371 1.00 94.50 347 ASP A N 1
ATOM 2527 C CA . ASP A 1 347 ? -18.552 12.571 34.075 1.00 94.50 347 ASP A CA 1
ATOM 2528 C C . ASP A 1 347 ? -17.034 12.721 33.831 1.00 94.50 347 ASP A C 1
ATOM 2530 O O . ASP A 1 347 ? -16.257 12.896 34.778 1.00 94.50 347 ASP A O 1
ATOM 2534 N N . GLY A 1 348 ? -16.595 12.521 32.588 1.00 93.38 348 GLY A N 1
ATOM 2535 C CA . GLY A 1 348 ? -15.189 12.576 32.187 1.00 93.38 348 GLY A CA 1
ATOM 2536 C C . GLY A 1 348 ? -14.336 11.393 32.667 1.00 93.38 348 GLY A C 1
ATOM 2537 O O . GLY A 1 348 ? -13.157 11.297 32.313 1.00 93.38 348 GLY A O 1
ATOM 2538 N N . THR A 1 349 ? -14.891 10.452 33.447 1.00 96.69 349 THR A N 1
ATOM 2539 C CA . THR A 1 349 ? -14.147 9.258 33.882 1.00 96.69 349 THR A CA 1
ATOM 2540 C C . THR A 1 349 ? -13.765 8.427 32.665 1.00 96.69 349 THR A C 1
ATOM 2542 O O . THR A 1 349 ? -14.625 7.855 31.994 1.00 96.69 349 THR A O 1
ATOM 2545 N N . SER A 1 350 ? -12.466 8.313 32.405 1.00 95.88 350 SER A N 1
ATOM 2546 C CA . SER A 1 350 ? -11.940 7.483 31.328 1.00 95.88 350 SER A CA 1
ATOM 2547 C C . SER A 1 350 ? -11.658 6.057 31.796 1.00 95.88 350 SER A C 1
ATOM 2549 O O . SER A 1 350 ? -11.236 5.801 32.927 1.00 95.88 350 SER A O 1
ATOM 2551 N N . SER A 1 351 ? -11.891 5.108 30.897 1.00 98.00 351 SER A N 1
ATOM 2552 C CA . SER A 1 351 ? -11.573 3.703 31.089 1.00 98.00 351 SER A CA 1
ATOM 2553 C C . SER A 1 351 ? -10.912 3.151 29.838 1.00 98.00 351 SER A C 1
ATOM 2555 O O . SER A 1 351 ? -11.517 3.155 28.768 1.00 98.00 351 SER A O 1
ATOM 2557 N N . THR A 1 352 ? -9.674 2.680 29.967 1.00 98.38 352 THR A N 1
ATOM 2558 C CA . THR A 1 352 ? -8.927 2.095 28.850 1.00 98.38 352 THR A CA 1
ATOM 2559 C C . THR A 1 352 ? -8.812 0.589 29.031 1.00 98.38 352 THR A C 1
ATOM 2561 O O . THR A 1 352 ? -8.117 0.109 29.929 1.00 98.38 352 THR A O 1
ATOM 2564 N N . SER A 1 353 ? -9.481 -0.157 28.158 1.00 97.75 353 SER A N 1
ATOM 2565 C CA . SER A 1 353 ? -9.392 -1.612 28.068 1.00 97.75 353 SER A CA 1
ATOM 2566 C C . SER A 1 353 ? -8.404 -2.018 26.981 1.00 97.75 353 SER A C 1
ATOM 2568 O O . SER A 1 353 ? -8.498 -1.564 25.841 1.00 97.75 353 SER A O 1
ATOM 2570 N N . THR A 1 354 ? -7.501 -2.940 27.305 1.00 98.56 354 THR A N 1
ATOM 2571 C CA . THR A 1 354 ? -6.686 -3.637 26.307 1.00 98.56 354 THR A CA 1
ATOM 2572 C C . THR A 1 354 ? -7.470 -4.842 25.812 1.00 98.56 354 THR A C 1
ATOM 2574 O O . THR A 1 354 ? -7.628 -5.820 26.552 1.00 98.56 354 THR A O 1
ATOM 2577 N N . VAL A 1 355 ? -7.956 -4.791 24.573 1.00 98.56 355 VAL A N 1
ATOM 2578 C CA . VAL A 1 355 ? -8.575 -5.940 23.901 1.00 98.56 355 VAL A CA 1
ATOM 2579 C C . VAL A 1 355 ? -7.504 -6.759 23.201 1.00 98.56 355 VAL A C 1
ATOM 2581 O O . VAL A 1 355 ? -6.598 -6.203 22.592 1.00 98.56 355 VAL A O 1
ATOM 2584 N N . THR A 1 356 ? -7.564 -8.081 23.325 1.00 98.75 356 THR A N 1
ATOM 2585 C CA . THR A 1 356 ? -6.520 -8.990 22.839 1.00 98.75 356 THR A CA 1
ATOM 2586 C C . THR A 1 356 ? -7.132 -10.163 22.091 1.00 98.75 356 THR A C 1
ATOM 2588 O O . THR A 1 356 ? -7.984 -10.870 22.633 1.00 98.75 356 THR A O 1
ATOM 2591 N N . ALA A 1 357 ? -6.647 -10.391 20.872 1.00 98.81 357 ALA A N 1
ATOM 2592 C CA . ALA A 1 357 ? -6.909 -11.576 20.068 1.00 98.81 357 ALA A CA 1
ATOM 2593 C C . ALA A 1 357 ? -5.720 -12.541 20.206 1.00 98.81 357 ALA A C 1
ATOM 2595 O O . ALA A 1 357 ? -4.599 -12.206 19.823 1.00 98.81 357 ALA A O 1
ATOM 2596 N N . THR A 1 358 ? -5.949 -13.728 20.770 1.00 98.88 358 THR A N 1
ATOM 2597 C CA . THR A 1 358 ? -4.908 -14.744 21.017 1.00 98.88 358 THR A CA 1
ATOM 2598 C C . THR A 1 358 ? -5.140 -15.972 20.153 1.00 98.88 358 THR A C 1
ATOM 2600 O O . THR A 1 358 ? -6.232 -16.535 20.177 1.00 98.88 358 THR A O 1
ATOM 2603 N N . SER A 1 359 ? -4.114 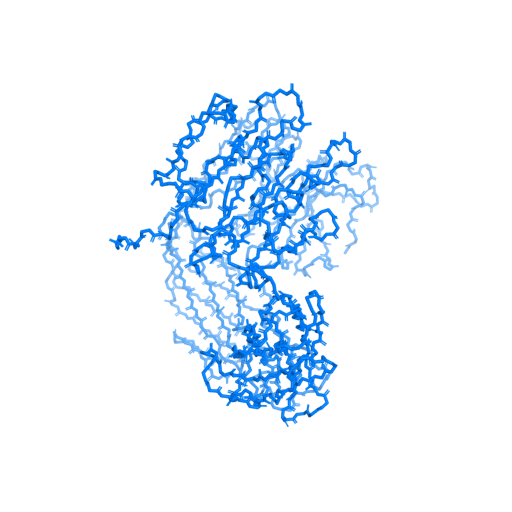-16.401 19.420 1.00 98.81 359 SER A N 1
ATOM 2604 C CA . SER A 1 359 ? -4.148 -17.597 18.572 1.00 98.81 359 SER A CA 1
ATOM 2605 C C . SER A 1 359 ? -4.531 -18.838 19.379 1.00 98.81 359 SER A C 1
ATOM 2607 O O . SER A 1 359 ? -3.930 -19.120 20.421 1.00 98.81 359 SER A O 1
ATOM 2609 N N . ALA A 1 360 ? -5.514 -19.599 18.898 1.00 98.50 360 ALA A N 1
ATOM 2610 C CA . ALA A 1 360 ? -5.874 -20.877 19.500 1.00 98.50 360 ALA A CA 1
ATOM 2611 C C . ALA A 1 360 ? -4.834 -21.964 19.186 1.00 98.50 360 ALA A C 1
ATOM 2613 O O . ALA A 1 360 ? -4.533 -22.795 20.045 1.00 98.50 360 ALA A O 1
ATOM 2614 N N . GLY A 1 361 ? -4.253 -21.940 17.982 1.00 97.56 361 GLY A N 1
ATOM 2615 C CA . GLY A 1 361 ? -3.193 -22.865 17.575 1.00 97.56 361 GLY A CA 1
ATOM 2616 C C . GLY A 1 361 ? -1.828 -22.615 18.233 1.00 97.56 361 GLY A C 1
ATOM 2617 O O . GLY A 1 361 ? -1.031 -23.547 18.349 1.00 97.56 361 GLY A O 1
ATOM 2618 N N . SER A 1 362 ? -1.556 -21.393 18.703 1.00 98.25 362 SER A N 1
ATOM 2619 C CA . SER A 1 362 ? -0.331 -21.033 19.428 1.00 98.25 362 SER A CA 1
ATOM 2620 C C . SER A 1 362 ? -0.592 -19.924 20.460 1.00 98.25 362 SER A C 1
ATOM 2622 O O . SER A 1 362 ? -0.372 -18.752 20.154 1.00 98.25 362 SER A O 1
ATOM 2624 N N . PRO A 1 363 ? -0.962 -20.259 21.712 1.00 97.50 363 PRO A N 1
ATOM 2625 C CA . PRO A 1 363 ? -1.379 -19.282 22.732 1.00 97.50 363 PRO A CA 1
ATOM 2626 C C . PRO A 1 363 ? -0.355 -18.206 23.133 1.00 97.50 363 PRO A C 1
ATOM 2628 O O . PRO A 1 363 ? -0.690 -17.273 23.854 1.00 97.50 363 PRO A O 1
ATOM 2631 N N . THR A 1 364 ? 0.900 -18.318 22.695 1.00 97.94 364 THR A N 1
ATOM 2632 C CA . THR A 1 364 ? 1.931 -17.279 22.861 1.00 97.94 364 THR A CA 1
ATOM 2633 C C . THR A 1 364 ? 1.864 -16.179 21.795 1.00 97.94 364 THR A C 1
ATOM 2635 O O . THR A 1 364 ? 2.533 -15.157 21.933 1.00 97.94 364 THR A O 1
ATOM 2638 N N . VAL A 1 365 ? 1.081 -16.374 20.731 1.00 98.62 365 VAL A N 1
ATOM 2639 C CA . VAL A 1 365 ? 0.887 -15.427 19.630 1.00 98.62 365 VAL A CA 1
ATOM 2640 C C . VAL A 1 365 ? -0.413 -14.667 19.862 1.00 98.62 365 VAL A C 1
ATOM 2642 O O . VAL A 1 365 ? -1.497 -15.250 19.877 1.00 98.62 365 VAL A O 1
ATOM 2645 N N . SER A 1 366 ? -0.308 -13.352 20.023 1.00 98.56 366 SER A N 1
ATOM 2646 C CA . SER A 1 366 ? -1.457 -12.469 20.212 1.00 98.56 366 SER A CA 1
ATOM 2647 C C . SER A 1 366 ? -1.201 -11.086 19.620 1.00 98.56 366 SER A C 1
ATOM 2649 O O . SER A 1 366 ? -0.056 -10.716 19.351 1.00 98.56 366 SER A O 1
ATOM 2651 N N . ALA A 1 367 ? -2.278 -10.335 19.411 1.00 98.75 367 ALA A N 1
ATOM 2652 C CA . ALA A 1 367 ? -2.242 -8.913 19.103 1.00 98.75 367 ALA A CA 1
ATOM 2653 C C . ALA A 1 367 ? -3.292 -8.191 19.943 1.00 98.75 367 ALA A C 1
ATOM 2655 O O . ALA A 1 367 ? -4.345 -8.760 20.249 1.00 98.75 367 ALA A O 1
ATOM 2656 N N . SER A 1 368 ? -3.003 -6.940 20.289 1.00 98.50 368 SER A N 1
ATOM 2657 C CA . SER A 1 368 ? -3.858 -6.143 21.160 1.00 98.50 368 SER A CA 1
ATOM 2658 C C . SER A 1 368 ? -4.100 -4.747 20.600 1.00 98.50 368 SER A C 1
ATOM 2660 O O . SER A 1 368 ? -3.236 -4.191 19.921 1.00 98.50 368 SER A O 1
ATOM 2662 N N . ALA A 1 369 ? -5.268 -4.197 20.919 1.00 98.56 369 ALA A N 1
ATOM 2663 C CA . ALA A 1 369 ? -5.645 -2.812 20.675 1.00 98.56 369 ALA A CA 1
ATOM 2664 C C . ALA A 1 369 ? -6.123 -2.173 21.984 1.00 98.56 369 ALA A C 1
ATOM 2666 O O . ALA A 1 369 ? -6.574 -2.864 22.905 1.00 98.56 369 ALA A O 1
ATOM 2667 N N . SER A 1 370 ? -6.015 -0.850 22.065 1.00 98.38 370 SER A N 1
ATOM 2668 C CA . SER A 1 370 ? -6.465 -0.076 23.223 1.00 98.38 370 SER A CA 1
ATOM 2669 C C . SER A 1 370 ? -7.786 0.618 22.918 1.00 98.38 370 SER A C 1
ATOM 2671 O O . SER A 1 370 ? -7.857 1.443 22.014 1.00 98.38 370 SER A O 1
ATOM 2673 N N . ILE A 1 371 ? -8.821 0.345 23.705 1.00 98.31 371 ILE A N 1
ATOM 2674 C CA . ILE A 1 371 ? -10.110 1.032 23.595 1.00 98.31 371 ILE A CA 1
ATOM 2675 C C . ILE A 1 371 ? -10.299 1.895 24.832 1.00 98.31 371 ILE A C 1
ATOM 2677 O O . ILE A 1 371 ? -10.392 1.377 25.944 1.00 98.31 371 ILE A O 1
ATOM 2681 N N . THR A 1 372 ? -10.360 3.206 24.626 1.00 97.94 372 THR A N 1
ATOM 2682 C CA . THR A 1 372 ? -10.649 4.189 25.668 1.00 97.94 372 THR A CA 1
ATOM 2683 C C . THR A 1 372 ? -12.093 4.659 25.544 1.00 97.94 372 THR A C 1
ATOM 2685 O O . THR A 1 372 ? -12.500 5.213 24.523 1.00 97.94 372 THR A O 1
ATOM 2688 N N . THR A 1 373 ? -12.871 4.467 26.603 1.00 98.06 373 THR A N 1
ATOM 2689 C CA . THR A 1 373 ? -14.242 4.970 26.709 1.00 98.06 373 THR A CA 1
ATOM 2690 C C . THR A 1 373 ? -14.316 5.997 27.826 1.00 98.06 373 THR A C 1
ATOM 2692 O O . THR A 1 373 ? -13.890 5.724 28.949 1.00 98.06 373 THR A O 1
ATOM 2695 N N . ILE A 1 374 ? -14.849 7.172 27.516 1.00 97.00 374 ILE A N 1
ATOM 2696 C CA . ILE A 1 374 ? -15.069 8.264 28.465 1.00 97.00 374 ILE A CA 1
ATOM 2697 C C . ILE A 1 374 ? -16.546 8.238 28.869 1.00 97.00 374 ILE A C 1
ATOM 2699 O O . ILE A 1 374 ? -17.424 8.182 28.008 1.00 97.00 374 ILE A O 1
ATOM 2703 N N . ALA A 1 375 ? -16.826 8.207 30.169 1.00 97.38 375 ALA A N 1
ATOM 2704 C CA . ALA A 1 375 ? -18.191 8.311 30.670 1.00 97.38 375 ALA A CA 1
ATOM 2705 C C . ALA A 1 375 ? -18.715 9.737 30.473 1.00 97.38 375 ALA A C 1
ATOM 2707 O O . ALA A 1 375 ? -18.049 10.685 30.874 1.00 97.38 375 ALA A O 1
ATOM 2708 N N . VAL A 1 376 ? -19.910 9.850 29.900 1.00 96.88 376 VAL A N 1
ATOM 2709 C CA . VAL A 1 376 ? -20.610 11.115 29.659 1.00 96.88 376 VAL A CA 1
ATOM 2710 C C . VAL A 1 376 ? -21.899 11.113 30.480 1.00 96.88 376 VAL A C 1
ATOM 2712 O O . VAL A 1 376 ? -22.729 10.208 30.363 1.00 96.88 376 VAL A O 1
ATOM 2715 N N . ALA A 1 377 ? -22.068 12.081 31.368 1.00 95.38 377 ALA A N 1
ATOM 2716 C CA . ALA A 1 377 ? -23.240 12.233 32.229 1.00 95.38 377 ALA A CA 1
ATOM 2717 C C . ALA A 1 377 ? -24.094 13.454 31.856 1.00 95.38 377 ALA A C 1
ATOM 2719 O O . ALA A 1 377 ? -25.125 13.694 32.489 1.00 95.38 377 ALA A O 1
ATOM 2720 N N . VAL A 1 378 ? -23.684 14.203 30.833 1.00 93.94 378 VAL A N 1
ATOM 2721 C CA . VAL A 1 378 ? -24.362 15.400 30.333 1.00 93.94 378 VAL A CA 1
ATOM 2722 C C . VAL A 1 378 ? -24.807 15.224 28.881 1.00 93.94 378 VAL A C 1
ATOM 2724 O O . VAL A 1 378 ? -24.301 14.382 28.151 1.00 93.94 378 VAL A O 1
ATOM 2727 N N . ASP A 1 379 ? -25.780 16.024 28.448 1.00 91.50 379 ASP A N 1
ATOM 2728 C CA . ASP A 1 379 ? -26.332 15.938 27.088 1.00 91.50 379 ASP A CA 1
ATOM 2729 C C . ASP A 1 379 ? -25.627 16.871 26.086 1.00 91.50 379 ASP A C 1
ATOM 2731 O O . ASP A 1 379 ? -25.880 16.766 24.884 1.00 91.50 379 ASP A O 1
ATOM 2735 N N . THR A 1 380 ? -24.786 17.800 26.555 1.00 92.62 380 THR A N 1
ATOM 2736 C CA . THR A 1 380 ? -24.216 18.877 25.729 1.00 92.62 380 THR A CA 1
ATOM 2737 C C . THR A 1 380 ? -22.693 18.873 25.781 1.00 92.62 380 THR A C 1
ATOM 2739 O O . THR A 1 380 ? -22.118 18.870 26.865 1.00 92.62 380 THR A O 1
ATOM 2742 N N . LEU A 1 381 ? -22.055 18.912 24.612 1.00 95.38 381 LEU A N 1
ATOM 2743 C CA . LEU A 1 381 ? -20.618 19.108 24.458 1.00 95.38 381 LEU A CA 1
ATOM 2744 C C . LEU A 1 381 ? -20.347 20.504 23.907 1.00 95.38 381 LEU A C 1
ATOM 2746 O O . LEU A 1 381 ? -20.857 20.874 22.851 1.00 95.38 381 LEU A O 1
ATOM 2750 N N . LEU A 1 382 ? -19.511 21.251 24.606 1.00 92.50 382 LEU A N 1
ATOM 2751 C CA . LEU A 1 382 ? -18.937 22.506 24.167 1.00 92.50 382 LEU A CA 1
ATOM 2752 C C . LEU A 1 382 ? -17.564 22.222 23.535 1.00 92.50 382 LEU A C 1
ATOM 2754 O O . LEU A 1 382 ? -16.676 21.693 24.196 1.00 92.50 382 LEU A O 1
ATOM 2758 N N . VAL A 1 383 ? -17.383 22.526 22.252 1.00 93.50 383 VAL A N 1
ATOM 2759 C CA . VAL A 1 383 ? -16.116 22.329 21.532 1.00 93.50 383 VAL A CA 1
ATOM 2760 C C . VAL A 1 383 ? -15.433 23.675 21.346 1.00 93.50 383 VAL A C 1
ATOM 2762 O O . VAL A 1 383 ? -15.989 24.562 20.698 1.00 93.50 383 VAL A O 1
ATOM 2765 N N . ASP A 1 384 ? -14.236 23.783 21.912 1.00 89.44 384 ASP A N 1
ATOM 2766 C CA . ASP A 1 384 ? -13.373 24.955 21.860 1.00 89.44 384 ASP A CA 1
ATOM 2767 C C . ASP A 1 384 ? -12.300 24.781 20.776 1.00 89.44 384 ASP A C 1
ATOM 2769 O O . ASP A 1 384 ? -11.431 23.911 20.873 1.00 89.44 384 ASP A O 1
ATOM 2773 N N . GLU A 1 385 ? -12.384 25.596 19.721 1.00 85.75 385 GLU A N 1
ATOM 2774 C CA . GLU A 1 385 ? -11.430 25.636 18.606 1.00 85.75 385 GLU A CA 1
ATOM 2775 C C . GLU A 1 385 ? -10.695 26.988 18.492 1.00 85.75 385 GLU A C 1
ATOM 2777 O O . GLU A 1 385 ? -10.006 27.245 17.501 1.00 85.75 385 GLU A O 1
ATOM 2782 N N . ASP A 1 386 ? -10.819 27.887 19.472 1.00 75.31 386 ASP A N 1
ATOM 2783 C CA . ASP A 1 386 ? -10.295 29.254 19.345 1.00 75.31 386 ASP A CA 1
ATOM 2784 C C . ASP A 1 386 ? -8.950 29.504 20.044 1.00 75.31 386 ASP A C 1
ATOM 2786 O O . ASP A 1 386 ? -8.441 30.627 19.965 1.00 75.31 386 ASP A O 1
ATOM 2790 N N . GLY A 1 387 ? -8.362 28.448 20.634 1.00 64.88 387 GLY A N 1
ATOM 2791 C CA . GLY A 1 387 ? -7.222 28.409 21.571 1.00 64.88 387 GLY A CA 1
ATOM 2792 C C . GLY A 1 387 ? -5.870 29.011 21.138 1.00 64.88 387 GLY A C 1
ATOM 2793 O O . GLY A 1 387 ? -4.805 28.599 21.606 1.00 64.88 387 GLY A O 1
ATOM 2794 N N . SER A 1 388 ? -5.862 30.005 20.255 1.00 60.09 388 SER A N 1
ATOM 2795 C CA . SER A 1 388 ? -4.723 30.870 19.978 1.00 60.09 388 SER A CA 1
ATOM 2796 C C . SER A 1 388 ? -4.440 31.796 21.173 1.00 60.09 388 SER A C 1
ATOM 2798 O O . SER A 1 388 ? -5.267 32.648 21.497 1.00 60.09 388 SER A O 1
ATOM 2800 N N . PRO A 1 389 ? -3.227 31.778 21.763 1.00 55.84 389 PRO A N 1
ATOM 2801 C CA . PRO A 1 389 ? -2.850 32.709 22.832 1.00 55.84 389 PRO A CA 1
ATOM 2802 C C . PRO A 1 389 ? -2.773 34.180 22.378 1.00 55.84 389 PRO A C 1
ATOM 2804 O O . PRO A 1 389 ? -2.523 35.064 23.197 1.00 55.84 389 PRO A O 1
ATOM 2807 N N . ALA A 1 390 ? -2.929 34.451 21.077 1.00 55.09 390 ALA A N 1
ATOM 2808 C CA . ALA A 1 390 ? -2.918 35.794 20.505 1.00 55.09 390 ALA A CA 1
ATOM 2809 C C . ALA A 1 390 ? -4.310 36.449 20.444 1.00 55.09 390 ALA A C 1
ATOM 2811 O O . ALA A 1 390 ? -4.385 37.646 20.163 1.00 55.09 390 ALA A O 1
ATOM 2812 N N . ASN A 1 391 ? -5.385 35.698 20.712 1.00 60.78 391 ASN A N 1
ATOM 2813 C CA . ASN A 1 391 ? -6.763 36.151 20.533 1.00 60.78 391 ASN A CA 1
ATOM 2814 C C . ASN A 1 391 ? -7.579 35.997 21.825 1.00 60.78 391 ASN A C 1
ATOM 2816 O O . ASN A 1 391 ? -7.195 35.221 22.700 1.00 60.78 391 ASN A O 1
ATOM 2820 N N . PRO A 1 392 ? -8.683 36.747 21.987 1.00 62.09 392 PRO A N 1
ATOM 2821 C CA . PRO A 1 392 ? -9.568 36.567 23.128 1.00 62.09 392 PRO A CA 1
ATOM 2822 C C . PRO A 1 392 ? -10.234 35.194 23.051 1.00 62.09 392 PRO A C 1
ATOM 2824 O O . PRO A 1 392 ? -11.026 34.957 22.145 1.00 62.09 392 PRO A O 1
ATOM 2827 N N . ASP A 1 393 ? -9.906 34.332 24.007 1.00 68.31 393 ASP A N 1
ATOM 2828 C CA . ASP A 1 393 ? -10.574 33.054 24.245 1.00 68.31 393 ASP A CA 1
ATOM 2829 C C . ASP A 1 393 ? -12.065 33.311 24.536 1.00 68.31 393 ASP A C 1
ATOM 2831 O O . ASP A 1 393 ? -12.436 34.012 25.493 1.00 68.31 393 ASP A O 1
ATOM 2835 N N . THR A 1 394 ? -12.924 32.804 23.652 1.00 71.88 394 THR A N 1
ATOM 2836 C CA . THR A 1 394 ? -14.371 33.008 23.700 1.00 71.88 394 THR A CA 1
ATOM 2837 C C . THR A 1 394 ? -15.098 31.916 24.489 1.00 71.88 394 THR A C 1
ATOM 2839 O O . THR A 1 394 ? -16.293 32.075 24.767 1.00 71.88 394 THR A O 1
ATOM 2842 N N . SER A 1 395 ? -14.391 30.875 24.949 1.00 76.56 395 SER A N 1
ATOM 2843 C CA . SER A 1 395 ? -14.949 29.737 25.697 1.00 76.56 395 SER A CA 1
ATOM 2844 C C . SER A 1 395 ? -15.778 30.174 26.903 1.00 76.56 395 SER A C 1
ATOM 2846 O O . SER A 1 395 ? -16.905 29.714 27.096 1.00 76.56 395 SER A O 1
ATOM 2848 N N . SER A 1 396 ? -15.275 31.156 27.658 1.00 77.75 396 SER A N 1
ATOM 2849 C CA . SER A 1 396 ? -15.925 31.678 28.865 1.00 77.75 396 SER A CA 1
ATOM 2850 C C . SER A 1 396 ? -17.319 32.271 28.620 1.00 77.75 396 SER A C 1
ATOM 2852 O O . SER A 1 396 ? -18.150 32.277 29.528 1.00 77.75 396 SER A O 1
ATOM 2854 N N . PHE A 1 397 ? -17.615 32.746 27.405 1.00 75.38 397 PHE A N 1
ATOM 2855 C CA . PHE A 1 397 ? -18.935 33.282 27.068 1.00 75.38 397 PHE A CA 1
ATOM 2856 C C . PHE A 1 397 ? -19.950 32.169 26.810 1.00 75.38 397 PHE A C 1
ATOM 2858 O O . PHE A 1 397 ? -21.091 32.276 27.268 1.00 75.38 397 PHE A O 1
ATOM 2865 N N . TYR A 1 398 ? -19.545 31.102 26.115 1.00 80.12 398 TYR A N 1
ATOM 2866 C CA . TYR A 1 398 ? -20.406 29.946 25.865 1.00 80.12 398 TYR A CA 1
ATOM 2867 C C . TYR A 1 398 ? -20.638 29.135 27.141 1.00 80.12 398 TYR A C 1
ATOM 2869 O O . TYR A 1 398 ? -21.786 28.798 27.433 1.00 80.12 398 TYR A O 1
ATOM 2877 N N . ASP A 1 399 ? -19.595 28.920 27.947 1.00 81.50 399 ASP A N 1
ATOM 2878 C CA . ASP A 1 399 ? -19.698 28.296 29.273 1.00 81.50 399 ASP A CA 1
ATOM 2879 C C . ASP A 1 399 ? -20.673 29.068 30.179 1.00 81.50 399 ASP A C 1
ATOM 2881 O O . ASP A 1 399 ? -21.625 28.495 30.723 1.00 81.50 399 ASP A O 1
ATOM 2885 N N . ALA A 1 400 ? -20.519 30.397 30.269 1.00 77.19 400 ALA A N 1
ATOM 2886 C CA . ALA A 1 400 ? -21.409 31.240 31.062 1.00 77.19 400 ALA A CA 1
ATOM 2887 C C . ALA A 1 400 ? -22.857 31.209 30.550 1.00 77.19 400 ALA A C 1
ATOM 2889 O O . ALA A 1 400 ? -23.796 31.246 31.351 1.00 77.19 400 ALA A O 1
ATOM 2890 N N . ALA A 1 401 ? -23.059 31.139 29.233 1.00 76.69 401 ALA A N 1
ATOM 2891 C CA . ALA A 1 401 ? -24.386 31.081 28.641 1.00 76.69 401 ALA A CA 1
ATOM 2892 C C . ALA A 1 401 ? -25.090 29.743 28.891 1.00 76.69 401 ALA A C 1
ATOM 2894 O O . ALA A 1 401 ? -26.246 29.745 29.320 1.00 76.69 401 ALA A O 1
ATOM 2895 N N . LEU A 1 402 ? -24.400 28.620 28.675 1.00 80.06 402 LEU A N 1
ATOM 2896 C CA . LEU A 1 402 ? -24.929 27.283 28.951 1.00 80.06 402 LEU A CA 1
ATOM 2897 C C . LEU A 1 402 ? -25.217 27.116 30.447 1.00 80.06 402 LEU A C 1
ATOM 2899 O O . LEU A 1 402 ? -26.316 26.706 30.828 1.00 80.06 402 LEU A O 1
ATOM 2903 N N . THR A 1 403 ? -24.290 27.551 31.304 1.00 83.81 403 THR A N 1
ATOM 2904 C CA . THR A 1 403 ? -24.480 27.564 32.761 1.00 83.81 403 THR A CA 1
ATOM 2905 C C . THR A 1 403 ? -25.664 28.441 33.168 1.00 83.81 403 THR A C 1
ATOM 2907 O O . THR A 1 403 ? -26.502 28.023 33.969 1.00 83.81 403 THR A O 1
ATOM 2910 N N . GLY A 1 404 ? -25.785 29.641 32.593 1.00 78.56 404 GLY A N 1
ATOM 2911 C CA . GLY A 1 404 ? -26.900 30.559 32.839 1.00 78.56 404 GLY A CA 1
ATOM 2912 C C . GLY A 1 404 ? -28.256 30.008 32.388 1.00 78.56 404 GLY A C 1
ATOM 2913 O O . GLY A 1 404 ? -29.273 30.299 33.020 1.00 78.56 404 GLY A O 1
ATOM 2914 N N . ALA A 1 405 ? -28.271 29.174 31.345 1.00 79.56 405 ALA A N 1
ATOM 2915 C CA . ALA A 1 405 ? -29.446 28.438 30.880 1.00 79.56 405 ALA A CA 1
ATOM 2916 C C . ALA A 1 405 ? -29.744 27.170 31.709 1.00 79.56 405 ALA A C 1
ATOM 2918 O O . ALA A 1 405 ? -30.760 26.515 31.482 1.00 79.56 405 ALA A O 1
ATOM 2919 N N . GLY A 1 406 ? -28.894 26.825 32.685 1.00 84.50 406 GLY A N 1
ATOM 2920 C CA . GLY A 1 406 ? -29.026 25.610 33.491 1.00 84.50 406 GLY A CA 1
ATOM 2921 C C . GLY A 1 406 ? -28.668 24.328 32.734 1.00 84.50 406 GLY A C 1
ATOM 2922 O O . GLY A 1 406 ? -29.092 23.245 33.137 1.00 84.50 406 GLY A O 1
ATOM 2923 N N . MET A 1 407 ? -27.911 24.440 31.641 1.00 84.38 407 MET A N 1
ATOM 2924 C CA . MET A 1 407 ? -27.462 23.310 30.835 1.00 84.38 407 MET A CA 1
ATOM 2925 C C . MET A 1 407 ? -26.126 22.785 31.354 1.00 84.38 407 MET A C 1
ATOM 2927 O O . MET A 1 407 ? -25.087 23.435 31.225 1.00 84.38 407 MET A O 1
ATOM 2931 N N . ALA A 1 408 ? -26.154 21.579 31.919 1.00 89.00 408 ALA A N 1
ATOM 2932 C CA . ALA A 1 408 ? -24.932 20.838 32.198 1.00 89.00 408 ALA A CA 1
ATOM 2933 C C . ALA A 1 408 ? -24.249 20.467 30.874 1.00 89.00 408 ALA A C 1
ATOM 2935 O O . ALA A 1 408 ? -24.917 20.023 29.932 1.00 89.00 408 ALA A O 1
ATOM 2936 N N . HIS A 1 409 ? -22.940 20.675 30.811 1.00 92.06 409 HIS A N 1
ATOM 2937 C CA . HIS A 1 409 ? -22.151 20.468 29.610 1.00 92.06 409 HIS A CA 1
ATOM 2938 C C . HIS A 1 409 ? -20.709 20.100 29.957 1.00 92.06 409 HIS A C 1
ATOM 2940 O O . HIS A 1 409 ? -20.225 20.447 31.036 1.00 92.06 409 HIS A O 1
ATOM 2946 N N . ASP A 1 410 ? -20.060 19.434 29.008 1.00 94.06 410 ASP A N 1
ATOM 2947 C CA . ASP A 1 410 ? -18.625 19.160 29.020 1.00 94.06 410 ASP A CA 1
ATOM 2948 C C . ASP A 1 410 ? -17.925 20.064 28.023 1.00 94.06 410 ASP A C 1
ATOM 2950 O O . ASP A 1 410 ? -18.551 20.529 27.072 1.00 94.06 410 ASP A O 1
ATOM 2954 N N . THR A 1 411 ? -16.615 20.236 28.186 1.00 92.06 411 THR A N 1
ATOM 2955 C CA . THR A 1 411 ? -15.796 21.018 27.256 1.00 92.06 411 THR A CA 1
ATOM 2956 C C . THR A 1 411 ? -14.703 20.158 26.635 1.00 92.06 411 THR A C 1
ATOM 2958 O O . THR A 1 411 ? -14.001 19.424 27.335 1.00 92.06 411 THR A O 1
ATOM 2961 N N . TRP A 1 412 ? -14.534 20.268 25.318 1.00 92.81 412 TRP A N 1
ATOM 2962 C CA . TRP A 1 412 ? -13.425 19.686 24.571 1.00 92.81 412 TRP A CA 1
ATOM 2963 C C . TRP A 1 412 ? -12.594 20.782 23.909 1.00 92.81 412 TRP A C 1
ATOM 2965 O O . TRP A 1 412 ? -13.026 21.386 22.932 1.00 92.81 412 TRP A O 1
ATOM 2975 N N . ASP A 1 413 ? -11.389 20.994 24.428 1.00 90.75 413 ASP A N 1
ATOM 2976 C CA . ASP A 1 413 ? -10.409 21.943 23.894 1.00 90.75 413 ASP A CA 1
ATOM 2977 C C . ASP A 1 413 ? -9.567 21.281 22.795 1.00 90.75 413 ASP A C 1
ATOM 2979 O O . ASP A 1 413 ? -8.802 20.347 23.054 1.00 90.75 413 ASP A O 1
ATOM 2983 N N . LEU A 1 414 ? -9.704 21.759 21.556 1.00 89.88 414 LEU A N 1
ATOM 2984 C CA . LEU A 1 414 ? -8.979 21.255 20.390 1.00 89.88 414 LEU A CA 1
ATOM 2985 C C . LEU A 1 414 ? -7.510 21.694 20.347 1.00 89.88 414 LEU A C 1
ATOM 2987 O O . LEU A 1 414 ? -6.703 21.012 19.711 1.00 89.88 414 LEU A O 1
ATOM 2991 N N . ALA A 1 415 ? -7.119 22.762 21.045 1.00 86.25 415 ALA A N 1
ATOM 2992 C CA . ALA A 1 415 ? -5.711 23.117 21.202 1.00 86.25 415 ALA A CA 1
ATOM 2993 C C . ALA A 1 415 ? -4.993 22.115 22.123 1.00 86.25 415 ALA A C 1
ATOM 2995 O O . ALA A 1 415 ? -3.859 21.711 21.843 1.00 86.25 415 ALA A O 1
ATOM 2996 N N . ALA A 1 416 ? -5.663 21.657 23.185 1.00 87.69 416 ALA A N 1
ATOM 2997 C CA . ALA A 1 416 ? -5.155 20.600 24.062 1.00 87.69 416 ALA A CA 1
ATOM 2998 C C . ALA A 1 416 ? -5.315 19.191 23.454 1.00 87.69 416 ALA A C 1
ATOM 3000 O O . ALA A 1 416 ? -4.444 18.324 23.614 1.00 87.69 416 ALA A O 1
ATOM 3001 N N . HIS A 1 417 ? -6.425 18.953 22.755 1.00 88.31 417 HIS A N 1
ATOM 3002 C CA . HIS A 1 417 ? -6.845 17.656 22.233 1.00 88.31 417 HIS A CA 1
ATOM 3003 C C . HIS A 1 417 ? -7.341 17.772 20.780 1.00 88.31 417 HIS A C 1
ATOM 3005 O O . HIS A 1 417 ? -8.543 17.696 20.524 1.00 88.31 417 HIS A O 1
ATOM 3011 N N . PRO A 1 418 ? -6.430 17.846 19.792 1.00 87.50 418 PRO A N 1
ATOM 3012 C CA . PRO A 1 418 ? -6.756 18.171 18.395 1.00 87.50 418 PRO A CA 1
ATOM 3013 C C . PRO A 1 418 ? -7.531 17.085 17.634 1.00 87.50 418 PRO A C 1
ATOM 3015 O O . PRO A 1 418 ? -7.713 17.179 16.427 1.00 87.50 418 PRO A O 1
ATOM 3018 N N . ALA A 1 419 ? -7.941 16.010 18.303 1.00 88.75 419 ALA A N 1
ATOM 3019 C CA . ALA A 1 419 ? -8.679 14.916 17.699 1.00 88.75 419 ALA A CA 1
ATOM 3020 C C . ALA A 1 419 ? -9.944 14.651 18.511 1.00 88.75 419 ALA A C 1
ATOM 3022 O O . ALA A 1 419 ? -9.890 13.921 19.497 1.00 88.75 419 ALA A O 1
ATOM 3023 N N . LEU A 1 420 ? -11.071 15.214 18.072 1.00 93.50 420 LEU A N 1
ATOM 3024 C CA . LEU A 1 420 ? -12.389 14.938 18.636 1.00 93.50 420 LEU A CA 1
ATOM 3025 C C . LEU A 1 420 ? -12.979 13.656 18.012 1.00 93.50 420 LEU A C 1
ATOM 3027 O O . LEU A 1 420 ? -13.317 13.649 16.823 1.00 93.50 420 LEU A O 1
ATOM 3031 N N . PRO A 1 421 ? -13.100 12.541 18.758 1.00 94.31 421 PRO A N 1
ATOM 3032 C CA . PRO A 1 421 ? -13.559 11.284 18.178 1.00 94.31 421 PRO A CA 1
ATOM 3033 C C . PRO A 1 421 ? -15.066 11.299 17.892 1.00 94.31 421 PRO A C 1
ATOM 3035 O O . PRO A 1 421 ? -15.857 11.646 18.766 1.00 94.31 421 PRO A O 1
ATOM 3038 N N . LEU A 1 422 ? -15.489 10.789 16.727 1.00 93.94 422 LEU A N 1
ATOM 3039 C CA . LEU A 1 422 ? -16.916 10.637 16.386 1.00 93.94 422 LEU A CA 1
ATOM 3040 C C . LEU A 1 422 ? -17.695 9.875 17.470 1.00 93.94 422 LEU A C 1
ATOM 3042 O O . LEU A 1 422 ? -18.776 10.286 17.868 1.00 93.94 422 LEU A O 1
ATOM 3046 N N . LYS A 1 423 ? -17.130 8.783 17.998 1.00 93.94 423 LYS A N 1
ATOM 3047 C CA . LYS A 1 423 ? -17.783 8.000 19.059 1.00 93.94 423 LYS A CA 1
ATOM 3048 C C . LYS A 1 423 ? -17.890 8.744 20.389 1.00 93.94 423 LYS A C 1
ATOM 3050 O O . LYS A 1 423 ? -18.650 8.320 21.244 1.00 93.94 423 LYS A O 1
ATOM 3055 N N . TYR A 1 424 ? -17.107 9.802 20.595 1.00 95.94 424 TYR A N 1
ATOM 3056 C CA . TYR A 1 424 ? -17.275 10.701 21.733 1.00 95.94 424 TYR A CA 1
ATOM 3057 C C . TYR A 1 424 ? -18.390 11.707 21.461 1.00 95.94 424 TYR A C 1
ATOM 3059 O O . TYR A 1 424 ? -19.290 11.828 22.279 1.00 95.94 424 TYR A O 1
ATOM 3067 N N . MET A 1 425 ? -18.404 12.317 20.272 1.00 95.50 425 MET A N 1
ATOM 3068 C CA . MET A 1 425 ? -19.480 13.207 19.817 1.00 95.50 425 MET A CA 1
ATOM 3069 C C . MET A 1 425 ? -20.864 12.549 19.906 1.00 95.50 425 MET A C 1
ATOM 3071 O O . MET A 1 425 ? -21.791 13.140 20.445 1.00 95.50 425 MET A O 1
ATOM 3075 N N . GLU A 1 426 ? -20.992 11.302 19.443 1.00 93.44 426 GLU A N 1
ATOM 3076 C CA . GLU A 1 426 ? -22.241 10.521 19.476 1.00 93.44 426 GLU A CA 1
ATOM 3077 C C . GLU A 1 426 ? -22.787 10.265 20.895 1.00 93.44 426 GLU A C 1
ATOM 3079 O O . GLU A 1 426 ? -23.950 9.890 21.034 1.00 93.44 426 GLU A O 1
ATOM 3084 N N . ALA A 1 427 ? -21.984 10.459 21.949 1.00 94.94 427 ALA A N 1
ATOM 3085 C CA . ALA A 1 427 ? -22.460 10.357 23.327 1.00 94.94 427 ALA A CA 1
ATOM 3086 C C . ALA A 1 427 ? -23.249 11.598 23.783 1.00 94.94 427 ALA A C 1
ATOM 3088 O O . ALA A 1 427 ? -23.928 11.531 24.803 1.00 94.94 427 ALA A O 1
ATOM 3089 N N . PHE A 1 428 ? -23.201 12.703 23.033 1.00 94.62 428 PHE A N 1
ATOM 3090 C CA . PHE A 1 428 ? -23.901 13.948 23.346 1.00 94.62 428 PHE A CA 1
ATOM 3091 C C . PHE A 1 428 ? -25.085 14.164 22.406 1.00 94.62 428 PHE A C 1
ATOM 3093 O O . PHE A 1 428 ? -25.013 13.907 21.205 1.00 94.62 428 PHE A O 1
ATOM 3100 N N . LYS A 1 429 ? -26.181 14.713 22.929 1.00 91.12 429 LYS A N 1
ATOM 3101 C CA . LYS A 1 429 ? -27.330 15.111 22.103 1.00 91.12 429 LYS A CA 1
ATOM 3102 C C . LYS A 1 429 ? -27.083 16.416 21.366 1.00 91.12 429 LYS A C 1
ATOM 3104 O O . LYS A 1 429 ? -27.559 16.566 20.247 1.00 91.12 429 LYS A O 1
ATOM 3109 N N . ASN A 1 430 ? -26.351 17.335 21.995 1.00 89.69 430 ASN A N 1
ATOM 3110 C CA . ASN A 1 430 ? -26.057 18.650 21.443 1.00 89.69 430 ASN A CA 1
ATOM 3111 C C . ASN A 1 430 ? -24.546 18.891 21.422 1.00 89.69 430 ASN A C 1
ATOM 3113 O O . ASN A 1 430 ? -23.865 18.652 22.419 1.00 89.69 430 ASN A O 1
ATOM 3117 N N . ILE A 1 431 ? -24.043 19.429 20.318 1.00 92.94 431 ILE A N 1
ATOM 3118 C CA . ILE A 1 431 ? -22.697 19.977 20.194 1.00 92.94 431 ILE A CA 1
ATOM 3119 C C . ILE A 1 431 ? -22.821 21.474 19.927 1.00 92.94 431 ILE A C 1
ATOM 3121 O O . ILE A 1 431 ? -23.447 21.893 18.952 1.00 92.94 431 ILE A O 1
ATOM 3125 N N . VAL A 1 432 ? -22.212 22.270 20.799 1.00 89.19 432 VAL A N 1
ATOM 3126 C CA . VAL A 1 432 ? -21.990 23.702 20.603 1.00 89.19 432 VAL A CA 1
ATOM 3127 C C . VAL A 1 432 ? -20.527 23.868 20.231 1.00 89.19 432 VAL A C 1
ATOM 3129 O O . VAL A 1 432 ? -19.649 23.634 21.051 1.00 89.19 432 VAL A O 1
ATOM 3132 N N . TRP A 1 433 ? -20.267 24.229 18.984 1.00 89.62 433 TRP A N 1
ATOM 3133 C CA . TRP A 1 433 ? -18.931 24.367 18.430 1.00 89.62 433 TRP A CA 1
ATOM 3134 C C . TRP A 1 433 ? -18.638 25.836 18.176 1.00 89.62 433 TRP A C 1
ATOM 3136 O O . TRP A 1 433 ? -19.384 26.491 17.444 1.00 89.62 433 TRP A O 1
ATOM 3146 N N . PHE A 1 434 ? -17.556 26.363 18.737 1.00 84.75 434 PHE A N 1
ATOM 3147 C CA . PHE A 1 434 ? -17.136 27.725 18.436 1.00 84.75 434 PHE A CA 1
ATOM 3148 C C . PHE A 1 434 ? -15.712 27.770 17.891 1.00 84.75 434 PHE A C 1
ATOM 3150 O O . PHE A 1 434 ? -14.804 27.131 18.414 1.00 84.75 434 PHE A O 1
ATOM 3157 N N . THR A 1 435 ? -15.540 28.521 16.805 1.00 80.25 435 THR A N 1
ATOM 3158 C CA . THR A 1 435 ? -14.287 28.592 16.043 1.00 80.25 435 THR A CA 1
ATOM 3159 C C . THR A 1 435 ? -13.501 29.871 16.314 1.00 80.25 435 THR A C 1
ATOM 3161 O O . THR A 1 435 ? -12.358 30.000 15.882 1.00 80.25 435 THR A O 1
ATOM 3164 N N . GLY A 1 436 ? -14.093 30.833 17.031 1.00 76.50 436 GLY A N 1
ATOM 3165 C CA . GLY A 1 436 ? -13.475 32.125 17.315 1.00 76.50 436 GLY A CA 1
ATOM 3166 C C . GLY A 1 436 ? -13.110 32.858 16.027 1.00 76.50 436 GLY A C 1
ATOM 3167 O O . GLY A 1 436 ? -14.004 33.283 15.306 1.00 76.50 436 GLY A O 1
ATOM 3168 N N . ILE A 1 437 ? -11.810 33.001 15.749 1.00 71.81 437 ILE A N 1
ATOM 3169 C CA . ILE A 1 437 ? -11.287 33.606 14.507 1.00 71.81 437 ILE A CA 1
ATOM 3170 C C . ILE A 1 437 ? -10.445 32.633 13.661 1.00 71.81 437 ILE A C 1
ATOM 3172 O O . ILE A 1 437 ? -9.580 33.048 12.886 1.00 71.81 437 ILE A O 1
ATOM 3176 N N . SER A 1 438 ? -10.625 31.326 13.869 1.00 74.25 438 SER A N 1
ATOM 3177 C CA . SER A 1 438 ? -9.878 30.280 13.167 1.00 74.25 438 SER A CA 1
ATOM 3178 C C . SER A 1 438 ? -10.219 30.249 11.670 1.00 74.25 438 SER A C 1
ATOM 3180 O O . SER A 1 438 ? -11.367 30.040 11.293 1.00 74.25 438 SER A O 1
ATOM 3182 N N . TYR A 1 439 ? -9.194 30.414 10.823 1.00 73.19 439 TYR A N 1
ATOM 3183 C CA . TYR A 1 439 ? -9.281 30.531 9.357 1.00 73.19 439 TYR A CA 1
ATOM 3184 C C . TYR A 1 439 ? -8.106 29.805 8.655 1.00 73.19 439 TYR A C 1
ATOM 3186 O O . TYR A 1 439 ? -7.001 29.767 9.218 1.00 73.19 439 TYR A O 1
ATOM 3194 N N . PRO A 1 440 ? -8.266 29.324 7.397 1.00 76.19 440 PRO A N 1
ATOM 3195 C CA . PRO A 1 440 ? -9.523 29.096 6.669 1.00 76.19 440 PRO A CA 1
ATOM 3196 C C . PRO A 1 440 ? -10.131 27.724 6.986 1.00 76.19 440 PRO A C 1
ATOM 3198 O O . PRO A 1 440 ? -9.408 26.731 7.076 1.00 76.19 440 PRO A O 1
ATOM 3201 N N . GLY A 1 441 ? -11.463 27.645 7.053 1.00 81.44 441 GLY A N 1
ATOM 3202 C CA . GLY A 1 441 ? -12.196 26.374 7.106 1.00 81.44 441 GLY A CA 1
ATOM 3203 C C . GLY A 1 441 ? -11.965 25.539 8.373 1.00 81.44 441 GLY A C 1
ATOM 3204 O O . GLY A 1 441 ? -11.543 24.385 8.250 1.00 81.44 441 GLY A O 1
ATOM 3205 N N . PRO A 1 442 ? -12.273 26.073 9.569 1.00 83.69 442 PRO A N 1
ATOM 3206 C CA . PRO A 1 442 ? -12.056 25.394 10.857 1.00 83.69 442 PRO A CA 1
ATOM 3207 C C . PRO A 1 442 ? -12.686 23.986 10.918 1.00 83.69 442 PRO A C 1
ATOM 3209 O O . PRO A 1 442 ? -12.090 23.009 11.373 1.00 83.69 442 PRO A O 1
ATOM 3212 N N . LEU A 1 443 ? -13.858 23.816 10.301 1.00 87.94 443 LEU A N 1
ATOM 3213 C CA . LEU A 1 443 ? -14.582 22.544 10.331 1.00 87.94 443 LEU A CA 1
ATOM 3214 C C . LEU A 1 443 ? -14.044 21.467 9.381 1.00 87.94 443 LEU A C 1
ATOM 3216 O O . LEU A 1 443 ? -14.430 20.308 9.539 1.00 87.94 443 LEU A O 1
ATOM 3220 N N . LEU A 1 444 ? -13.178 21.791 8.408 1.00 89.50 444 LEU A N 1
ATOM 3221 C CA . LEU A 1 444 ? -12.815 20.887 7.299 1.00 89.50 444 LEU A CA 1
ATOM 3222 C C . LEU A 1 444 ? -12.306 19.516 7.769 1.00 89.50 444 LEU A C 1
ATOM 3224 O O . LEU A 1 444 ? -12.625 18.486 7.172 1.00 89.50 444 LEU A O 1
ATOM 3228 N N . ALA A 1 445 ? -11.536 19.483 8.859 1.00 90.88 445 ALA A N 1
ATOM 3229 C CA . ALA A 1 445 ? -11.019 18.238 9.428 1.00 90.88 445 ALA A CA 1
ATOM 3230 C C . ALA A 1 445 ? -12.114 17.360 10.071 1.00 90.88 445 ALA A C 1
ATOM 3232 O O . ALA A 1 445 ? -11.935 16.146 10.205 1.00 90.88 445 ALA A O 1
ATOM 3233 N N . TYR A 1 446 ? -13.250 17.957 10.437 1.00 92.50 446 TYR A N 1
ATOM 3234 C CA . TYR A 1 446 ? -14.316 17.348 11.230 1.00 92.50 446 TYR A CA 1
ATOM 3235 C C . TYR A 1 446 ? -15.624 17.148 10.465 1.00 92.50 446 TYR A C 1
ATOM 3237 O O . TYR A 1 446 ? -16.459 16.380 10.937 1.00 92.50 446 TYR A O 1
ATOM 3245 N N . GLU A 1 447 ? -15.805 17.749 9.284 1.00 93.19 447 GLU A N 1
ATOM 3246 C CA . GLU A 1 447 ? -17.047 17.678 8.492 1.00 93.19 447 GLU A CA 1
ATOM 3247 C C . GLU A 1 447 ? -17.578 16.250 8.321 1.00 93.19 447 GLU A C 1
ATOM 3249 O O . GLU A 1 447 ? -18.774 16.009 8.456 1.00 93.19 447 GLU A O 1
ATOM 3254 N N . ARG A 1 448 ? -16.696 15.269 8.080 1.00 94.88 448 ARG A N 1
ATOM 3255 C CA . ARG A 1 448 ? -17.103 13.859 7.958 1.00 94.88 448 ARG A CA 1
ATOM 3256 C C . ARG A 1 448 ? -17.691 13.312 9.263 1.00 94.88 448 ARG A C 1
ATOM 3258 O O . ARG A 1 448 ? -18.668 12.569 9.223 1.00 94.88 448 ARG A O 1
ATOM 3265 N N . SER A 1 449 ? -17.086 13.645 10.399 1.00 94.75 449 SER A N 1
ATOM 3266 C CA . SER A 1 449 ? -17.565 13.226 11.719 1.00 94.75 449 SER A CA 1
ATOM 3267 C C . SER A 1 449 ? -18.835 13.983 12.106 1.00 94.75 449 SER A C 1
ATOM 3269 O O . SER A 1 449 ? -19.778 13.371 12.589 1.00 94.75 449 SER A O 1
ATOM 3271 N N . LEU A 1 450 ? -18.905 15.288 11.836 1.00 94.31 450 LEU A N 1
ATOM 3272 C CA . LEU A 1 450 ? -20.093 16.108 12.081 1.00 94.31 450 LEU A CA 1
ATOM 3273 C C . LEU A 1 450 ? -21.282 15.645 11.231 1.00 94.31 450 LEU A C 1
ATOM 3275 O O . LEU A 1 450 ? -22.385 15.531 11.752 1.00 94.31 450 LEU A O 1
ATOM 3279 N N . ALA A 1 451 ? -21.060 15.296 9.961 1.00 94.31 451 ALA A N 1
ATOM 3280 C CA . ALA A 1 451 ? -22.079 14.695 9.103 1.00 94.31 451 ALA A CA 1
ATOM 3281 C C . ALA A 1 451 ? -22.626 13.394 9.706 1.00 94.31 451 ALA A C 1
ATOM 3283 O O . ALA A 1 451 ? -23.833 13.254 9.877 1.00 94.31 451 ALA A O 1
ATOM 3284 N N . ALA A 1 452 ? -21.742 12.469 10.098 1.00 94.69 452 ALA A N 1
ATOM 3285 C CA . ALA A 1 452 ? -22.145 11.204 10.711 1.00 94.69 452 ALA A CA 1
ATOM 3286 C C . ALA A 1 452 ? -22.875 11.402 12.053 1.00 94.69 452 ALA A C 1
ATOM 3288 O O . ALA A 1 452 ? -23.832 10.692 12.352 1.00 94.69 452 ALA A O 1
ATOM 3289 N N . TYR A 1 453 ? -22.442 12.379 12.850 1.00 94.88 453 TYR A N 1
ATOM 3290 C CA . TYR A 1 453 ? -23.100 12.774 14.091 1.00 94.88 453 TYR A CA 1
ATOM 3291 C C . TYR A 1 453 ? -24.533 13.277 13.846 1.00 94.88 453 TYR A C 1
ATOM 3293 O O . TYR A 1 453 ? -25.472 12.809 14.492 1.00 94.88 453 TYR A O 1
ATOM 3301 N N . LEU A 1 454 ? -24.712 14.176 12.873 1.00 91.06 454 LEU A N 1
ATOM 3302 C CA . LEU A 1 454 ? -26.016 14.722 12.484 1.00 91.06 454 LEU A CA 1
ATOM 3303 C C . LEU A 1 454 ? -26.931 13.652 11.866 1.00 91.06 454 LEU A C 1
ATOM 3305 O O . LEU A 1 454 ? -28.115 13.592 12.195 1.00 91.06 454 LEU A O 1
ATOM 3309 N N . ASP A 1 455 ? -26.389 12.759 11.033 1.00 91.75 455 ASP A N 1
ATOM 3310 C CA . ASP A 1 455 ? -27.122 11.616 10.465 1.00 91.75 455 ASP A CA 1
ATOM 3311 C C . ASP A 1 455 ? -27.654 10.670 11.553 1.00 91.75 455 ASP A C 1
ATOM 3313 O O . ASP A 1 455 ? -28.709 10.053 11.388 1.00 91.75 455 ASP A O 1
ATOM 3317 N N . ASN A 1 456 ? -26.947 10.585 12.683 1.00 89.00 456 ASN A N 1
ATOM 3318 C CA . ASN A 1 456 ? -27.335 9.798 13.851 1.00 89.00 456 ASN A CA 1
ATOM 3319 C C . ASN A 1 456 ? -28.268 10.555 14.818 1.00 89.00 456 ASN A C 1
ATOM 3321 O O . ASN A 1 456 ? -28.541 10.065 15.914 1.00 89.00 456 ASN A O 1
ATOM 3325 N N . GLY A 1 457 ? -28.798 11.714 14.410 1.00 87.00 457 GLY A N 1
ATOM 3326 C CA . GLY A 1 457 ? -29.775 12.491 15.175 1.00 87.00 457 GLY A CA 1
ATOM 3327 C C . GLY A 1 457 ? -29.169 13.450 16.199 1.00 87.00 457 GLY A C 1
ATOM 3328 O O . GLY A 1 457 ? -29.893 13.930 17.067 1.00 87.00 457 GLY A O 1
ATOM 3329 N N . GLY A 1 458 ? -27.863 13.716 16.120 1.00 89.00 458 GLY A N 1
ATOM 3330 C CA . GLY A 1 458 ? -27.213 14.758 16.906 1.00 89.00 458 GLY A CA 1
ATOM 3331 C C . GLY A 1 458 ? -27.638 16.167 16.485 1.00 89.00 458 GLY A C 1
ATOM 3332 O O . GLY A 1 458 ? -28.108 16.380 15.365 1.00 89.00 458 GLY A O 1
ATOM 3333 N N . HIS A 1 459 ? -27.453 17.14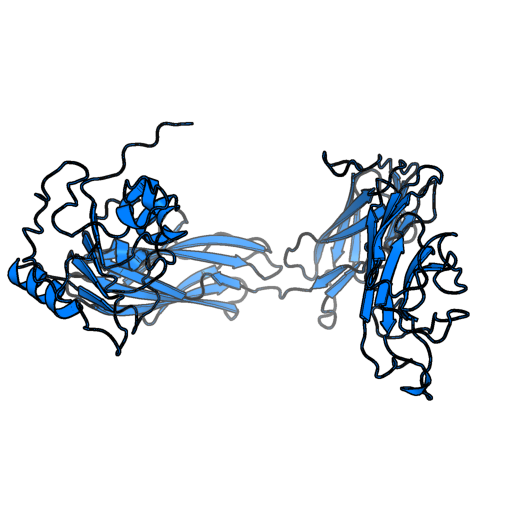5 17.372 1.00 86.50 459 HIS A N 1
ATOM 3334 C CA . HIS A 1 459 ? -27.751 18.554 17.111 1.00 86.50 459 HIS A CA 1
ATOM 3335 C C . HIS A 1 459 ? -26.475 19.390 17.141 1.00 86.50 459 HIS A C 1
ATOM 3337 O O . HIS A 1 459 ? -25.699 19.296 18.088 1.00 86.50 459 HIS A O 1
ATOM 3343 N N . LEU A 1 460 ? -26.264 20.229 16.127 1.00 85.12 460 LEU A N 1
ATOM 3344 C CA . LEU A 1 460 ? -25.066 21.057 16.005 1.00 85.12 460 LEU A CA 1
ATOM 3345 C C . LEU A 1 460 ? -25.424 22.545 15.954 1.00 85.12 460 LEU A C 1
ATOM 3347 O O . LEU A 1 460 ? -26.214 22.986 15.115 1.00 85.12 460 LEU A O 1
ATOM 3351 N N . MET A 1 461 ? -24.776 23.318 16.818 1.00 83.56 461 MET A N 1
ATOM 3352 C CA . MET A 1 461 ? -24.654 24.767 16.717 1.00 83.56 461 MET A CA 1
ATOM 3353 C C . MET A 1 461 ? -23.192 25.092 16.410 1.00 83.56 461 MET A C 1
ATOM 3355 O O . MET A 1 461 ? -22.315 24.626 17.132 1.00 83.56 461 MET A O 1
ATOM 3359 N N . VAL A 1 462 ? -22.933 25.894 15.376 1.00 80.38 462 VAL A N 1
ATOM 3360 C CA . VAL A 1 462 ? -21.591 26.403 15.054 1.00 80.38 462 VAL A CA 1
ATOM 3361 C C . VAL A 1 462 ? -21.593 27.929 15.104 1.00 80.38 462 VAL A C 1
ATOM 3363 O O . VAL A 1 462 ? -22.535 28.563 14.628 1.00 80.38 462 VAL A O 1
ATOM 3366 N N . SER A 1 463 ? -20.543 28.523 15.667 1.00 75.81 463 SER A N 1
ATOM 3367 C CA . SER A 1 463 ? -20.363 29.974 15.739 1.00 75.81 463 SER A CA 1
ATOM 3368 C C . SER A 1 463 ? -18.898 30.382 15.574 1.00 75.81 463 SER A C 1
ATOM 3370 O O . SER A 1 463 ? -18.013 29.720 16.107 1.00 75.81 463 SER A O 1
ATOM 3372 N N . GLY A 1 464 ? -18.626 31.484 14.880 1.00 73.75 464 GLY A N 1
ATOM 3373 C CA . GLY A 1 464 ? -17.282 32.049 14.754 1.00 73.75 464 GLY A CA 1
ATOM 3374 C C . GLY A 1 464 ? -17.112 32.907 13.507 1.00 73.75 464 GLY A C 1
ATOM 3375 O O . GLY A 1 464 ? -18.069 33.166 12.788 1.00 73.75 464 GLY A O 1
ATOM 3376 N N . GLN A 1 465 ? -15.903 33.398 13.278 1.00 71.88 465 GLN A N 1
ATOM 3377 C CA . GLN A 1 465 ? -15.555 34.225 12.128 1.00 71.88 465 GLN A CA 1
ATOM 3378 C C . GLN A 1 465 ? -15.010 33.349 10.991 1.00 71.88 465 GLN A C 1
ATOM 3380 O O . GLN A 1 465 ? -14.272 32.398 11.254 1.00 71.88 465 GLN A O 1
ATOM 3385 N N . ASP A 1 466 ? -15.345 33.686 9.743 1.00 71.19 466 ASP A N 1
ATOM 3386 C CA . ASP A 1 466 ? -14.749 33.112 8.528 1.00 71.19 466 ASP A CA 1
ATOM 3387 C C . ASP A 1 466 ? -14.932 31.586 8.388 1.00 71.19 466 ASP A C 1
ATOM 3389 O O . ASP A 1 466 ? -14.093 30.880 7.815 1.00 71.19 466 ASP A O 1
ATOM 3393 N N . ILE A 1 467 ? -16.048 31.046 8.901 1.00 75.19 467 ILE A N 1
ATOM 3394 C CA . ILE A 1 467 ? -16.321 29.595 8.875 1.00 75.19 467 ILE A CA 1
ATOM 3395 C C . ILE A 1 467 ? -16.385 29.077 7.429 1.00 75.19 467 ILE A C 1
ATOM 3397 O O . ILE A 1 467 ? -15.982 27.941 7.155 1.00 75.19 467 ILE A O 1
ATOM 3401 N N . LEU A 1 468 ? -16.890 29.901 6.505 1.00 77.00 468 LEU A N 1
ATOM 3402 C CA . LEU A 1 468 ? -17.151 29.540 5.110 1.00 77.00 468 LEU A CA 1
ATOM 3403 C C . LEU A 1 468 ? -16.119 30.102 4.124 1.00 77.00 468 LEU A C 1
ATOM 3405 O O . LEU A 1 468 ? -16.295 29.938 2.914 1.00 77.00 468 LEU A O 1
ATOM 3409 N N . ASP A 1 469 ? -15.043 30.717 4.614 1.00 74.94 469 ASP A N 1
ATOM 3410 C CA . ASP A 1 469 ? -14.118 31.451 3.758 1.00 74.94 469 ASP A CA 1
ATOM 3411 C C . ASP A 1 469 ? -13.434 30.553 2.698 1.00 74.94 469 ASP A C 1
ATOM 3413 O O . ASP A 1 469 ? -13.133 29.366 2.892 1.00 74.94 469 ASP A O 1
ATOM 3417 N N . GLN A 1 470 ? -13.181 31.142 1.530 1.00 79.69 470 GLN A N 1
ATOM 3418 C CA . GLN A 1 470 ? -12.538 30.535 0.369 1.00 79.69 470 GLN A CA 1
ATOM 3419 C C . GLN A 1 470 ? -13.201 29.214 -0.064 1.00 79.69 470 GLN A C 1
ATOM 3421 O O . GLN A 1 470 ? -14.363 29.168 -0.478 1.00 79.69 470 GLN A O 1
ATOM 3426 N N . GLY A 1 471 ? -12.424 28.127 -0.057 1.00 79.38 471 GLY A N 1
ATOM 3427 C CA . GLY A 1 471 ? -12.878 26.800 -0.447 1.00 79.38 471 GLY A CA 1
ATOM 3428 C C . GLY A 1 471 ? -13.743 26.120 0.613 1.00 79.38 471 GLY A C 1
ATOM 3429 O O . GLY A 1 471 ? -14.429 25.157 0.270 1.00 79.38 471 GLY A O 1
ATOM 3430 N N . ALA A 1 472 ? -13.750 26.603 1.861 1.00 82.88 472 ALA A N 1
ATOM 3431 C CA . ALA A 1 472 ? -14.489 25.968 2.950 1.00 82.88 472 ALA A CA 1
ATOM 3432 C C . ALA A 1 472 ? -16.005 26.041 2.734 1.00 82.88 472 ALA A C 1
ATOM 3434 O O . ALA A 1 472 ? -16.698 25.055 2.951 1.00 82.88 472 ALA A O 1
ATOM 3435 N N . GLY A 1 473 ? -16.519 27.141 2.176 1.00 81.38 473 GLY A N 1
ATOM 3436 C CA . GLY A 1 473 ? -17.937 27.265 1.834 1.00 81.38 473 GLY A CA 1
ATOM 3437 C C . GLY A 1 473 ? -18.405 26.334 0.706 1.00 81.38 473 GLY A C 1
ATOM 3438 O O . GLY A 1 473 ? -19.602 26.125 0.529 1.00 81.38 473 GLY A O 1
ATOM 3439 N N . THR A 1 474 ? -17.489 25.743 -0.071 1.00 86.88 474 THR A N 1
ATOM 3440 C CA . THR A 1 474 ? -17.846 24.919 -1.243 1.00 86.88 474 THR A CA 1
ATOM 3441 C C . THR A 1 474 ? -18.107 23.444 -0.929 1.00 86.88 474 THR A C 1
ATOM 3443 O O . THR A 1 474 ? -18.393 22.673 -1.850 1.00 86.88 474 THR A O 1
ATOM 3446 N N . THR A 1 475 ? -17.995 23.019 0.333 1.00 89.19 475 THR A N 1
ATOM 3447 C CA . THR A 1 475 ? -18.080 21.598 0.684 1.00 89.19 475 THR A CA 1
ATOM 3448 C C . THR A 1 475 ? -19.509 21.060 0.639 1.00 89.19 475 THR A C 1
ATOM 3450 O O . THR A 1 475 ? -20.503 21.764 0.848 1.00 89.19 475 THR A O 1
ATOM 3453 N N . ASP A 1 476 ? -19.621 19.750 0.407 1.00 90.56 476 ASP A N 1
ATOM 3454 C CA . ASP A 1 476 ? -20.896 19.041 0.512 1.00 90.56 476 ASP A CA 1
ATOM 3455 C C . ASP A 1 476 ? -21.480 19.134 1.927 1.00 90.56 476 ASP A C 1
ATOM 3457 O O . ASP A 1 476 ? -22.699 19.092 2.080 1.00 90.56 476 ASP A O 1
ATOM 3461 N N . PHE A 1 477 ? -20.646 19.271 2.961 1.00 88.56 477 PHE A N 1
ATOM 3462 C CA . PHE A 1 477 ? -21.116 19.449 4.330 1.00 88.56 477 PHE A CA 1
ATOM 3463 C C . PHE A 1 477 ? -21.835 20.788 4.503 1.00 88.56 477 PHE A C 1
ATOM 3465 O O . PHE A 1 477 ? -22.985 20.815 4.944 1.00 88.56 477 PHE A O 1
ATOM 3472 N N . VAL A 1 478 ? -21.211 21.887 4.069 1.00 84.25 478 VAL A N 1
ATOM 3473 C CA . VAL A 1 478 ? -21.810 23.228 4.110 1.00 84.25 478 VAL A CA 1
ATOM 3474 C C . VAL A 1 478 ? -23.145 23.258 3.361 1.00 84.25 478 VAL A C 1
ATOM 3476 O O . VAL A 1 478 ? -24.151 23.760 3.864 1.00 84.25 478 VAL A O 1
ATOM 3479 N N . LYS A 1 479 ? -23.201 22.641 2.182 1.00 81.50 479 LYS A N 1
ATOM 3480 C CA . LYS A 1 479 ? -24.432 22.596 1.391 1.00 81.50 479 LYS A CA 1
ATOM 3481 C C . LYS A 1 479 ? -25.512 21.690 1.992 1.00 81.50 479 LYS A C 1
ATOM 3483 O O . LYS A 1 479 ? -26.676 22.082 2.063 1.00 81.50 479 LYS A O 1
ATOM 3488 N N . ASN A 1 480 ? -25.158 20.458 2.358 1.00 82.25 480 ASN A N 1
ATOM 3489 C CA . ASN A 1 480 ? -26.138 19.419 2.690 1.00 82.25 480 ASN A CA 1
ATOM 3490 C C . ASN A 1 480 ? -26.536 19.417 4.167 1.00 82.25 480 ASN A C 1
ATOM 3492 O O . ASN A 1 480 ? -27.665 19.036 4.462 1.00 82.25 480 ASN A O 1
ATOM 3496 N N . TYR A 1 481 ? -25.635 19.835 5.060 1.00 80.31 481 TYR A N 1
ATOM 3497 C CA . TYR A 1 481 ? -25.870 19.875 6.503 1.00 80.31 481 TYR A CA 1
ATOM 3498 C C . TYR A 1 481 ? -26.040 21.300 7.005 1.00 80.31 481 TYR A C 1
ATOM 3500 O O . TYR A 1 481 ? -27.004 21.541 7.713 1.00 80.31 481 TYR A O 1
ATOM 3508 N N . LEU A 1 482 ? -25.181 22.254 6.612 1.00 77.50 482 LEU A N 1
ATOM 3509 C CA . LEU A 1 482 ? -25.349 23.658 7.033 1.00 77.50 482 LEU A CA 1
ATOM 3510 C C . LEU A 1 482 ? -26.446 24.398 6.243 1.00 77.50 482 LEU A C 1
ATOM 3512 O O . LEU A 1 482 ? -26.890 25.469 6.649 1.00 77.50 482 LEU A O 1
ATOM 3516 N N . HIS A 1 483 ? -26.898 23.816 5.126 1.00 76.94 483 HIS A N 1
ATOM 3517 C CA . HIS A 1 483 ? -27.897 24.381 4.214 1.00 76.94 483 HIS A CA 1
ATOM 3518 C C . HIS A 1 483 ? -27.519 25.756 3.641 1.00 76.94 483 HIS A C 1
ATOM 3520 O O . HIS A 1 483 ? -28.391 26.574 3.332 1.00 76.94 483 HIS A O 1
ATOM 3526 N N . VAL A 1 484 ? -26.220 25.994 3.440 1.00 74.88 484 VAL A N 1
ATOM 3527 C CA . VAL A 1 484 ? -25.706 27.230 2.841 1.00 74.88 484 VAL A CA 1
ATOM 3528 C C . VAL A 1 484 ? -25.350 26.998 1.373 1.00 74.88 484 VAL A C 1
ATOM 3530 O O . VAL A 1 484 ? -24.566 26.117 1.028 1.00 74.88 484 VAL A O 1
ATOM 3533 N N . ASN A 1 485 ? -25.924 27.815 0.487 1.00 75.88 485 ASN A N 1
ATOM 3534 C CA . ASN A 1 485 ? -25.521 27.872 -0.917 1.00 75.88 485 ASN A CA 1
ATOM 3535 C C . ASN A 1 485 ? -24.432 28.935 -1.070 1.00 75.88 485 ASN A C 1
ATOM 3537 O O . ASN A 1 485 ? -24.760 30.105 -1.256 1.00 75.88 485 ASN A O 1
ATOM 3541 N N . TRP A 1 486 ? -23.170 28.523 -0.952 1.00 74.88 486 TRP A N 1
ATOM 3542 C CA . TRP A 1 486 ? -22.019 29.418 -1.057 1.00 74.88 486 TRP A CA 1
ATOM 3543 C C . TRP A 1 486 ? -21.875 30.009 -2.469 1.00 74.88 486 TRP A C 1
ATOM 3545 O O . TRP A 1 486 ? -21.814 29.273 -3.457 1.00 74.88 486 TRP A O 1
ATOM 3555 N N . ASP A 1 487 ? -21.835 31.337 -2.563 1.00 77.81 487 ASP A N 1
ATOM 3556 C CA . ASP A 1 487 ? -21.745 32.124 -3.793 1.00 77.81 487 ASP A CA 1
ATOM 3557 C C . ASP A 1 487 ? -20.320 32.618 -4.090 1.00 77.81 487 ASP A C 1
ATOM 3559 O O . ASP A 1 487 ? -20.075 33.198 -5.152 1.00 77.81 487 ASP A O 1
ATOM 3563 N N . GLY A 1 488 ? -19.371 32.328 -3.192 1.00 74.06 488 GLY A N 1
ATOM 3564 C CA . GLY A 1 488 ? -17.963 32.694 -3.327 1.00 74.06 488 GLY A CA 1
ATOM 3565 C C . GLY A 1 488 ? -17.651 34.147 -2.976 1.00 74.06 488 GLY A C 1
ATOM 3566 O O . GLY A 1 488 ? -16.550 34.601 -3.289 1.00 74.06 488 GLY A O 1
ATOM 3567 N N . SER A 1 489 ? -18.596 34.895 -2.395 1.00 72.88 489 SER A N 1
ATOM 3568 C CA . SER A 1 489 ? -18.417 36.308 -2.065 1.00 72.88 489 SER A CA 1
ATOM 3569 C C . SER A 1 489 ? -18.110 36.544 -0.587 1.00 72.88 489 SER A C 1
ATOM 3571 O O . SER A 1 489 ? -18.787 36.025 0.293 1.00 72.88 489 SER A O 1
ATOM 3573 N N . GLU A 1 490 ? -17.182 37.465 -0.313 1.00 68.44 490 GLU A N 1
ATOM 3574 C CA . GLU A 1 490 ? -16.923 37.984 1.044 1.00 68.44 490 GLU A CA 1
ATOM 3575 C C . GLU A 1 490 ? -18.196 38.524 1.714 1.00 68.44 490 GLU A C 1
ATOM 3577 O O . GLU A 1 490 ? -18.332 38.518 2.923 1.00 68.44 490 GLU A O 1
ATOM 3582 N N . THR A 1 491 ? -19.192 38.954 0.933 1.00 66.62 491 THR A N 1
ATOM 3583 C CA . THR A 1 491 ? -20.471 39.440 1.473 1.00 66.62 491 THR A CA 1
ATOM 3584 C C . THR A 1 491 ? -21.312 38.330 2.107 1.00 66.62 491 THR A C 1
ATOM 3586 O O . THR A 1 491 ? -22.090 38.615 3.016 1.00 66.62 491 THR A O 1
ATOM 3589 N N . GLN A 1 492 ? -21.188 37.087 1.634 1.00 64.81 492 GLN A N 1
ATOM 3590 C CA . GLN A 1 492 ? -21.844 35.941 2.257 1.00 64.81 492 GLN A CA 1
ATOM 3591 C C . GLN A 1 492 ? -21.027 35.369 3.428 1.00 64.81 492 GLN A C 1
ATOM 3593 O O . GLN A 1 492 ? -21.625 34.747 4.301 1.00 64.81 492 GLN A O 1
ATOM 3598 N N . ASN A 1 493 ? -19.706 35.586 3.449 1.00 62.47 493 ASN A N 1
ATOM 3599 C CA . ASN A 1 493 ? -18.822 35.219 4.565 1.00 62.47 493 ASN A CA 1
ATOM 3600 C C . ASN A 1 493 ? -18.867 36.247 5.712 1.00 62.47 493 ASN A C 1
ATOM 3602 O O . ASN A 1 493 ? -18.756 35.872 6.862 1.00 62.47 493 ASN A O 1
ATOM 3606 N N . ASP A 1 494 ? -19.108 37.530 5.431 1.00 57.59 494 ASP A N 1
ATOM 3607 C CA . ASP A 1 494 ? -19.142 38.604 6.437 1.00 57.59 494 ASP A CA 1
ATOM 3608 C C . ASP A 1 494 ? -20.581 38.979 6.850 1.00 57.59 494 ASP A C 1
ATOM 3610 O O . ASP A 1 494 ? -20.969 40.160 6.864 1.00 57.59 494 ASP A O 1
ATOM 3614 N N . ILE A 1 495 ? -21.436 37.996 7.159 1.00 54.78 495 ILE A N 1
ATOM 3615 C CA . ILE A 1 495 ? -22.821 38.299 7.546 1.00 54.78 495 ILE A CA 1
ATOM 3616 C C . ILE A 1 495 ? -22.870 38.697 9.022 1.00 54.78 495 ILE A C 1
ATOM 3618 O O . ILE A 1 495 ? -22.618 37.912 9.928 1.00 54.78 495 ILE A O 1
ATOM 3622 N N . ALA A 1 496 ? -23.299 39.935 9.283 1.00 45.75 496 ALA A N 1
ATOM 3623 C CA . ALA A 1 496 ? -23.494 40.400 10.650 1.00 45.75 496 ALA A CA 1
ATOM 3624 C C . ALA A 1 496 ? -24.439 39.478 11.442 1.00 45.75 496 ALA A C 1
ATOM 3626 O O . ALA A 1 496 ? -25.537 39.160 10.983 1.00 45.75 496 ALA A O 1
ATOM 3627 N N . THR A 1 497 ? -24.073 39.164 12.688 1.00 44.88 497 THR A N 1
ATOM 3628 C CA . THR A 1 497 ? -24.743 38.207 13.601 1.00 44.88 497 THR A CA 1
ATOM 3629 C C . THR A 1 497 ? -26.248 38.456 13.810 1.00 44.88 497 THR A C 1
ATOM 3631 O O . THR A 1 497 ? -26.986 37.597 14.290 1.00 44.88 497 THR A O 1
ATOM 3634 N N . ALA A 1 498 ? -26.742 39.654 13.488 1.00 38.03 498 ALA A N 1
ATOM 3635 C CA . ALA A 1 498 ? -28.160 40.013 13.566 1.00 38.03 498 ALA A CA 1
ATOM 3636 C C . ALA A 1 498 ? -28.991 39.596 12.332 1.00 38.03 498 ALA A C 1
ATOM 3638 O O . ALA A 1 498 ? -30.214 39.686 12.387 1.00 38.03 498 ALA A O 1
ATOM 3639 N N . ASN A 1 499 ? -28.351 39.162 11.241 1.00 38.59 499 ASN A N 1
ATOM 3640 C CA . ASN A 1 499 ? -28.987 38.907 9.944 1.00 38.59 499 ASN A CA 1
ATOM 3641 C C . ASN A 1 499 ? -29.073 37.417 9.570 1.00 38.59 499 ASN A C 1
ATOM 3643 O O . ASN A 1 499 ? -29.633 37.097 8.520 1.00 38.59 499 ASN A O 1
ATOM 3647 N N . PHE A 1 500 ? -28.577 36.501 10.410 1.00 37.62 500 PHE A N 1
ATOM 3648 C CA . PHE A 1 500 ? -28.736 35.065 10.179 1.00 37.62 500 PHE A CA 1
ATOM 3649 C C . PHE A 1 500 ? -30.134 34.609 10.619 1.00 37.62 500 PHE A C 1
ATOM 3651 O O . PHE A 1 500 ? -30.410 34.319 11.783 1.00 37.62 500 PHE A O 1
ATOM 3658 N N . HIS A 1 501 ? -31.059 34.599 9.660 1.00 36.41 501 HIS A N 1
ATOM 3659 C CA . HIS A 1 501 ? -32.416 34.096 9.827 1.00 36.41 501 HIS A CA 1
ATOM 3660 C C . HIS A 1 501 ? -32.535 32.694 9.222 1.00 36.41 501 HIS A C 1
ATOM 3662 O O . HIS A 1 501 ? -32.913 32.546 8.068 1.00 36.41 501 HIS A O 1
ATOM 3668 N N . SER A 1 502 ? -32.267 31.684 10.053 1.00 36.50 502 SER A N 1
ATOM 3669 C CA . SER A 1 502 ? -32.931 30.373 10.078 1.00 36.50 502 SER A CA 1
ATOM 3670 C C . SER A 1 502 ? -33.029 29.555 8.773 1.00 36.50 502 SER A C 1
ATOM 3672 O O . SER A 1 502 ? -33.763 29.904 7.847 1.00 36.50 502 SER A O 1
ATOM 3674 N N . VAL A 1 503 ? -32.560 28.304 8.830 1.00 31.25 503 VAL A N 1
ATOM 3675 C CA . VAL A 1 503 ? -33.455 27.198 8.448 1.00 31.25 503 VAL A CA 1
ATOM 3676 C C . VAL A 1 503 ? -34.695 27.362 9.332 1.00 31.25 503 VAL A C 1
ATOM 3678 O O . VAL A 1 503 ? -34.596 27.255 10.551 1.00 31.25 503 VAL A O 1
ATOM 3681 N N . ALA A 1 504 ? -35.814 27.800 8.751 1.00 25.89 504 ALA A N 1
ATOM 3682 C CA . ALA A 1 504 ? -36.976 28.303 9.485 1.00 25.89 504 ALA A CA 1
ATOM 3683 C C . ALA A 1 504 ? -37.413 27.371 10.634 1.00 25.89 504 ALA A C 1
ATOM 3685 O O . ALA A 1 504 ? -37.923 26.278 10.407 1.00 25.89 504 ALA A O 1
ATOM 3686 N N . GLY A 1 505 ? -37.252 27.844 11.869 1.00 28.31 505 GLY A N 1
ATOM 3687 C CA . GLY A 1 505 ? -37.706 27.178 13.084 1.00 28.31 505 GLY A CA 1
ATOM 3688 C C . GLY A 1 505 ? -37.064 27.831 14.303 1.00 28.31 505 GLY A C 1
ATOM 3689 O O . GLY A 1 505 ? -35.849 27.988 14.359 1.00 28.31 505 GLY A O 1
ATOM 3690 N N . SER A 1 506 ? -37.862 28.236 15.286 1.00 30.12 506 SER A N 1
ATOM 3691 C CA . SER A 1 506 ? -37.345 28.598 16.608 1.00 30.12 506 SER A CA 1
ATOM 3692 C C . SER A 1 506 ? -36.587 27.404 17.206 1.00 30.12 506 SER A C 1
ATOM 3694 O O . SER A 1 506 ? -37.123 26.295 17.163 1.00 30.12 506 SER A O 1
ATOM 3696 N N . LEU A 1 507 ? -35.391 27.599 17.785 1.00 32.34 507 LEU A N 1
ATOM 3697 C CA . LEU A 1 507 ? -34.807 26.613 18.707 1.00 32.34 507 LEU A CA 1
ATOM 3698 C C . LEU A 1 507 ? -35.724 26.508 19.925 1.00 32.34 507 LEU A C 1
ATOM 3700 O O . LEU A 1 507 ? -35.621 27.281 20.875 1.00 32.34 507 LEU A O 1
ATOM 3704 N N . THR A 1 508 ? -36.677 25.588 19.866 1.00 32.50 508 THR A N 1
ATOM 3705 C CA . THR A 1 508 ? -37.570 25.267 20.983 1.00 32.50 508 THR A CA 1
ATOM 3706 C C . THR A 1 508 ? -37.203 23.959 21.679 1.00 32.50 508 THR A C 1
ATOM 3708 O O . THR A 1 508 ? -37.807 23.657 22.702 1.00 32.50 508 THR A O 1
ATOM 3711 N N . ASP A 1 509 ? -36.163 23.249 21.231 1.00 35.81 509 ASP A N 1
ATOM 3712 C CA . ASP A 1 509 ? -35.690 21.998 21.850 1.00 35.81 509 ASP A CA 1
ATOM 3713 C C . ASP A 1 509 ? -34.710 22.227 23.017 1.00 35.81 509 ASP A C 1
ATOM 3715 O O . ASP A 1 509 ? -33.704 21.547 23.185 1.00 35.81 509 ASP A O 1
ATOM 3719 N N . GLY A 1 510 ? -35.042 23.189 23.883 1.00 34.78 510 GLY A N 1
ATOM 3720 C CA . GLY A 1 510 ? -34.532 23.211 25.258 1.00 34.78 510 GLY A CA 1
ATOM 3721 C C . GLY A 1 510 ? -33.201 23.921 25.524 1.00 34.78 510 GLY A C 1
ATOM 3722 O O . GLY A 1 510 ? -32.793 23.940 26.679 1.00 34.78 510 GLY A O 1
ATOM 3723 N N . ILE A 1 511 ? -32.557 24.546 24.531 1.00 35.19 511 ILE A N 1
ATOM 3724 C CA . ILE A 1 511 ? -31.278 25.272 24.735 1.00 35.19 511 ILE A CA 1
ATOM 3725 C C . ILE A 1 511 ? -31.497 26.731 25.204 1.00 35.19 511 ILE A C 1
ATOM 3727 O O . ILE A 1 511 ? -30.632 27.350 25.817 1.00 35.19 511 ILE A O 1
ATOM 3731 N N . GLY A 1 512 ? -32.694 27.289 24.984 1.00 36.66 512 GLY A N 1
ATOM 3732 C CA . GLY A 1 512 ? -32.996 28.683 25.323 1.00 36.66 512 GLY A CA 1
ATOM 3733 C C . GLY A 1 512 ? -32.208 29.696 24.477 1.00 36.66 512 GLY A C 1
ATOM 3734 O O . GLY A 1 512 ? -31.552 29.354 23.499 1.00 36.66 512 GLY A O 1
ATOM 3735 N N . THR A 1 513 ? -32.314 30.980 24.818 1.00 37.81 513 THR A N 1
ATOM 3736 C CA . THR A 1 513 ? -31.535 32.059 24.188 1.00 37.81 513 THR A CA 1
ATOM 3737 C C . THR A 1 513 ? -30.198 32.235 24.906 1.00 37.81 513 THR A C 1
ATOM 3739 O O . THR A 1 513 ? -30.180 32.736 26.031 1.00 37.81 513 THR A O 1
ATOM 3742 N N . VAL A 1 514 ? -29.088 31.894 24.248 1.00 37.75 514 VAL A N 1
ATOM 3743 C CA . VAL A 1 514 ? -27.732 32.261 24.688 1.00 37.75 514 VAL A CA 1
ATOM 3744 C C . VAL A 1 514 ? -27.561 33.781 24.563 1.00 37.75 514 VAL A C 1
ATOM 3746 O O . VAL A 1 514 ? -27.830 34.372 23.513 1.00 37.75 514 VAL A O 1
ATOM 3749 N N . ALA A 1 515 ? -27.183 34.448 25.657 1.00 36.12 515 ALA A N 1
ATOM 3750 C CA . ALA A 1 515 ? -27.053 35.902 25.692 1.00 36.12 515 ALA A CA 1
ATOM 3751 C C . ALA A 1 515 ? -25.889 36.379 24.804 1.00 36.12 515 ALA A C 1
ATOM 3753 O O . ALA A 1 515 ? -24.726 36.063 25.042 1.00 36.12 515 ALA A O 1
ATOM 3754 N N . ARG A 1 516 ? -26.228 37.183 23.790 1.00 43.06 516 ARG A N 1
ATOM 3755 C CA . ARG A 1 516 ? -25.307 37.766 22.805 1.00 43.06 516 ARG A CA 1
ATOM 3756 C C . ARG A 1 516 ? -24.411 38.813 23.466 1.00 43.06 516 ARG A C 1
ATOM 3758 O O . ARG A 1 516 ? -24.846 39.948 23.664 1.00 43.06 516 ARG A O 1
ATOM 3765 N N . THR A 1 517 ? -23.163 38.470 23.765 1.00 39.75 517 THR A N 1
ATOM 3766 C CA . THR A 1 517 ? -22.148 39.476 24.107 1.00 39.75 517 THR A CA 1
ATOM 3767 C C . THR A 1 517 ? -21.147 39.527 22.955 1.00 39.75 517 THR A C 1
ATOM 3769 O O . THR A 1 517 ? -20.521 38.509 22.689 1.00 39.75 517 THR A O 1
ATOM 3772 N N . PRO A 1 518 ? -21.014 40.644 22.213 1.00 43.41 518 PRO A N 1
ATOM 3773 C CA . PRO A 1 518 ? -20.041 40.746 21.130 1.00 43.41 518 PRO A CA 1
ATOM 3774 C C . PRO A 1 518 ? -18.635 40.693 21.731 1.00 43.41 518 PRO A C 1
ATOM 3776 O O . PRO A 1 518 ? -18.142 41.689 22.257 1.00 43.41 518 PRO A O 1
ATOM 3779 N N . VAL A 1 519 ? -18.012 39.517 21.684 1.00 42.84 519 VAL A N 1
ATOM 3780 C CA . VAL A 1 519 ? -16.735 39.253 22.359 1.00 42.84 519 VAL A CA 1
ATOM 3781 C C . VAL A 1 519 ? -15.588 40.079 21.758 1.00 42.84 519 VAL A C 1
ATOM 3783 O O . VAL A 1 519 ? -14.658 40.442 22.472 1.00 42.84 519 VAL A O 1
ATOM 3786 N N . LEU A 1 520 ? -15.690 40.479 20.482 1.00 41.53 520 LEU A N 1
ATOM 3787 C CA . LEU A 1 520 ? -14.621 41.181 19.750 1.00 41.53 520 LEU A CA 1
ATOM 3788 C C . LEU A 1 520 ? -14.960 42.617 19.301 1.00 41.53 520 LEU A C 1
ATOM 3790 O O . LEU A 1 520 ? -14.243 43.208 18.498 1.00 41.53 520 LEU A O 1
ATOM 3794 N N . GLY A 1 521 ? -16.036 43.227 19.811 1.00 38.38 521 GLY A N 1
ATOM 3795 C CA . GLY A 1 521 ? -16.287 44.665 19.615 1.00 38.38 521 GLY A CA 1
ATOM 3796 C C . GLY A 1 521 ? -16.621 45.143 18.186 1.00 38.38 521 GLY A C 1
ATOM 3797 O O . GLY A 1 521 ? -16.725 46.350 17.982 1.00 38.38 521 GLY A O 1
ATOM 3798 N N . THR A 1 522 ? -16.853 44.253 17.214 1.00 36.66 522 THR A N 1
ATOM 3799 C CA . THR A 1 522 ? -17.411 44.565 15.876 1.00 36.66 522 THR A CA 1
ATOM 3800 C C . THR A 1 522 ? -18.306 43.405 15.383 1.00 36.66 522 THR A C 1
ATOM 3802 O O . THR A 1 522 ? -18.180 42.300 15.908 1.00 36.66 522 THR A O 1
ATOM 3805 N N . PRO A 1 523 ? -19.272 43.622 14.462 1.00 40.59 523 PRO A N 1
ATOM 3806 C CA . PRO A 1 523 ? -20.361 42.676 14.194 1.00 40.59 523 PRO A CA 1
ATOM 3807 C C . PRO A 1 523 ? -20.002 41.617 13.130 1.00 40.59 523 PRO A C 1
ATOM 3809 O O . PRO A 1 523 ? -20.760 41.456 12.181 1.00 40.59 523 PRO A O 1
ATOM 3812 N N . PHE A 1 524 ? -18.872 40.920 13.267 1.00 41.16 524 PHE A N 1
ATOM 3813 C CA . PHE A 1 524 ? -18.400 39.904 12.306 1.00 41.16 524 PHE A CA 1
ATOM 3814 C C . PHE A 1 524 ? -18.286 38.530 12.977 1.00 41.16 524 PHE A C 1
ATOM 3816 O O . PHE A 1 524 ? -17.196 38.047 13.255 1.00 41.16 524 PHE A O 1
ATOM 3823 N N . MET A 1 525 ? -19.431 37.950 13.336 1.00 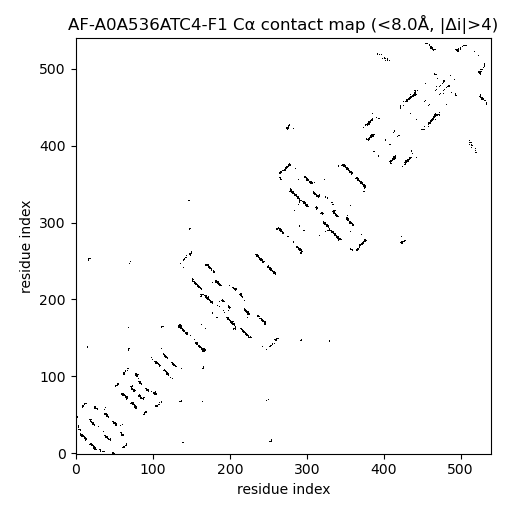44.75 525 MET A N 1
ATOM 3824 C CA . MET A 1 525 ? -19.519 36.559 13.789 1.00 44.75 525 MET A CA 1
ATOM 3825 C C . MET A 1 525 ? -20.624 35.893 12.980 1.00 44.75 525 MET A C 1
ATOM 3827 O O . MET A 1 525 ? -21.774 36.352 13.061 1.00 44.75 525 MET A O 1
ATOM 3831 N N . ASP A 1 526 ? -20.274 34.837 12.252 1.00 45.97 526 ASP A N 1
ATOM 3832 C CA . ASP A 1 526 ? -21.212 33.929 11.610 1.00 45.97 526 ASP A CA 1
ATOM 3833 C C . ASP A 1 526 ? -21.806 32.999 12.675 1.00 45.97 526 ASP A C 1
ATOM 3835 O O . ASP A 1 526 ? -21.094 32.419 13.496 1.00 45.97 526 ASP A O 1
ATOM 3839 N N . GLU A 1 527 ? -23.130 32.854 12.681 1.00 49.47 527 GLU A N 1
ATOM 3840 C CA . GLU A 1 527 ? -23.849 31.921 13.553 1.00 49.47 527 GLU A CA 1
ATOM 3841 C C . GLU A 1 527 ? -24.647 30.962 12.667 1.00 49.47 527 GLU A C 1
ATOM 3843 O O . GLU A 1 527 ? -25.575 31.375 11.973 1.00 49.47 527 GLU A O 1
ATOM 3848 N N . ILE A 1 528 ? -24.306 29.673 12.697 1.00 49.22 528 ILE A N 1
ATOM 3849 C CA . ILE A 1 528 ? -25.022 28.625 11.969 1.00 49.22 528 ILE A CA 1
ATOM 3850 C C . ILE A 1 528 ? -25.666 27.702 13.001 1.00 49.22 528 ILE A C 1
ATOM 3852 O O . ILE A 1 528 ? -25.013 26.847 13.599 1.00 49.22 528 ILE A O 1
ATOM 3856 N N . THR A 1 529 ? -26.971 27.862 13.215 1.00 42.56 529 THR A N 1
ATOM 3857 C CA . THR A 1 529 ? -27.746 26.938 14.050 1.00 42.56 529 THR A CA 1
ATOM 3858 C C . THR A 1 529 ? -28.584 26.008 13.187 1.00 42.56 529 THR A C 1
ATOM 3860 O O . THR A 1 529 ? -29.413 26.466 12.396 1.00 42.56 529 THR A O 1
ATOM 3863 N N . LEU A 1 530 ? -28.402 24.697 13.356 1.00 38.19 530 LEU A N 1
ATOM 3864 C CA . LEU A 1 530 ? -29.217 23.697 12.675 1.00 38.19 530 LEU A CA 1
ATOM 3865 C C . LEU A 1 530 ? -30.436 23.320 13.505 1.00 38.19 530 LEU A C 1
ATOM 3867 O O . LEU A 1 530 ? -30.335 23.032 14.694 1.00 38.19 530 LEU A O 1
ATOM 3871 N N . ASN A 1 531 ? -31.597 23.319 12.852 1.00 32.69 531 ASN A N 1
ATOM 3872 C CA . ASN A 1 531 ? -32.861 22.902 13.437 1.00 32.69 531 ASN A CA 1
ATOM 3873 C C . ASN A 1 531 ? -33.395 21.699 12.644 1.00 32.69 531 ASN A C 1
ATOM 3875 O O . ASN A 1 531 ? -33.829 21.853 11.504 1.00 32.69 531 ASN A O 1
ATOM 3879 N N . ASN A 1 532 ? -33.384 20.533 13.291 1.00 31.67 532 ASN A N 1
ATOM 3880 C CA . ASN A 1 532 ? -34.007 19.265 12.901 1.00 31.67 532 ASN A CA 1
ATOM 3881 C C . ASN A 1 532 ? -33.395 18.425 11.760 1.00 31.67 532 ASN A C 1
ATOM 3883 O O . ASN A 1 532 ? -32.899 18.912 10.751 1.00 31.67 532 ASN A O 1
ATOM 3887 N N . ALA A 1 533 ? -33.503 17.110 11.989 1.00 36.03 533 ALA A N 1
ATOM 3888 C CA . ALA A 1 533 ? -33.026 15.964 11.221 1.00 36.03 533 ALA A CA 1
ATOM 3889 C C . ALA A 1 533 ? -33.139 16.059 9.687 1.00 36.03 533 ALA A C 1
ATOM 3891 O O . ALA A 1 533 ? -34.118 16.567 9.137 1.00 36.03 533 ALA A O 1
ATOM 3892 N N . ALA A 1 534 ? -32.155 15.453 9.012 1.00 30.61 534 ALA A N 1
ATOM 3893 C CA . ALA A 1 534 ? -32.064 15.322 7.562 1.00 30.61 534 ALA A CA 1
ATOM 3894 C C . ALA A 1 534 ? -33.398 14.896 6.902 1.00 30.61 534 ALA A C 1
ATOM 3896 O O . ALA A 1 534 ? -34.037 13.937 7.353 1.00 30.61 534 ALA A O 1
ATOM 3897 N N . PRO A 1 535 ? -33.807 15.517 5.776 1.00 33.00 535 PRO A N 1
ATOM 3898 C CA . PRO A 1 535 ? -34.835 14.943 4.924 1.00 33.00 535 PRO A CA 1
ATOM 3899 C C . PRO A 1 535 ? -34.315 13.622 4.352 1.00 33.00 535 PRO A C 1
ATOM 3901 O O . PRO A 1 535 ? -33.190 13.537 3.859 1.00 33.00 535 PRO A O 1
ATOM 3904 N N . THR A 1 536 ? -35.160 12.595 4.379 1.00 34.47 536 THR A N 1
ATOM 3905 C CA . THR A 1 536 ? -34.942 11.310 3.706 1.00 34.47 536 THR A CA 1
ATOM 3906 C C . THR A 1 536 ? -34.322 11.507 2.319 1.00 34.47 536 THR A C 1
ATOM 3908 O O . THR A 1 536 ? -34.920 12.188 1.479 1.00 34.47 536 THR A O 1
ATOM 3911 N N . ARG A 1 537 ? -33.160 10.885 2.061 1.00 32.06 537 ARG A N 1
ATOM 3912 C CA . ARG A 1 537 ? -32.574 10.773 0.713 1.00 32.06 537 ARG A CA 1
ATOM 3913 C C . ARG A 1 537 ? -33.668 10.362 -0.277 1.00 32.06 537 ARG A C 1
ATOM 3915 O O . ARG A 1 537 ? -34.205 9.260 -0.177 1.00 32.06 537 ARG A O 1
ATOM 3922 N N . SER A 1 538 ? -33.978 11.219 -1.248 1.00 24.66 538 SER A N 1
ATOM 3923 C CA . SER A 1 538 ? -34.643 10.741 -2.462 1.00 24.66 538 SER A CA 1
ATOM 3924 C C . SER A 1 538 ? -33.657 9.839 -3.212 1.00 24.66 538 SER A C 1
ATOM 3926 O O . SER A 1 538 ? -32.492 10.221 -3.343 1.00 24.66 538 SER A O 1
ATOM 3928 N N . PRO A 1 539 ? -34.071 8.647 -3.670 1.00 31.20 539 PRO A N 1
ATOM 3929 C CA . PRO A 1 539 ? -33.195 7.782 -4.440 1.00 31.20 539 PRO A CA 1
ATOM 3930 C C . PRO A 1 539 ? -32.937 8.425 -5.807 1.00 31.20 539 PRO A C 1
ATOM 3932 O O . PRO A 1 539 ? -33.882 8.756 -6.525 1.00 31.20 539 PRO A O 1
ATOM 3935 N N . SER A 1 540 ? -31.661 8.612 -6.138 1.00 32.00 540 SER A N 1
ATOM 3936 C CA . SER A 1 540 ? -31.183 8.778 -7.513 1.00 32.00 540 SER A CA 1
ATOM 3937 C C . SER A 1 540 ? -30.915 7.416 -8.131 1.00 32.00 540 SER A C 1
ATOM 3939 O O . SER A 1 540 ? -30.181 6.649 -7.459 1.00 32.00 540 SER A O 1
#

Mean predicted aligned error: 10.52 Å

Radius of gyration: 32.62 Å; Cα contacts (8 Å, |Δi|>4): 1388; chains: 1; bounding box: 77×74×78 Å

Secondary structure (DSSP, 8-state):
-PPPSS-EEEEEE-SS-TT-EEEEE-S-GGGSTTS--SEEEESSSSSS-EE--TT--SS-EEEEEE-TTSTT-EEEEETTEEEEESSTTSS-EE--SS--SS-EEEEEEETTTTEEEEEETTTEEEEEE--SPP---EEEEEEE----B-TT-EEEEEEEEEE-SSS-EEEEEEEEEPPTTEEEEEESTT-EEETTEEEEEEEEE----TTT---EEEEEEEEEE-TT--TT--EEEE---EEE-SSSEEEEPPPEEEEB--SS-EEEESSEEEEEEETTSEEEEEEEEEE-SSS-B-EEEEEES-SSEEEEE-TTS-SB-SB---BPTT-EEEEEEEEE--TTPPTT-EEEEEEEEEESS-TT-EEEEEEEEEEE-SSEEEEE----TTS---HHHHHHHHHHTT--EEEEETTT-----HHHHTT-SEEEEEEET--S-GGGGTHHHHHHHHHTT-EEEEEESSTTTTTGGGSHHHHHTS-----S-HHHHS--TT----SS----SS--------TTSSS--EEEE--S--------

Foldseek 3Di:
DDAFPADWQEKEADQFARQWIKIAGADFCVVVVVHGAGIWIGNGNPPDIDGLRAPPPRWGWRYKDAQLQQRLWMWTFTQQAIWITNHNSNDIDHPDDPTHGGGWNYWDAQQQQQKIKTQGDPPGIDIDHDPDDWTWRKRWAKEWPPFADAAFDKTKIKIKIATSTNAKFWFKKKKWAQWPQKAWDDKPQPWDDDPRMTMHTGDIFGHADPPPGGRMDMMMTMITGHNPDDPVDFWTKTAFMAMDTPRDGHDGGYIYIGTHFAQWAKEKPDQEDEAEAEAQGKFKDKIKIWTQHQHFWKWFKDKDQWPWDKFKDFPVNPHGDRMGDGAHTGGMGIIIIITHHHNPDDFQDKTKMWMKTATPVHRVHIYTHIYIYTYHHFQEEEEFQQPDPVDPRCSVLVVCLCVVLVGDYYYDYCVVPVDDHLNHLLNHQEYEYENAADDDASCPVPLVSVVVSLQSNHWYKYKYANNLADCNVVDPSCCQPLVDDDPNDVPVRQDFPVPDQDVDDDPPVRSPDRDDDPSPPDRGMDIRGDDDHGDPDDDD